Protein AF-A0A7S2EN61-F1 (afdb_monomer)

Sequence (481 aa):
GILQNAAESTIEVTAGGGTKKIKGCAYQPPAISILRDTTLLPWLLKYVSYSNSKVQQKGGSSLKLHASEILASLLQHEEATRLHAKNLSMLPPFSSPFLDDEDDSENEKKKRKKKKKRKTVVDGIEYLLQSIAPYRKKDPETEEECETLENIFDALAASLFSCSLNVQPFLDAQGIELMLRCLREKVHAGGGALRVLNYVLSGNSSNGVGNAVVIKKEEVEEENADNNDATMVSMRACEQFVDAGGLKVLFPLFMGRGSAVPNPAKCSDGGSALAAKAGERLRKLRENDNTNGDDHDDDNEKKKNKKGLSKRERRALQARKEWLHNVETNSIQIMYALTRHLDDSSAYDAKARLLVKFVESDCEKCDRLIELCLKYSEKMRLKEYRYYRSDEAEEAENAGIDVDLAALHAKLKGGGDVFHRVGAITAFAAVGSRRCHEHIIEQLTVRNSGISVIKESIAEFAGMLEEGNQKSQLEYYLNTI

Mean predicted aligned error: 11.3 Å

Solvent-accessible surface area (backbone atoms only — not comparable to full-atom values): 25929 Å² total; per-residue (Å²): 127,85,82,72,76,65,75,80,62,70,54,76,53,79,65,87,97,50,82,52,82,48,78,61,79,66,91,70,60,66,54,40,56,46,50,66,77,43,38,54,64,51,41,39,38,52,56,58,37,60,85,76,59,90,74,45,83,72,78,32,65,63,56,42,31,53,42,24,49,52,47,19,57,44,30,57,36,49,72,31,24,47,72,51,51,48,50,41,59,65,28,65,65,61,72,55,82,85,72,72,72,68,93,63,53,75,67,51,48,51,51,50,49,57,49,63,70,59,69,63,65,37,40,41,54,59,28,51,50,61,50,50,56,75,32,34,79,36,56,51,80,42,52,64,53,43,51,31,50,50,26,46,34,48,24,51,25,28,42,34,46,45,24,58,68,34,43,59,59,34,57,74,68,44,42,62,60,50,32,54,43,8,35,74,61,30,23,31,47,15,59,46,27,42,50,33,49,25,33,46,32,54,34,78,60,96,65,63,91,84,73,84,73,87,70,82,88,85,74,84,76,66,58,64,61,55,51,54,51,36,51,52,52,17,31,51,45,40,34,51,36,47,71,76,45,40,59,75,59,45,52,43,38,63,70,62,38,74,92,47,50,47,39,56,27,62,52,37,56,35,29,20,72,51,12,52,53,46,49,52,53,52,48,56,51,51,68,66,54,68,82,60,96,68,92,68,91,48,67,68,56,63,50,56,73,48,65,87,51,54,75,66,33,49,50,12,34,47,42,32,52,50,51,54,48,52,52,48,51,33,39,47,50,36,52,29,24,43,65,69,54,44,42,94,83,38,58,91,52,36,37,60,58,54,52,49,58,40,56,45,76,84,26,51,51,49,57,50,40,51,52,48,33,54,58,22,50,52,40,11,51,54,31,26,54,48,37,74,74,32,70,68,36,56,51,30,49,75,69,71,43,63,49,67,62,51,28,48,52,42,13,37,77,40,28,32,59,58,22,28,41,39,21,46,45,47,38,51,45,30,76,74,28,67,71,44,33,54,50,47,51,53,54,31,48,77,68,80,42,58,70,60,63,43,47,50,27,33,52,55,46,37,70,70,39,64,95,47,73,70,30,56,52,41,52,51,40,60,74,72,108

Nearest PDB structures (foldseek):
  4cba-assembly1_A  TM=8.344E-01  e=3.159E-11  Homo sapiens
  2z6h-assembly1_A  TM=2.454E-01  e=2.491E-03  Homo sapiens
  7q2x-assembly1_D  TM=1.194E-01  e=4.003E-01  Saccharomyces cerevisiae S288C
  2x3x-assembly2_B  TM=1.749E-01  e=9.833E+00  Mus musculus

Radius of gyration: 25.89 Å; Cα contacts (8 Å, |Δi|>4): 586; chains: 1; bounding box: 63×57×80 Å

InterPro domains:
  IPR011989 Armadillo-like helical [G3DSA:1.25.10.10] (3-479)
  IPR013180 Beta-catenin-like protein 1, N-terminal [PF08216] (33-212)
  IPR013180 Beta-catenin-like protein 1, N-terminal [PF08216] (323-458)
  IPR016024 Armadillo-type fold [SSF48371] (26-255)
  IPR039678 Beta-catenin-like protein 1 [PTHR14978] (33-473)

Organism: NCBI:txid49249

Secondary structure (DSSP, 8-state):
--SSS-S--EEEEE-SS-EEEEE------HHHHHHHH-SHHHHHHHHHH----TTTTTTHHHHHHHHHHHHHHHHH-HHHHHHH-S-GGGBPPP--GGGS-S---HHHHHHHHHHHTS---B-HHHHHHHHHGGGGSS--SSHHHHHHHHHHHHHHHHHHHH-GGGHHHHHHTTHHHHHHHHHHHT-THHHHHHHHHHHHHH---TT-TT----------SSHHHHHHHHHHHHHHHHHHHHHTTHHHHHHHHHTT-TTTSPPPPTTSTTTSHHHHHHHHHHHHHHHHHTTS------HHHHHHHTTTS-HHHHHHHHHHHHHHHHHHHHHHHHHHHHHHH--TT-GGGHHHHHHHHHHTTTTHHHHHHHHHHHHHHHHHHHHHHHHHTSHHHHHHHHTT--HHHHHHHHHIIIIIHHHHHHHHHHHHHHHH-HHHHHHHHHHHHHTT--THHHHHHHHHHHHHSPSSHHHHHHHHHHHH-

Structure (mmCIF, N/CA/C/O backbone):
data_AF-A0A7S2EN61-F1
#
_entry.id   AF-A0A7S2EN61-F1
#
loop_
_atom_site.group_PDB
_atom_site.id
_atom_site.type_symbol
_atom_site.label_atom_id
_atom_site.label_alt_id
_atom_site.label_comp_id
_atom_site.label_asym_id
_atom_site.label_entity_id
_atom_site.label_seq_id
_atom_site.pdbx_PDB_ins_code
_atom_site.Cartn_x
_atom_site.Cartn_y
_atom_site.Cartn_z
_atom_site.occupancy
_atom_site.B_iso_or_equiv
_atom_site.auth_seq_id
_atom_site.auth_comp_id
_atom_site.auth_asym_id
_atom_site.auth_atom_id
_atom_site.pdbx_PDB_model_num
ATOM 1 N N . GLY A 1 1 ? 21.726 11.518 15.477 1.00 35.16 1 GLY A N 1
ATOM 2 C CA . GLY A 1 1 ? 23.101 11.974 15.751 1.00 35.16 1 GLY A CA 1
ATOM 3 C C . GLY A 1 1 ? 23.511 11.749 17.197 1.00 35.16 1 GLY A C 1
ATOM 4 O O . GLY A 1 1 ? 24.220 10.797 17.462 1.00 35.16 1 GLY A O 1
ATOM 5 N N . ILE A 1 2 ? 23.063 12.584 18.144 1.00 28.81 2 ILE A N 1
ATOM 6 C CA . ILE A 1 2 ? 23.642 12.623 19.509 1.00 28.81 2 ILE A CA 1
ATOM 7 C C . ILE A 1 2 ? 22.928 11.714 20.540 1.00 28.81 2 ILE A C 1
ATOM 9 O O . ILE A 1 2 ? 23.486 11.431 21.592 1.00 28.81 2 ILE A O 1
ATOM 13 N N . LEU A 1 3 ? 21.744 11.165 20.242 1.00 29.55 3 LEU A N 1
ATOM 14 C CA . LEU A 1 3 ? 21.006 10.305 21.190 1.00 29.55 3 LEU A CA 1
ATOM 15 C C . LEU A 1 3 ? 21.276 8.794 21.053 1.00 29.55 3 LEU A C 1
ATOM 17 O O . LEU A 1 3 ? 20.773 8.020 21.858 1.00 29.55 3 LEU A O 1
ATOM 21 N N . GLN A 1 4 ? 22.078 8.366 20.072 1.00 35.12 4 GLN A N 1
ATOM 22 C CA . GLN A 1 4 ? 22.281 6.940 19.767 1.00 35.12 4 GLN A CA 1
ATOM 23 C C . GLN A 1 4 ? 23.613 6.376 20.299 1.00 35.12 4 GLN A C 1
ATOM 25 O O . GLN A 1 4 ? 23.786 5.166 20.355 1.00 35.12 4 GLN A O 1
ATOM 30 N N . ASN A 1 5 ? 24.513 7.238 20.789 1.00 30.98 5 ASN A N 1
ATOM 31 C CA . ASN A 1 5 ? 25.807 6.842 21.366 1.00 30.98 5 ASN A CA 1
ATOM 32 C C . ASN A 1 5 ? 25.769 6.619 22.892 1.00 30.98 5 ASN A C 1
ATOM 34 O O . ASN A 1 5 ? 26.812 6.564 23.533 1.00 30.98 5 ASN A O 1
ATOM 38 N N . ALA A 1 6 ? 24.581 6.497 23.492 1.00 33.84 6 ALA A N 1
ATOM 39 C CA . ALA A 1 6 ? 24.425 6.193 24.919 1.00 33.84 6 ALA A CA 1
ATOM 40 C C . ALA A 1 6 ? 24.250 4.687 25.204 1.00 33.84 6 ALA A C 1
ATOM 42 O O . ALA A 1 6 ? 23.818 4.308 26.293 1.00 33.84 6 ALA A O 1
ATOM 43 N N . ALA A 1 7 ? 24.566 3.824 24.236 1.00 38.28 7 ALA A N 1
ATOM 44 C CA . ALA A 1 7 ? 24.687 2.395 24.471 1.00 38.28 7 ALA A CA 1
ATOM 45 C C . ALA A 1 7 ? 26.061 2.1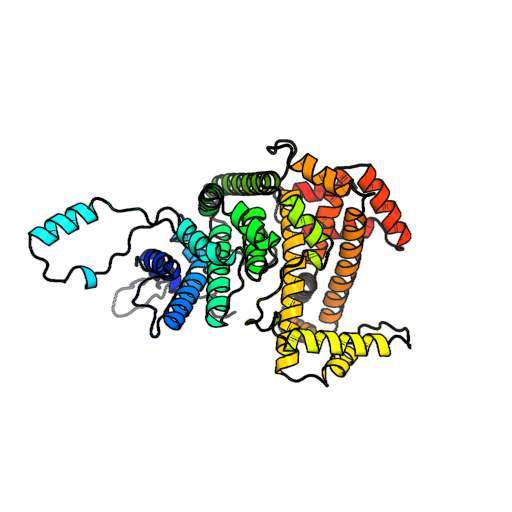19 25.110 1.00 38.28 7 ALA A C 1
ATOM 47 O O . ALA A 1 7 ? 27.094 2.271 24.469 1.00 38.28 7 ALA A O 1
ATOM 48 N N . GLU A 1 8 ? 26.031 1.751 26.394 1.00 43.66 8 GLU A N 1
ATOM 49 C CA . GLU A 1 8 ? 27.149 1.221 27.194 1.00 43.66 8 GLU A CA 1
ATOM 50 C C . GLU A 1 8 ? 28.205 2.208 27.728 1.00 43.66 8 GLU A C 1
ATOM 52 O O . GLU A 1 8 ? 29.405 1.943 27.698 1.00 43.66 8 GLU A O 1
ATOM 57 N N . SER A 1 9 ? 27.793 3.307 28.368 1.00 37.53 9 SER A N 1
ATOM 58 C CA . SER A 1 9 ? 28.690 3.979 29.323 1.00 37.53 9 SER A CA 1
ATOM 59 C C . SER A 1 9 ? 28.622 3.288 30.694 1.00 37.53 9 SER A C 1
ATOM 61 O O . SER A 1 9 ? 27.704 3.480 31.492 1.00 37.53 9 SER A O 1
ATOM 63 N N . THR A 1 10 ? 29.616 2.448 30.993 1.00 40.81 10 THR A N 1
ATOM 64 C CA . THR A 1 10 ? 29.858 2.006 32.374 1.00 40.81 10 THR A CA 1
ATOM 65 C C . THR A 1 10 ? 30.492 3.179 33.118 1.00 40.81 10 THR A C 1
ATOM 67 O O . THR A 1 10 ? 31.662 3.483 32.906 1.00 40.81 10 THR A O 1
ATOM 70 N N . ILE A 1 11 ? 29.725 3.877 33.955 1.00 43.97 11 ILE A N 1
ATOM 71 C CA . ILE A 1 11 ? 30.263 4.964 34.780 1.00 43.97 11 ILE A CA 1
ATOM 72 C C . ILE A 1 11 ? 30.916 4.330 36.013 1.00 43.97 11 ILE A C 1
ATOM 74 O O . ILE A 1 11 ? 30.233 3.804 36.895 1.00 43.97 11 ILE A O 1
ATOM 78 N N . GLU A 1 12 ? 32.247 4.357 36.073 1.00 41.31 12 GLU A N 1
ATOM 79 C CA . GLU A 1 12 ? 32.992 4.022 37.287 1.00 41.31 12 GLU A CA 1
ATOM 80 C C . GLU A 1 12 ? 33.018 5.244 38.210 1.00 41.31 12 GLU A C 1
ATOM 82 O O . GLU A 1 12 ? 33.672 6.244 37.924 1.00 41.31 12 GLU A O 1
ATOM 87 N N . VAL A 1 13 ? 32.287 5.178 39.325 1.00 45.28 13 VAL A N 1
ATOM 88 C CA . VAL A 1 13 ? 32.336 6.209 40.368 1.00 45.28 13 VAL A CA 1
ATOM 89 C C . VAL A 1 13 ? 33.225 5.705 41.499 1.00 45.28 13 VAL A C 1
ATOM 91 O O . VAL A 1 13 ? 32.886 4.745 42.193 1.00 45.28 13 VAL A O 1
ATOM 94 N N . THR A 1 14 ? 34.371 6.353 41.690 1.00 41.56 14 THR A N 1
ATOM 95 C CA . THR A 1 14 ? 35.256 6.141 42.838 1.00 41.56 14 THR A CA 1
ATOM 96 C C . THR A 1 14 ? 34.954 7.176 43.915 1.00 41.56 14 THR A C 1
ATOM 98 O O . THR A 1 14 ? 35.295 8.349 43.800 1.00 41.56 14 THR A O 1
ATOM 101 N N . ALA A 1 15 ? 34.329 6.735 45.004 1.00 41.16 15 ALA A N 1
ATOM 102 C CA . ALA A 1 15 ? 34.225 7.516 46.230 1.00 41.16 15 ALA A CA 1
ATOM 103 C C . ALA A 1 15 ? 34.584 6.615 47.416 1.00 41.16 15 ALA A C 1
ATOM 105 O O . ALA A 1 15 ? 33.893 5.637 47.680 1.00 41.16 15 ALA A O 1
ATOM 106 N N . GLY A 1 16 ? 35.687 6.938 48.100 1.00 47.94 16 GLY A N 1
ATOM 107 C CA . GLY A 1 16 ? 36.078 6.328 49.375 1.00 47.94 16 GLY A CA 1
ATOM 108 C C . GLY A 1 16 ? 36.290 4.810 49.339 1.00 47.94 16 GLY A C 1
ATOM 109 O O . GLY A 1 16 ? 35.468 4.057 49.843 1.00 47.94 16 GLY A O 1
ATOM 110 N N . GLY A 1 17 ? 37.423 4.357 48.793 1.00 44.56 17 GLY A N 1
ATOM 111 C CA . GLY A 1 17 ? 37.961 3.016 49.076 1.00 44.56 17 GLY A CA 1
ATOM 112 C C . GLY A 1 17 ? 37.251 1.812 48.439 1.00 44.56 17 GLY A C 1
ATOM 113 O O . GLY A 1 17 ? 37.584 0.684 48.789 1.00 44.56 17 GLY A O 1
ATOM 114 N N . GLY A 1 18 ? 36.325 2.009 47.495 1.00 39.47 18 GLY A N 1
ATOM 115 C CA . GLY A 1 18 ? 35.738 0.916 46.714 1.00 39.47 18 GLY A CA 1
ATOM 116 C C . GLY A 1 18 ? 35.210 1.376 45.355 1.00 39.47 18 GLY A C 1
ATOM 117 O O . GLY A 1 18 ? 34.487 2.366 45.264 1.00 39.47 18 GLY A O 1
ATOM 118 N N . THR A 1 19 ? 35.562 0.654 44.291 1.00 37.16 19 THR A N 1
ATOM 119 C CA . THR A 1 19 ? 34.989 0.816 42.949 1.00 37.16 19 THR A CA 1
ATOM 120 C C . THR A 1 19 ? 33.658 0.065 42.874 1.00 37.16 19 THR A C 1
ATOM 122 O O . THR A 1 19 ? 33.613 -1.158 43.006 1.00 37.16 19 THR A O 1
ATOM 125 N N . LYS A 1 20 ? 32.544 0.774 42.657 1.00 45.97 20 LYS A N 1
ATOM 126 C CA . LYS A 1 20 ? 31.261 0.151 42.288 1.00 45.97 20 LYS A CA 1
ATOM 127 C C . LYS A 1 20 ? 30.974 0.435 40.818 1.00 45.97 20 LYS A C 1
ATOM 129 O O . LYS A 1 20 ? 30.775 1.583 40.437 1.00 45.97 20 LYS A O 1
ATOM 134 N N . LYS A 1 21 ? 30.919 -0.624 40.003 1.00 40.25 21 LYS A N 1
ATOM 135 C CA . LYS A 1 21 ? 30.408 -0.559 38.628 1.00 40.25 21 LYS A CA 1
ATOM 136 C C . LYS A 1 21 ? 28.886 -0.468 38.680 1.00 40.25 21 LYS A C 1
ATOM 138 O O . LYS A 1 21 ? 28.223 -1.446 39.020 1.00 40.25 21 LYS A O 1
ATOM 143 N N . ILE A 1 22 ? 28.332 0.698 38.367 1.00 45.62 22 ILE A N 1
ATOM 144 C CA . ILE A 1 22 ? 26.892 0.857 38.163 1.00 45.62 22 ILE A CA 1
ATOM 145 C C . ILE A 1 22 ? 26.655 0.659 36.666 1.00 45.62 22 ILE A C 1
ATOM 147 O O . ILE A 1 22 ? 27.095 1.475 35.858 1.00 45.62 22 ILE A O 1
ATOM 151 N N . LYS A 1 23 ? 25.993 -0.442 36.280 1.00 41.50 23 LYS A N 1
ATOM 152 C CA . LYS A 1 23 ? 25.465 -0.579 34.916 1.00 41.50 23 LYS A CA 1
ATOM 153 C C . LYS A 1 23 ? 24.440 0.539 34.728 1.00 41.50 23 LYS A C 1
ATOM 155 O O . LYS A 1 23 ? 23.423 0.545 35.421 1.00 41.50 23 LYS A O 1
ATOM 160 N N . GLY A 1 24 ? 24.723 1.497 33.847 1.00 43.28 24 GLY A N 1
ATOM 161 C CA . GLY A 1 24 ? 23.734 2.490 33.445 1.00 43.28 24 GLY A CA 1
ATOM 162 C C . GLY A 1 24 ? 22.499 1.763 32.918 1.00 43.28 24 GLY A C 1
ATOM 163 O O . GLY A 1 24 ? 22.620 0.874 32.077 1.00 43.28 24 GLY A O 1
ATOM 164 N N . CYS A 1 25 ? 21.320 2.079 33.455 1.00 47.34 25 CYS A N 1
ATOM 165 C CA . CYS A 1 25 ? 20.073 1.585 32.889 1.00 47.34 25 CYS A CA 1
ATOM 166 C C . CYS A 1 25 ? 19.955 2.217 31.499 1.00 47.34 25 CYS A C 1
ATOM 168 O O . CYS A 1 25 ? 19.791 3.435 31.400 1.00 47.34 25 CYS A O 1
ATOM 170 N N . ALA A 1 26 ? 20.136 1.422 30.442 1.00 59.12 26 ALA A N 1
ATOM 171 C CA . ALA A 1 26 ? 19.921 1.882 29.078 1.00 59.12 26 ALA A CA 1
ATOM 172 C C . ALA A 1 26 ? 18.528 2.521 29.005 1.00 59.12 26 ALA A C 1
ATOM 174 O O . ALA A 1 26 ? 17.569 1.968 29.547 1.00 59.12 26 ALA A O 1
ATOM 175 N N . TYR A 1 27 ? 18.420 3.702 28.395 1.00 60.78 27 TYR A N 1
ATOM 176 C CA . TYR A 1 27 ? 17.134 4.368 28.213 1.00 60.78 27 TYR A CA 1
ATOM 177 C C . TYR A 1 27 ? 16.174 3.405 27.502 1.00 60.78 27 TYR A C 1
ATOM 179 O O . TYR A 1 27 ? 16.376 3.073 26.337 1.00 60.78 27 TYR A O 1
ATOM 187 N N . GLN A 1 28 ? 15.153 2.929 28.218 1.00 65.44 28 GLN A N 1
ATOM 188 C CA . GLN A 1 28 ? 14.092 2.115 27.637 1.00 65.44 28 GLN A CA 1
ATOM 189 C C . GLN A 1 28 ? 12.942 3.043 27.238 1.00 65.44 28 GLN A C 1
ATOM 191 O O . GLN A 1 28 ? 12.440 3.780 28.094 1.00 65.44 28 GLN A O 1
ATOM 196 N N . PRO A 1 29 ? 12.508 3.027 25.965 1.00 76.44 29 PRO A N 1
ATOM 197 C CA . PRO A 1 29 ? 11.331 3.761 25.535 1.00 76.44 29 PRO A CA 1
ATOM 198 C C . PRO A 1 29 ? 10.121 3.448 26.428 1.00 76.44 29 PRO A C 1
ATOM 200 O O . PRO A 1 29 ? 9.891 2.277 26.748 1.00 76.44 29 PRO A O 1
ATOM 203 N N . PRO A 1 30 ? 9.300 4.450 26.799 1.00 77.44 30 PRO A N 1
ATOM 204 C CA . PRO A 1 30 ? 8.139 4.242 27.667 1.00 77.44 30 PRO A CA 1
ATOM 205 C C . PRO A 1 30 ? 7.179 3.152 27.173 1.00 77.44 30 PRO A C 1
ATOM 207 O O . PRO A 1 30 ? 6.584 2.451 27.986 1.00 77.44 30 PRO A O 1
ATOM 210 N N . ALA A 1 31 ? 7.065 2.971 25.851 1.00 78.31 31 ALA A N 1
ATOM 211 C CA . ALA A 1 31 ? 6.240 1.933 25.236 1.00 78.31 31 ALA A CA 1
ATOM 212 C C . ALA A 1 31 ? 6.620 0.515 25.700 1.00 78.31 31 ALA A C 1
ATOM 214 O O . ALA A 1 31 ? 5.732 -0.289 25.979 1.00 78.31 31 ALA A O 1
ATOM 215 N N . ILE A 1 32 ? 7.918 0.228 25.856 1.00 78.69 32 ILE A N 1
ATOM 216 C CA . ILE A 1 32 ? 8.416 -1.077 26.317 1.00 78.69 32 ILE A CA 1
ATOM 217 C C . ILE A 1 32 ? 7.937 -1.340 27.746 1.00 78.69 32 ILE A C 1
ATOM 219 O O . ILE A 1 32 ? 7.327 -2.373 28.013 1.00 78.69 32 ILE A O 1
ATOM 223 N N . SER A 1 33 ? 8.147 -0.381 28.651 1.00 79.06 33 SER A N 1
ATOM 224 C CA . SER A 1 33 ? 7.719 -0.497 30.050 1.00 79.06 33 SER A CA 1
ATOM 225 C C . SER A 1 33 ? 6.199 -0.619 30.171 1.00 79.06 33 SER A C 1
ATOM 227 O O . SER A 1 33 ? 5.704 -1.431 30.945 1.00 79.06 33 SER A O 1
ATOM 229 N N . ILE A 1 34 ? 5.438 0.139 29.375 1.00 81.38 34 ILE A N 1
ATOM 230 C CA . ILE A 1 34 ? 3.971 0.082 29.388 1.00 81.38 34 ILE A CA 1
ATOM 231 C C . ILE A 1 34 ? 3.473 -1.295 28.939 1.00 81.38 34 ILE A C 1
ATOM 233 O O . ILE A 1 34 ? 2.631 -1.879 29.621 1.00 81.38 34 ILE A O 1
ATOM 237 N N . LEU A 1 35 ? 3.976 -1.828 27.823 1.00 79.75 35 LEU A N 1
ATOM 238 C CA . LEU A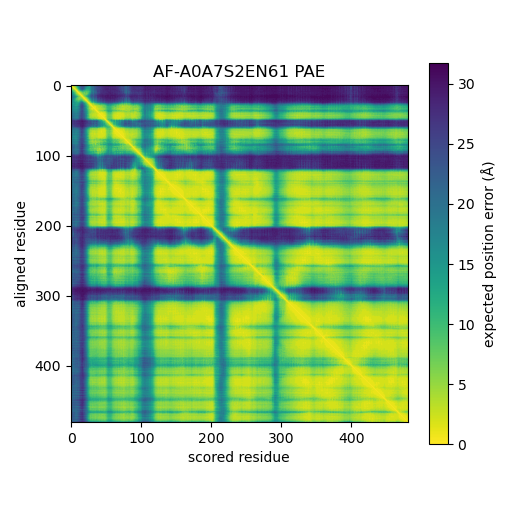 1 35 ? 3.531 -3.126 27.305 1.00 79.75 35 LEU A CA 1
ATOM 239 C C . LEU A 1 35 ? 3.980 -4.299 28.185 1.00 79.75 35 LEU A C 1
ATOM 241 O O . LEU A 1 35 ? 3.243 -5.275 28.308 1.00 79.75 35 LEU A O 1
ATOM 245 N N . ARG A 1 36 ? 5.156 -4.201 28.815 1.00 77.62 36 ARG A N 1
ATOM 246 C CA . ARG A 1 36 ? 5.683 -5.240 29.709 1.00 77.62 36 ARG A CA 1
ATOM 247 C C . ARG A 1 36 ? 4.985 -5.256 31.066 1.00 77.62 36 ARG A C 1
ATOM 249 O O . ARG A 1 36 ? 4.604 -6.319 31.550 1.00 77.62 36 ARG A O 1
ATOM 256 N N . ASP A 1 37 ? 4.839 -4.086 31.683 1.00 77.56 37 ASP A N 1
ATOM 257 C CA . ASP A 1 37 ? 4.509 -3.978 33.107 1.00 77.56 37 ASP A CA 1
ATOM 258 C C . ASP A 1 37 ? 3.014 -3.711 33.349 1.00 77.56 37 ASP A C 1
ATOM 260 O O . ASP A 1 37 ? 2.544 -3.771 34.488 1.00 77.56 37 ASP A O 1
ATOM 264 N N . THR A 1 38 ? 2.234 -3.431 32.297 1.00 81.06 38 THR A N 1
ATOM 265 C CA . THR A 1 38 ? 0.811 -3.093 32.424 1.00 81.06 38 THR A CA 1
ATOM 266 C C . THR A 1 38 ? -0.085 -3.943 31.529 1.00 81.06 38 THR A C 1
ATOM 268 O O . THR A 1 38 ? 0.312 -4.453 30.489 1.00 81.06 38 THR A O 1
ATOM 271 N N . THR A 1 39 ? -1.361 -4.041 31.904 1.00 82.12 39 THR A N 1
ATOM 272 C CA . THR A 1 39 ? -2.409 -4.636 31.056 1.00 82.12 39 THR A CA 1
ATOM 273 C C . THR A 1 39 ? -3.177 -3.573 30.260 1.00 82.12 39 THR A C 1
ATOM 275 O O . THR A 1 39 ? -4.314 -3.796 29.839 1.00 82.12 39 THR A O 1
ATOM 278 N N . LEU A 1 40 ? -2.567 -2.398 30.052 1.00 84.88 40 LEU A N 1
ATOM 279 C CA . LEU A 1 40 ? -3.197 -1.261 29.383 1.00 84.88 40 LEU A CA 1
ATOM 280 C C . LEU A 1 40 ? -3.578 -1.583 27.933 1.00 84.88 40 LEU A C 1
ATOM 282 O O . LEU A 1 40 ? -4.661 -1.206 27.501 1.00 84.88 40 LEU A O 1
ATOM 286 N N . LEU A 1 41 ? -2.745 -2.330 27.204 1.00 85.56 41 LEU A N 1
ATOM 287 C CA . LEU A 1 41 ? -3.011 -2.715 25.813 1.00 85.56 41 LEU A CA 1
ATOM 288 C C . LEU A 1 41 ? -4.358 -3.459 25.640 1.00 85.56 41 LEU A C 1
ATOM 290 O O . LEU A 1 41 ? -5.206 -2.975 24.887 1.00 85.56 41 LEU A O 1
ATOM 294 N N . PRO A 1 42 ? -4.630 -4.575 26.352 1.00 84.50 42 PRO A N 1
ATOM 295 C CA . PRO A 1 42 ? -5.930 -5.242 26.268 1.00 84.50 42 PRO A CA 1
ATOM 296 C C . PRO A 1 42 ? -7.105 -4.371 26.739 1.00 84.50 42 PRO A C 1
ATOM 298 O O . PRO A 1 42 ? -8.231 -4.566 26.276 1.00 84.50 42 PRO A O 1
ATOM 301 N N . TRP A 1 43 ? -6.876 -3.395 27.626 1.00 86.06 43 TRP A N 1
ATOM 302 C CA . TRP A 1 43 ? -7.901 -2.408 27.977 1.00 86.06 43 TRP A CA 1
ATOM 303 C C . TRP A 1 43 ? -8.186 -1.436 26.830 1.00 86.06 43 TRP A C 1
ATOM 305 O O . TRP A 1 43 ? -9.355 -1.229 26.509 1.00 86.06 43 TRP A O 1
ATOM 315 N N . LEU A 1 44 ? -7.149 -0.895 26.184 1.00 88.12 44 LEU A N 1
ATOM 316 C CA . LEU A 1 44 ? -7.270 0.023 25.047 1.00 88.12 44 LEU A CA 1
ATOM 317 C C . LEU A 1 44 ? -7.993 -0.640 23.871 1.00 88.12 44 LEU A C 1
ATOM 319 O O . LEU A 1 44 ? -8.969 -0.086 23.373 1.00 88.12 44 LEU A O 1
ATOM 323 N N . LEU A 1 45 ? -7.587 -1.856 23.491 1.00 87.31 45 LEU A N 1
ATOM 324 C CA . LEU A 1 45 ? -8.223 -2.636 22.418 1.00 87.31 45 LEU A CA 1
ATOM 325 C C . LEU A 1 45 ? -9.721 -2.828 22.670 1.00 87.31 45 LEU A C 1
ATOM 327 O O . LEU A 1 45 ? -10.565 -2.588 21.806 1.00 87.31 45 LEU A O 1
ATOM 331 N N . LYS A 1 46 ? -10.057 -3.197 23.906 1.00 85.50 46 LYS A N 1
ATOM 332 C CA . LYS A 1 46 ? -11.438 -3.380 24.334 1.00 85.50 46 LYS A CA 1
ATOM 333 C C . LYS A 1 46 ? -12.212 -2.056 24.353 1.00 85.50 46 LYS A C 1
ATOM 335 O O . LYS A 1 46 ? -13.364 -2.018 23.927 1.00 85.50 46 LYS A O 1
ATOM 340 N N . TYR A 1 47 ? -11.605 -0.976 24.842 1.00 85.88 47 TYR A N 1
ATOM 341 C CA . TYR A 1 47 ? -12.234 0.342 24.941 1.00 85.88 47 TYR A CA 1
ATOM 342 C C . TYR A 1 47 ? -12.548 0.935 23.563 1.00 85.88 47 TYR A C 1
ATOM 344 O O . TYR A 1 47 ? -13.658 1.420 23.346 1.00 85.88 47 TYR A O 1
ATOM 352 N N . VAL A 1 48 ? -11.603 0.837 22.625 1.00 86.00 48 VAL A N 1
ATOM 353 C CA . VAL A 1 48 ? -11.757 1.332 21.250 1.00 86.00 48 VAL A CA 1
ATOM 354 C C . VAL A 1 48 ? -12.826 0.539 20.486 1.00 86.00 48 VAL A C 1
ATOM 356 O O . VAL A 1 48 ? -13.604 1.128 19.732 1.00 86.00 48 VAL A O 1
ATOM 359 N N . SER A 1 49 ? -12.947 -0.767 20.738 1.00 82.94 49 SER A N 1
ATOM 360 C CA . SER A 1 49 ? -13.952 -1.608 20.078 1.00 82.94 49 SER A CA 1
ATOM 361 C C . SER A 1 49 ? -15.392 -1.336 20.522 1.00 82.94 49 SER A C 1
ATOM 363 O O . SER A 1 49 ? -16.321 -1.332 19.703 1.00 82.94 49 SER A O 1
ATOM 365 N N . TYR A 1 50 ? -15.623 -1.027 21.801 1.00 71.88 50 TYR A N 1
ATOM 366 C CA . TYR A 1 50 ? -16.978 -0.740 22.267 1.00 71.88 50 TYR A CA 1
ATOM 367 C C . TYR A 1 50 ? -17.495 0.606 21.757 1.00 71.88 50 TYR A C 1
ATOM 369 O O . TYR A 1 50 ? -17.104 1.676 22.219 1.00 71.88 50 TYR A O 1
ATOM 377 N N . SER A 1 51 ? -18.481 0.530 20.864 1.00 58.03 51 SER A N 1
ATOM 378 C CA . SER A 1 51 ? -19.171 1.698 20.299 1.00 58.03 51 SER A CA 1
ATOM 379 C C . SER A 1 51 ? -20.554 1.970 20.920 1.00 58.03 51 SER A C 1
ATOM 381 O O . SER A 1 51 ? -21.285 2.805 20.411 1.00 58.03 51 SER A O 1
ATOM 383 N N . ASN A 1 52 ? -20.958 1.257 21.987 1.00 48.44 52 ASN A N 1
ATOM 384 C CA . ASN A 1 52 ? -22.368 1.230 22.429 1.00 48.44 52 ASN A CA 1
ATOM 385 C C . ASN A 1 52 ? -22.619 1.176 23.950 1.00 48.44 52 ASN A C 1
ATOM 387 O O . ASN A 1 52 ? -23.685 0.738 24.390 1.00 48.44 52 ASN A O 1
ATOM 391 N N . SER A 1 53 ? -21.691 1.629 24.796 1.00 48.12 53 SER A N 1
ATOM 392 C CA . SER A 1 53 ? -22.055 1.820 26.207 1.00 48.12 53 SER A CA 1
ATOM 393 C C . SER A 1 53 ? -22.789 3.157 26.360 1.00 48.12 53 SER A C 1
ATOM 395 O O . SER A 1 53 ? -22.319 4.187 25.881 1.00 48.12 53 SER A O 1
ATOM 397 N N . LYS A 1 54 ? -23.935 3.166 27.057 1.00 43.50 54 LYS A N 1
ATOM 398 C CA . LYS A 1 54 ? -24.728 4.374 27.391 1.00 43.50 54 LYS A CA 1
ATOM 399 C C . LYS A 1 54 ? -23.906 5.510 28.046 1.00 43.50 54 LYS A C 1
ATOM 401 O O . LYS A 1 54 ? -24.403 6.620 28.183 1.00 43.50 54 LYS A O 1
ATOM 406 N N . VAL A 1 55 ? -22.659 5.232 28.429 1.00 47.50 55 VAL A N 1
ATOM 407 C CA . VAL A 1 55 ? -21.677 6.139 29.033 1.00 47.50 55 VAL A CA 1
ATOM 408 C C . VAL A 1 55 ? -21.002 7.064 28.002 1.00 47.50 55 VAL A C 1
ATOM 410 O O . VAL A 1 55 ? -20.599 8.163 28.361 1.00 47.50 55 VAL A O 1
ATOM 413 N N . GLN A 1 56 ? -20.924 6.698 26.715 1.00 49.09 56 GLN A N 1
ATOM 414 C CA . GLN A 1 56 ? -20.244 7.521 25.692 1.00 49.09 56 GLN A CA 1
ATOM 415 C C . GLN A 1 56 ? -21.075 8.712 25.166 1.00 49.09 56 GLN A C 1
ATOM 417 O O . GLN A 1 56 ? -20.519 9.589 24.508 1.00 49.09 56 GLN A O 1
ATOM 422 N N . GLN A 1 57 ? -22.377 8.803 25.475 1.00 49.75 57 GLN A N 1
ATOM 423 C CA . GLN A 1 57 ? -23.280 9.810 24.884 1.00 49.75 57 GLN A CA 1
ATOM 424 C C . GLN A 1 57 ? -23.073 11.262 25.364 1.00 49.75 57 GLN A C 1
ATOM 426 O O . GLN A 1 57 ? -23.687 12.171 24.808 1.00 49.75 57 GLN A O 1
ATOM 431 N N . LYS A 1 58 ? -22.198 11.526 26.344 1.00 40.12 58 LYS A N 1
ATOM 432 C CA . LYS A 1 58 ? -21.770 12.892 26.700 1.00 40.12 58 LYS A CA 1
ATOM 433 C C . LYS A 1 58 ? -20.261 12.925 26.964 1.00 40.12 58 LYS A C 1
ATOM 435 O O . LYS A 1 58 ? -19.823 12.561 28.046 1.00 40.12 58 LYS A O 1
ATOM 440 N N . GLY A 1 59 ? -19.480 13.350 25.965 1.00 54.16 59 GLY A N 1
ATOM 441 C CA . GLY A 1 59 ? -18.027 13.572 26.077 1.00 54.16 59 GLY A CA 1
ATOM 442 C C . GLY A 1 59 ? -17.123 12.366 25.778 1.00 54.16 59 GLY A C 1
ATOM 443 O O . GLY A 1 59 ? -15.914 12.462 25.960 1.00 54.16 59 GLY A O 1
ATOM 444 N N . GLY A 1 60 ? -17.675 11.234 25.319 1.00 61.19 60 GLY A N 1
ATOM 445 C CA . GLY A 1 60 ? -16.911 9.999 25.097 1.00 61.19 60 GLY A CA 1
ATOM 446 C C . GLY A 1 60 ? -16.167 9.885 23.758 1.00 61.19 60 GLY A C 1
ATOM 447 O O . GLY A 1 60 ? -15.282 9.040 23.654 1.00 61.19 60 GLY A O 1
ATOM 448 N N . SER A 1 61 ? -16.494 10.700 22.745 1.00 69.94 61 SER A N 1
ATOM 449 C CA . SER A 1 61 ? -15.848 10.627 21.420 1.00 69.94 61 SER A CA 1
ATOM 450 C C . SER A 1 61 ? -14.374 11.022 21.490 1.00 69.94 61 SER A C 1
ATOM 452 O O . SER A 1 61 ? -13.512 10.272 21.042 1.00 69.94 61 SER A O 1
ATOM 454 N N . SER A 1 62 ? -14.078 12.125 22.180 1.00 80.62 62 SER A N 1
ATOM 455 C CA . SER A 1 62 ? -12.712 12.599 22.391 1.00 80.62 62 SER A CA 1
ATOM 456 C C . SER A 1 62 ? -11.863 11.578 23.157 1.00 80.62 62 SER A C 1
ATOM 458 O O . SER A 1 62 ? -10.748 11.281 22.749 1.00 80.62 62 SER A O 1
ATOM 460 N N . LEU A 1 63 ? -12.382 10.953 24.221 1.00 85.38 63 LEU A N 1
ATOM 461 C CA . LEU A 1 63 ? -11.641 9.910 24.951 1.00 85.38 63 LEU A CA 1
ATOM 462 C C . LEU A 1 63 ? -11.338 8.684 24.081 1.00 85.38 63 LEU A C 1
ATOM 464 O O . LEU A 1 63 ? -10.268 8.091 24.208 1.00 85.38 63 LEU A O 1
ATOM 468 N N . LYS A 1 64 ? -12.265 8.305 23.193 1.00 86.62 64 LYS A N 1
ATOM 469 C CA . LYS A 1 64 ? -12.058 7.211 22.238 1.00 86.62 64 LYS A CA 1
ATOM 470 C C . LYS A 1 64 ? -10.964 7.547 21.225 1.00 86.62 64 LYS A C 1
ATOM 472 O O . LYS A 1 64 ? -10.124 6.688 20.967 1.00 86.62 64 LYS A O 1
ATOM 477 N N . LEU A 1 65 ? -10.942 8.783 20.725 1.00 90.06 65 LEU A N 1
ATOM 478 C CA . LEU A 1 65 ? -9.887 9.278 19.845 1.00 90.06 65 LEU A CA 1
ATOM 479 C C . LEU A 1 65 ? -8.514 9.182 20.528 1.00 90.06 65 LEU A C 1
ATOM 481 O O . LEU A 1 65 ? -7.655 8.449 20.045 1.00 90.06 65 LEU A O 1
ATOM 485 N N . HIS A 1 66 ? -8.348 9.770 21.715 1.00 90.44 66 HIS A N 1
ATOM 486 C CA . HIS A 1 66 ? -7.083 9.698 22.462 1.00 90.44 66 HIS A CA 1
ATOM 487 C C . HIS A 1 66 ? -6.665 8.251 22.776 1.00 90.44 66 HIS A C 1
ATOM 489 O O . HIS A 1 66 ? -5.494 7.894 22.675 1.00 90.44 66 HIS A O 1
ATOM 495 N N . ALA A 1 67 ? -7.615 7.380 23.139 1.00 90.94 67 ALA A N 1
ATOM 496 C CA . ALA A 1 67 ? -7.323 5.965 23.362 1.00 90.94 67 ALA A CA 1
ATOM 497 C C . ALA A 1 67 ? -6.821 5.272 22.083 1.00 90.94 67 ALA A C 1
ATOM 499 O O . ALA A 1 67 ? -5.915 4.441 22.160 1.00 90.94 67 ALA A O 1
ATOM 500 N N . SER A 1 68 ? -7.380 5.619 20.919 1.00 92.75 68 SER A N 1
ATOM 501 C CA . SER A 1 68 ? -6.932 5.095 19.625 1.00 92.75 68 SER A CA 1
ATOM 502 C C . SER A 1 68 ? -5.542 5.604 19.230 1.00 92.75 68 SER A C 1
ATOM 504 O O . SER A 1 68 ? -4.737 4.814 18.747 1.00 92.75 68 SER A O 1
ATOM 506 N N . GLU A 1 69 ? -5.216 6.868 19.514 1.00 93.06 69 GLU A N 1
ATOM 507 C CA . GLU A 1 69 ? -3.886 7.446 19.271 1.00 93.06 69 GLU A CA 1
ATOM 508 C C . GLU A 1 69 ? -2.811 6.772 20.126 1.00 93.06 69 GLU A C 1
ATOM 510 O O . GLU A 1 69 ? -1.747 6.402 19.626 1.00 93.06 69 GLU A O 1
ATOM 515 N N . ILE A 1 70 ? -3.095 6.564 21.418 1.00 92.00 70 ILE A N 1
ATOM 516 C CA . ILE A 1 70 ? -2.185 5.859 22.329 1.00 92.00 70 ILE A CA 1
ATOM 517 C C . ILE A 1 70 ? -1.993 4.416 21.856 1.00 92.00 70 ILE A C 1
ATOM 519 O O . ILE A 1 70 ? -0.865 3.928 21.823 1.00 92.00 70 ILE A O 1
ATOM 523 N N . LEU A 1 71 ? -3.074 3.733 21.465 1.00 91.06 71 LEU A N 1
ATOM 524 C CA . LEU A 1 71 ? -3.010 2.367 20.947 1.00 91.06 71 LEU A CA 1
ATOM 525 C C . LEU A 1 71 ? -2.134 2.275 19.690 1.00 91.06 71 LEU A C 1
ATOM 527 O O . LEU A 1 71 ? -1.250 1.420 19.631 1.00 91.06 71 LEU A O 1
ATOM 531 N N . ALA A 1 72 ? -2.356 3.159 18.715 1.00 90.50 72 ALA A N 1
ATOM 532 C CA . ALA A 1 72 ? -1.568 3.211 17.488 1.00 90.50 72 ALA A CA 1
ATOM 533 C C . ALA A 1 72 ? -0.093 3.503 17.792 1.00 90.50 72 ALA A C 1
ATOM 535 O O . ALA A 1 72 ? 0.781 2.774 17.331 1.00 90.50 72 ALA A O 1
ATOM 536 N N . SER A 1 73 ? 0.183 4.488 18.649 1.00 89.38 73 SER A N 1
ATOM 537 C CA . SER A 1 73 ? 1.548 4.870 19.033 1.00 89.38 73 SER A CA 1
ATOM 538 C C . SER A 1 73 ? 2.304 3.739 19.737 1.00 89.38 73 SER A C 1
ATOM 540 O O . SER A 1 73 ? 3.495 3.548 19.499 1.00 89.38 73 SER A O 1
ATOM 542 N N . LEU A 1 74 ? 1.628 2.971 20.602 1.00 88.19 74 LEU A N 1
ATOM 543 C CA . LEU A 1 74 ? 2.231 1.820 21.280 1.00 88.19 74 LEU A CA 1
ATOM 544 C C . LEU A 1 74 ? 2.584 0.704 20.294 1.00 88.19 74 LEU A C 1
ATOM 546 O O . LEU A 1 74 ? 3.664 0.129 20.404 1.00 88.19 74 LEU A O 1
ATOM 550 N N . LEU A 1 75 ? 1.692 0.405 19.343 1.00 86.44 75 LEU A N 1
ATOM 551 C CA . LEU A 1 75 ? 1.882 -0.691 18.389 1.00 86.44 75 LEU A CA 1
ATOM 552 C C . LEU A 1 75 ? 2.837 -0.344 17.239 1.00 86.44 75 LEU A C 1
ATOM 554 O O . LEU A 1 75 ? 3.496 -1.241 16.717 1.00 86.44 75 LEU A O 1
ATOM 558 N N . GLN A 1 76 ? 2.960 0.934 16.875 1.00 86.19 76 GLN A N 1
ATOM 559 C CA . GLN A 1 76 ? 3.950 1.418 15.902 1.00 86.19 76 GLN A CA 1
ATOM 560 C C . GLN A 1 76 ? 5.394 1.310 16.410 1.00 86.19 76 GLN A C 1
ATOM 562 O O . GLN A 1 76 ? 6.329 1.339 15.612 1.00 86.19 76 GLN A O 1
ATOM 567 N N . HIS A 1 77 ? 5.603 1.184 17.723 1.00 82.25 77 HIS A N 1
ATOM 568 C CA . HIS A 1 77 ? 6.937 1.013 18.280 1.00 82.25 77 HIS A CA 1
ATOM 569 C C . HIS A 1 77 ? 7.427 -0.429 18.067 1.00 82.25 77 HIS A C 1
ATOM 571 O O . HIS A 1 77 ? 7.236 -1.289 18.927 1.00 82.25 77 HIS A O 1
ATOM 577 N N . GLU A 1 78 ? 8.104 -0.666 16.942 1.00 70.50 78 GLU A N 1
ATOM 578 C CA . GLU A 1 78 ? 8.537 -1.986 16.450 1.00 70.50 78 GLU A CA 1
ATOM 579 C C . GLU A 1 78 ? 9.153 -2.875 17.542 1.00 70.50 78 GLU A C 1
ATOM 581 O O . GLU A 1 78 ? 8.646 -3.960 17.812 1.00 70.50 78 GLU A O 1
ATOM 586 N N . GLU A 1 79 ? 10.163 -2.378 18.264 1.00 70.50 79 GLU A N 1
ATOM 587 C CA . GLU A 1 79 ? 10.817 -3.119 19.356 1.00 70.50 79 GLU A CA 1
ATOM 588 C C . GLU A 1 79 ? 9.852 -3.525 20.481 1.00 70.50 79 GLU A C 1
ATOM 590 O O . GLU A 1 79 ? 9.922 -4.630 21.017 1.00 70.50 79 GLU A O 1
ATOM 595 N N . ALA A 1 80 ? 8.920 -2.643 20.847 1.00 70.19 80 ALA A N 1
ATOM 596 C CA . ALA A 1 80 ? 8.011 -2.877 21.963 1.00 70.19 80 ALA A CA 1
ATOM 597 C C . ALA A 1 80 ? 6.940 -3.902 21.568 1.00 70.19 80 ALA A C 1
ATOM 599 O O . ALA A 1 80 ? 6.634 -4.815 22.340 1.00 70.19 80 ALA A O 1
ATOM 600 N N . THR A 1 81 ? 6.427 -3.795 20.342 1.00 72.75 81 THR A N 1
ATOM 601 C CA . THR A 1 81 ? 5.470 -4.744 19.772 1.00 72.75 81 THR A CA 1
ATOM 602 C C . THR A 1 81 ? 6.108 -6.114 19.580 1.00 72.75 81 THR A C 1
ATOM 604 O O . THR A 1 81 ? 5.550 -7.118 20.028 1.00 72.75 81 THR A O 1
ATOM 607 N N . ARG A 1 82 ? 7.316 -6.156 19.007 1.00 71.69 82 ARG A N 1
ATOM 608 C CA . ARG A 1 82 ? 8.074 -7.389 18.771 1.00 71.69 82 ARG A CA 1
ATOM 609 C C . ARG A 1 82 ? 8.438 -8.105 20.067 1.00 71.69 82 ARG A C 1
ATOM 611 O O . ARG A 1 82 ? 8.439 -9.327 20.083 1.00 71.69 82 ARG A O 1
ATOM 618 N N . LEU A 1 83 ? 8.733 -7.398 21.158 1.00 68.81 83 LEU A N 1
ATOM 619 C CA . LEU A 1 83 ? 9.136 -8.032 22.421 1.00 68.81 83 LEU A CA 1
ATOM 620 C C . LEU A 1 83 ? 7.958 -8.371 23.341 1.00 68.81 83 LEU A C 1
ATOM 622 O O . LEU A 1 83 ? 7.953 -9.438 23.958 1.00 68.81 83 LEU A O 1
ATOM 626 N N . HIS A 1 84 ? 6.963 -7.488 23.442 1.00 66.81 84 HIS A N 1
ATOM 627 C CA . HIS A 1 84 ? 5.946 -7.550 24.500 1.00 66.81 84 HIS A CA 1
ATOM 628 C C . HIS A 1 84 ? 4.500 -7.648 23.995 1.00 66.81 84 HIS A C 1
ATOM 630 O O . HIS A 1 84 ? 3.611 -7.950 24.790 1.00 66.81 84 HIS A O 1
ATOM 636 N N . ALA A 1 85 ? 4.251 -7.489 22.690 1.00 65.62 85 ALA A N 1
ATOM 637 C CA . ALA A 1 85 ? 2.941 -7.706 22.064 1.00 65.62 85 ALA A CA 1
ATOM 638 C C . ALA A 1 85 ? 2.994 -8.758 20.936 1.00 65.62 85 ALA A C 1
ATOM 640 O O . ALA A 1 85 ? 2.286 -8.649 19.935 1.00 65.62 85 ALA A O 1
ATOM 641 N N . LYS A 1 86 ? 3.811 -9.808 21.125 1.00 67.75 86 LYS A N 1
ATOM 642 C CA . LYS A 1 86 ? 4.012 -10.906 20.158 1.00 67.75 86 LYS A CA 1
ATOM 643 C C . LYS A 1 86 ? 2.724 -11.629 19.751 1.00 67.75 86 LYS A C 1
ATOM 645 O O . LYS A 1 86 ? 2.638 -12.134 18.644 1.00 67.75 86 LYS A O 1
ATOM 650 N N . ASN A 1 87 ? 1.734 -11.718 20.640 1.00 73.81 87 ASN A N 1
ATOM 651 C CA . ASN A 1 87 ? 0.480 -12.406 20.346 1.00 73.81 87 ASN A CA 1
ATOM 652 C C . ASN A 1 87 ? -0.719 -11.578 20.819 1.00 73.81 87 ASN A C 1
ATOM 654 O O . ASN A 1 87 ? -1.155 -11.676 21.969 1.00 73.81 87 ASN A O 1
ATOM 658 N N . LEU A 1 88 ? -1.259 -10.767 19.909 1.00 78.56 88 LEU A N 1
ATOM 659 C CA . LEU A 1 88 ? -2.449 -9.954 20.164 1.00 78.56 88 LEU A CA 1
ATOM 660 C C . LEU A 1 88 ? -3.719 -10.795 20.303 1.00 78.56 88 LEU A C 1
ATOM 662 O O . LEU A 1 88 ? -4.654 -10.345 20.958 1.00 78.56 88 LEU A O 1
ATOM 666 N N . SER A 1 89 ? -3.759 -12.007 19.746 1.00 72.81 89 SER A N 1
ATOM 667 C CA . SER A 1 89 ? -4.918 -12.902 19.879 1.00 72.81 89 SER A CA 1
ATOM 668 C C . SER A 1 89 ? -5.040 -13.514 21.281 1.00 72.81 89 SER A C 1
ATOM 670 O O . SER A 1 89 ? -6.125 -13.922 21.696 1.00 72.81 89 SER A O 1
ATOM 672 N N . MET A 1 90 ? -3.937 -13.543 22.043 1.00 76.69 90 MET A N 1
ATOM 673 C CA . MET A 1 90 ? -3.869 -14.168 23.363 1.00 76.69 90 MET A CA 1
ATOM 674 C C . MET A 1 90 ? -3.458 -13.214 24.488 1.00 76.69 90 MET A C 1
ATOM 676 O O . MET A 1 90 ? -2.539 -13.501 25.258 1.00 76.69 90 MET A O 1
ATOM 680 N N . LEU A 1 91 ? -4.161 -12.088 24.639 1.00 77.81 91 LEU A N 1
ATOM 681 C CA . LEU A 1 91 ? -3.823 -11.118 25.681 1.00 77.81 91 LEU A CA 1
ATOM 682 C C . LEU A 1 91 ? -4.436 -11.447 27.055 1.00 77.81 91 LEU A C 1
ATOM 684 O O . LEU A 1 91 ? -5.587 -11.907 27.148 1.00 77.81 91 LEU A O 1
ATOM 688 N N . PRO A 1 92 ? -3.707 -11.157 28.155 1.00 72.19 92 PRO A N 1
ATOM 689 C CA . PRO A 1 92 ? -4.260 -11.247 29.497 1.00 72.19 92 PRO A CA 1
ATOM 690 C C . PRO A 1 92 ? -5.370 -10.200 29.687 1.00 72.19 92 PRO A C 1
ATOM 692 O O . PRO A 1 92 ? -5.283 -9.089 29.164 1.00 72.19 92 PRO A O 1
ATOM 695 N N . PRO A 1 93 ? -6.428 -10.505 30.456 1.00 72.88 93 PRO A N 1
ATOM 696 C CA . PRO A 1 93 ? -7.462 -9.520 30.739 1.00 72.88 93 PRO A CA 1
ATOM 697 C C . PRO A 1 93 ? -6.900 -8.369 31.578 1.00 72.88 93 PRO A C 1
ATOM 699 O O . PRO A 1 93 ? -6.046 -8.582 32.440 1.00 72.88 93 PRO A O 1
ATOM 702 N N . PHE A 1 94 ? -7.442 -7.168 31.363 1.00 76.19 94 PHE A N 1
ATOM 703 C CA . PHE A 1 94 ? -7.087 -5.987 32.146 1.00 76.19 94 PHE A CA 1
ATOM 704 C C . PHE A 1 94 ? -7.222 -6.233 33.654 1.00 76.19 94 PHE A C 1
ATOM 706 O O . PHE A 1 94 ? -8.250 -6.730 34.127 1.00 76.19 94 PHE A O 1
ATOM 713 N N . SER A 1 95 ? -6.186 -5.849 34.393 1.00 70.56 95 SER A N 1
ATOM 714 C CA . SER A 1 95 ? -6.092 -5.916 35.846 1.00 70.56 95 SER A CA 1
ATOM 715 C C . SER A 1 95 ? -5.529 -4.596 36.361 1.00 70.56 95 SER A C 1
ATOM 717 O O . SER A 1 95 ? -4.443 -4.188 35.952 1.00 70.56 95 SER A O 1
ATOM 719 N N . SER A 1 96 ? -6.258 -3.947 37.268 1.00 69.88 96 SER A N 1
ATOM 720 C CA . SER A 1 96 ? -5.831 -2.719 37.939 1.00 69.88 96 SER A CA 1
ATOM 721 C C . SER A 1 96 ? -5.886 -2.932 39.451 1.00 69.88 96 SER A C 1
ATOM 723 O O . SER A 1 96 ? -6.927 -3.390 39.928 1.00 69.88 96 SER A O 1
ATOM 725 N N . PRO A 1 97 ? -4.828 -2.571 40.204 1.00 64.19 97 PRO A N 1
ATOM 726 C CA . PRO A 1 97 ? -4.840 -2.614 41.666 1.00 64.19 97 PRO A CA 1
ATOM 727 C C . PRO A 1 97 ? -6.020 -1.840 42.266 1.00 64.19 97 PRO A C 1
ATOM 729 O O . PRO A 1 97 ? -6.621 -2.282 43.231 1.00 64.19 97 PRO A O 1
ATOM 732 N N . PHE A 1 98 ? -6.425 -0.744 41.620 1.00 63.56 98 PHE A N 1
ATOM 733 C CA . PHE A 1 98 ? -7.510 0.130 42.071 1.00 63.56 98 PHE A CA 1
ATOM 734 C C . PHE A 1 98 ? -8.922 -0.440 41.842 1.00 63.56 98 PHE A C 1
ATOM 736 O O . PHE A 1 98 ? -9.896 0.148 42.298 1.00 63.56 98 PHE A O 1
ATOM 743 N N . LEU A 1 99 ? -9.062 -1.548 41.101 1.00 58.84 99 LEU A N 1
ATOM 744 C CA . LEU A 1 99 ? -10.355 -2.213 40.861 1.00 58.84 99 LEU A CA 1
ATOM 745 C C . LEU A 1 99 ? -10.613 -3.396 41.808 1.00 58.84 99 LEU A C 1
ATOM 747 O O . LEU A 1 99 ? -11.700 -3.984 41.768 1.00 58.84 99 LEU A O 1
ATOM 751 N N . ASP A 1 100 ? -9.618 -3.783 42.609 1.00 51.47 100 ASP A N 1
ATOM 752 C CA . ASP A 1 100 ? -9.720 -4.893 43.561 1.00 51.47 100 ASP A CA 1
ATOM 753 C C . ASP A 1 100 ? -10.115 -4.424 44.988 1.00 51.47 100 ASP A C 1
ATOM 755 O O . ASP A 1 100 ? -10.384 -5.281 45.830 1.00 51.47 100 ASP A O 1
ATOM 759 N N . ASP A 1 101 ? -10.250 -3.108 45.225 1.00 46.34 101 ASP A N 1
ATOM 760 C CA . ASP A 1 101 ? -10.511 -2.492 46.544 1.00 46.34 101 ASP A CA 1
ATOM 761 C C . ASP A 1 101 ? -11.981 -2.088 46.810 1.00 46.34 101 ASP A C 1
ATOM 763 O O . ASP A 1 101 ? -12.272 -1.434 47.810 1.00 46.34 101 ASP A O 1
ATOM 767 N N . GLU A 1 102 ? -12.944 -2.469 45.961 1.00 47.31 102 GLU A N 1
ATOM 768 C CA . GLU A 1 102 ? -14.362 -2.296 46.319 1.00 47.31 102 GLU A CA 1
ATOM 769 C C . GLU A 1 102 ? -14.787 -3.372 47.337 1.00 47.31 102 GLU A C 1
ATOM 771 O O . GLU A 1 102 ? -14.593 -4.572 47.102 1.00 47.31 102 GLU A O 1
ATOM 776 N N . ASP A 1 103 ? -15.354 -2.931 48.469 1.00 45.75 103 ASP A N 1
ATOM 777 C CA . ASP A 1 103 ? -15.880 -3.731 49.587 1.00 45.75 103 ASP A CA 1
ATOM 778 C C . ASP A 1 103 ? -17.059 -4.632 49.163 1.00 45.75 103 ASP A C 1
ATOM 780 O O . ASP A 1 103 ? -18.210 -4.464 49.562 1.00 45.75 103 ASP A O 1
ATOM 784 N N . ASP A 1 104 ? -16.770 -5.634 48.341 1.00 50.25 104 ASP A N 1
ATOM 785 C CA . ASP A 1 104 ? -17.750 -6.612 47.896 1.00 50.25 104 ASP A CA 1
ATOM 786 C C . ASP A 1 104 ? -18.032 -7.642 48.992 1.00 50.25 104 ASP A C 1
ATOM 788 O O . ASP A 1 104 ? -17.124 -8.240 49.598 1.00 50.25 104 ASP A O 1
ATOM 792 N N . SER A 1 105 ? -19.318 -7.940 49.166 1.00 58.00 105 SER A N 1
ATOM 793 C CA . SER A 1 105 ? -19.807 -8.999 50.047 1.00 58.00 105 SER A CA 1
ATOM 794 C C . SER A 1 105 ? -19.183 -10.367 49.705 1.00 58.00 105 SER A C 1
ATOM 796 O O . SER A 1 105 ? -18.822 -10.662 48.563 1.00 58.00 105 SER A O 1
ATOM 798 N N . GLU A 1 106 ? -19.076 -11.280 50.678 1.00 55.59 106 GLU A N 1
ATOM 799 C CA . GLU A 1 106 ? -18.472 -12.616 50.486 1.00 55.59 106 GLU A CA 1
ATOM 800 C C . GLU A 1 106 ? -19.106 -13.429 49.331 1.00 55.59 106 GLU A C 1
ATOM 802 O O . GLU A 1 106 ? -18.458 -14.269 48.692 1.00 55.59 106 GLU A O 1
ATOM 807 N N . ASN A 1 107 ? -20.376 -13.153 49.030 1.00 50.03 107 ASN A N 1
ATOM 808 C CA . ASN A 1 107 ? -21.138 -13.795 47.964 1.00 50.03 107 ASN A CA 1
ATOM 809 C C . ASN A 1 107 ? -20.813 -13.199 46.577 1.00 50.03 107 ASN A C 1
ATOM 811 O O . ASN A 1 107 ? -20.718 -13.932 45.584 1.00 50.03 107 ASN A O 1
ATOM 815 N N . GLU A 1 108 ? -20.538 -11.895 46.507 1.00 53.09 108 GLU A N 1
ATOM 816 C CA . GLU A 1 108 ? -19.982 -11.227 45.324 1.00 53.09 108 GLU A CA 1
ATOM 817 C C . GLU A 1 108 ? -18.533 -11.627 45.086 1.00 53.09 108 GLU A C 1
ATOM 819 O O . GLU A 1 108 ? -18.187 -11.927 43.947 1.00 53.09 108 GLU A O 1
ATOM 824 N N . LYS A 1 109 ? -17.725 -11.818 46.136 1.00 52.56 109 LYS A N 1
ATOM 825 C CA . LYS A 1 109 ? -16.379 -12.406 46.022 1.00 52.56 109 LYS A CA 1
ATOM 826 C C . LYS A 1 109 ? -16.423 -13.826 45.456 1.00 52.56 109 LYS A C 1
ATOM 828 O O . LYS A 1 109 ? -15.594 -14.163 44.612 1.00 52.56 109 LYS A O 1
ATOM 833 N N . LYS A 1 110 ? -17.397 -14.668 45.828 1.00 50.28 110 LYS A N 1
ATOM 834 C CA . LYS A 1 110 ? -17.583 -16.010 45.229 1.00 50.28 110 LYS A CA 1
ATOM 835 C C . LYS A 1 110 ? -18.060 -15.943 43.773 1.00 50.28 110 LYS A C 1
ATOM 837 O O . LYS A 1 110 ? -17.532 -16.690 42.945 1.00 50.28 110 LYS A O 1
ATOM 842 N N . LYS A 1 111 ? -18.974 -15.030 43.415 1.00 49.75 111 LYS A N 1
ATOM 843 C CA . LYS A 1 111 ? -19.387 -14.788 42.014 1.00 49.75 111 LYS A CA 1
ATOM 844 C C . LYS A 1 111 ? -18.259 -14.187 41.163 1.00 49.75 111 LYS A C 1
ATOM 846 O O . LYS A 1 111 ? -18.035 -14.689 40.063 1.00 49.75 111 LYS A O 1
ATOM 851 N N . ARG A 1 112 ? -17.495 -13.208 41.668 1.00 50.41 112 ARG A N 1
ATOM 852 C CA . ARG A 1 112 ? -16.282 -12.631 41.050 1.00 50.41 112 ARG A CA 1
ATOM 853 C C . ARG A 1 112 ? -15.172 -13.665 40.944 1.00 50.41 112 ARG A C 1
ATOM 855 O O . ARG A 1 112 ? -14.549 -13.705 39.899 1.00 50.41 112 ARG A O 1
ATOM 862 N N . LYS A 1 113 ? -14.975 -14.571 41.910 1.00 46.69 113 LYS A N 1
ATOM 863 C CA . LYS A 1 113 ? -14.042 -15.716 41.795 1.00 46.69 113 LYS A CA 1
ATOM 864 C C . LYS A 1 113 ? -14.500 -16.746 40.750 1.00 46.69 113 LYS A C 1
ATOM 866 O O . LYS A 1 113 ? -13.669 -17.255 40.002 1.00 46.69 113 LYS A O 1
ATOM 871 N N . LYS A 1 114 ? -15.810 -17.007 40.618 1.00 43.25 114 LYS A N 1
ATOM 872 C CA . LYS A 1 114 ? -16.379 -17.841 39.534 1.00 43.25 114 LYS A CA 1
ATOM 873 C C . LYS A 1 114 ? -16.276 -17.160 38.153 1.00 43.25 114 LYS A C 1
ATOM 875 O O . LYS A 1 114 ? -16.021 -17.848 37.171 1.00 43.25 114 LYS A O 1
ATOM 880 N N . LYS A 1 115 ? -16.393 -15.824 38.079 1.00 45.91 115 LYS A N 1
ATOM 881 C CA . LYS A 1 115 ? -16.142 -14.993 36.878 1.00 45.91 115 LYS A CA 1
ATOM 882 C C . LYS A 1 115 ? -14.642 -14.883 36.540 1.00 45.91 115 LYS A C 1
ATOM 884 O O . LYS A 1 115 ? -14.292 -15.062 35.385 1.00 45.91 115 LYS A O 1
ATOM 889 N N . LYS A 1 116 ? -13.755 -14.710 37.534 1.00 45.06 116 LYS A N 1
ATOM 890 C CA . LYS A 1 116 ? -12.276 -14.754 37.427 1.00 45.06 116 LYS A C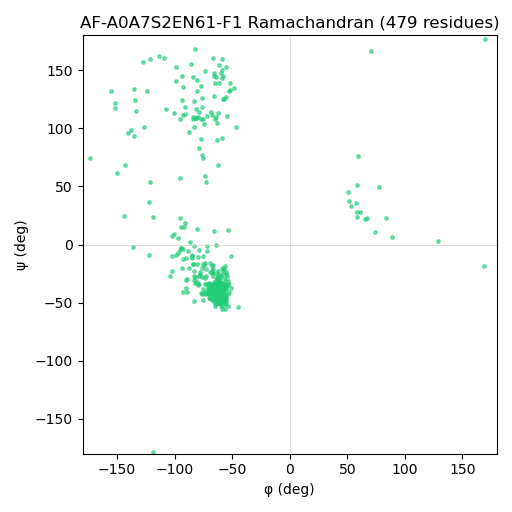A 1
ATOM 891 C C . LYS A 1 116 ? -11.782 -16.141 36.983 1.00 45.06 116 LYS A C 1
ATOM 893 O O . LYS A 1 116 ? -10.716 -16.222 36.395 1.00 45.06 116 LYS A O 1
ATOM 898 N N . LYS A 1 117 ? -12.539 -17.228 37.206 1.00 41.62 117 LYS A N 1
ATOM 899 C CA . LYS A 1 117 ? -12.260 -18.557 36.617 1.00 41.62 117 LYS A CA 1
ATOM 900 C C . LYS A 1 117 ? -12.638 -18.672 35.132 1.00 41.62 117 LYS A C 1
ATOM 902 O O . LYS A 1 117 ? -12.092 -19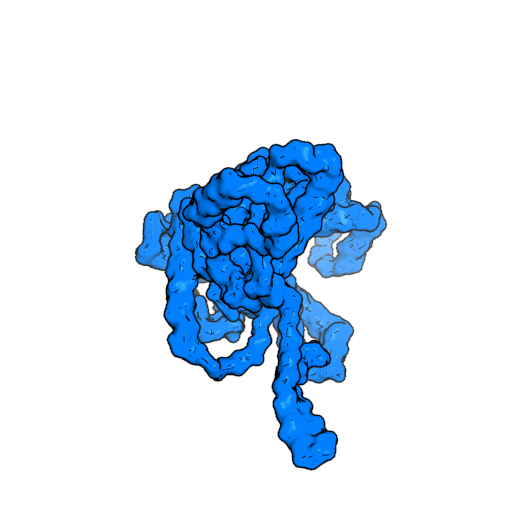.527 34.451 1.00 41.62 117 LYS A O 1
ATOM 907 N N . ARG A 1 118 ? -13.511 -17.802 34.610 1.00 42.06 118 ARG A N 1
ATOM 908 C CA . ARG A 1 118 ? -13.760 -17.626 33.167 1.00 42.06 118 ARG A CA 1
ATOM 909 C C . ARG A 1 118 ? -12.895 -16.473 32.645 1.00 42.06 118 ARG A C 1
ATOM 911 O O . ARG A 1 118 ? -13.434 -15.490 32.145 1.00 42.06 118 ARG A O 1
ATOM 918 N N . LYS A 1 119 ? -11.567 -16.551 32.815 1.00 49.75 119 LYS A N 1
ATOM 919 C CA . LYS A 1 119 ? -10.628 -15.631 32.149 1.00 49.75 119 LYS A CA 1
ATOM 920 C C . LYS A 1 119 ? -10.758 -15.857 30.642 1.00 49.75 119 LYS A C 1
ATOM 922 O O . LYS A 1 119 ? -10.126 -16.746 30.090 1.00 49.75 119 LYS A O 1
ATOM 927 N N . THR A 1 120 ? -11.651 -15.114 30.001 1.00 62.03 120 THR A N 1
ATOM 928 C CA . THR A 1 120 ? -11.735 -15.054 28.546 1.00 62.03 120 THR A CA 1
ATOM 929 C C . THR A 1 120 ? -10.481 -14.342 28.072 1.00 62.03 120 THR A C 1
ATOM 931 O O . THR A 1 120 ? -10.274 -13.177 28.417 1.00 62.03 120 THR A O 1
ATOM 934 N N . VAL A 1 121 ? -9.635 -15.073 27.358 1.00 76.62 121 VAL A N 1
ATOM 935 C CA . VAL A 1 121 ? -8.527 -14.521 26.582 1.00 76.62 121 VAL A CA 1
ATOM 936 C C . VAL A 1 121 ? -9.057 -13.354 25.738 1.00 76.62 121 VAL A C 1
ATOM 938 O O . VAL A 1 121 ? -10.170 -13.431 25.211 1.00 76.62 121 VAL A O 1
ATOM 941 N N . VAL A 1 122 ? -8.329 -12.238 25.714 1.00 77.38 122 VAL A N 1
ATOM 942 C CA . VAL A 1 122 ? -8.706 -11.042 24.950 1.00 77.38 122 VAL A CA 1
ATOM 943 C C . VAL A 1 122 ? -8.063 -11.165 23.574 1.00 77.38 122 VAL A C 1
ATOM 945 O O . VAL A 1 122 ? -6.843 -11.095 23.474 1.00 77.38 122 VAL A O 1
ATOM 948 N N . ASP A 1 123 ? -8.887 -11.337 22.541 1.00 84.12 123 ASP A N 1
ATOM 949 C CA . ASP A 1 123 ? -8.426 -11.357 21.153 1.00 84.12 123 ASP A CA 1
ATOM 950 C C . ASP A 1 123 ? -8.388 -9.933 20.586 1.00 84.12 123 ASP A C 1
ATOM 952 O O . ASP A 1 123 ? -9.403 -9.361 20.186 1.00 84.12 123 ASP A O 1
ATOM 956 N N . GLY A 1 124 ? -7.201 -9.334 20.620 1.00 85.56 124 GLY A N 1
ATOM 957 C CA . GLY A 1 124 ? -6.937 -7.986 20.135 1.00 85.56 124 GLY A CA 1
ATOM 958 C C . GLY A 1 124 ? -7.159 -7.811 18.637 1.00 85.56 124 GLY A C 1
ATOM 959 O O . GLY A 1 124 ? -7.636 -6.751 18.232 1.00 85.56 124 GLY A O 1
ATOM 960 N N . ILE A 1 125 ? -6.867 -8.834 17.830 1.00 89.94 125 ILE A N 1
ATOM 961 C CA . ILE A 1 125 ? -7.062 -8.776 16.376 1.00 89.94 125 ILE A CA 1
ATOM 962 C C . ILE A 1 125 ? -8.557 -8.718 16.069 1.00 89.94 125 ILE A C 1
ATOM 964 O O . ILE A 1 125 ? -8.998 -7.835 15.331 1.00 89.94 125 ILE A O 1
ATOM 968 N N . GLU A 1 126 ? -9.352 -9.560 16.727 1.00 89.44 126 GLU A N 1
ATOM 969 C CA . GLU A 1 126 ? -10.810 -9.529 16.607 1.00 89.44 126 GLU A CA 1
ATOM 970 C C . GLU A 1 126 ? -11.386 -8.168 17.041 1.00 89.44 126 GLU A C 1
ATOM 972 O O . GLU A 1 126 ? -12.228 -7.605 16.342 1.00 89.44 126 GLU A O 1
ATOM 977 N N . TYR A 1 127 ? -10.906 -7.571 18.141 1.00 90.56 127 TYR A N 1
ATOM 978 C CA . TYR A 1 127 ? -11.365 -6.236 18.559 1.00 90.56 127 TYR A CA 1
ATOM 979 C C . TYR A 1 127 ? -11.064 -5.147 17.518 1.00 90.56 127 TYR A C 1
ATOM 981 O O . TYR A 1 127 ? -11.922 -4.287 17.275 1.00 90.56 127 TYR A O 1
ATOM 989 N N . LEU A 1 128 ? -9.884 -5.171 16.888 1.00 92.81 128 LEU A N 1
ATOM 990 C CA . LEU A 1 128 ? -9.525 -4.233 15.817 1.00 92.81 128 LEU A CA 1
ATOM 991 C C . LEU A 1 128 ? -10.429 -4.430 14.590 1.00 92.81 128 LEU A C 1
ATOM 993 O O . LEU A 1 128 ? -11.019 -3.465 14.096 1.00 92.81 128 LEU A O 1
ATOM 997 N N . LEU A 1 129 ? -10.627 -5.676 14.149 1.00 93.88 129 LEU A N 1
ATOM 998 C CA . LEU A 1 129 ? -11.496 -6.005 13.013 1.00 93.88 129 LEU A CA 1
ATOM 999 C C . LEU A 1 129 ? -12.959 -5.625 13.273 1.00 93.88 129 LEU A C 1
ATOM 1001 O O . LEU A 1 129 ? -13.600 -5.011 12.415 1.00 93.88 129 LEU A O 1
ATOM 1005 N N . GLN A 1 130 ? -13.480 -5.899 14.470 1.00 91.94 130 GLN A N 1
ATOM 1006 C CA . GLN A 1 130 ? -14.826 -5.492 14.885 1.00 91.94 130 GLN A CA 1
ATOM 1007 C C . GLN A 1 130 ? -14.999 -3.971 14.913 1.00 91.94 130 GLN A C 1
ATOM 1009 O O . GLN A 1 130 ? -16.098 -3.483 14.652 1.00 91.94 130 GLN A O 1
ATOM 1014 N N . SER A 1 131 ? -13.931 -3.218 15.192 1.00 91.62 131 SER A N 1
ATOM 1015 C CA . SER A 1 131 ? -13.960 -1.750 15.169 1.00 91.62 131 SER A CA 1
ATOM 1016 C C . SER A 1 131 ? -14.016 -1.193 13.744 1.00 91.62 131 SER A C 1
ATOM 1018 O O . SER A 1 131 ? -14.676 -0.183 13.507 1.00 91.62 131 SER A O 1
ATOM 1020 N N . ILE A 1 132 ? -13.373 -1.868 12.785 1.00 94.19 132 ILE A N 1
ATOM 1021 C CA . ILE A 1 132 ? -13.375 -1.499 11.358 1.00 94.19 132 ILE A CA 1
ATOM 1022 C C . ILE A 1 132 ? -14.677 -1.937 10.672 1.00 94.19 132 ILE A C 1
ATOM 1024 O O . ILE A 1 132 ? -15.188 -1.251 9.783 1.00 94.19 132 ILE A O 1
ATOM 1028 N N . ALA A 1 133 ? -15.252 -3.070 11.084 1.00 93.75 133 ALA A N 1
ATOM 1029 C CA . ALA A 1 133 ? -16.393 -3.700 10.425 1.00 93.75 133 ALA A CA 1
ATOM 1030 C C . ALA A 1 133 ? -17.606 -2.782 10.146 1.00 93.75 133 ALA A C 1
ATOM 1032 O O . ALA A 1 133 ? -18.214 -2.954 9.082 1.00 93.75 133 ALA A O 1
ATOM 1033 N N . PRO A 1 134 ? -18.001 -1.824 11.011 1.00 92.69 134 PRO A N 1
ATOM 1034 C CA . PRO A 1 134 ? -19.080 -0.873 10.726 1.00 92.69 134 PRO A CA 1
ATOM 1035 C C . PRO A 1 134 ? -18.823 0.003 9.492 1.00 92.69 134 PRO A C 1
ATOM 1037 O O . PRO A 1 134 ? -19.762 0.302 8.752 1.00 92.69 134 PRO A O 1
ATOM 1040 N N . TYR A 1 135 ? -17.562 0.341 9.219 1.00 93.81 135 TYR A N 1
ATOM 1041 C CA . TYR A 1 135 ? -17.154 1.228 8.124 1.00 93.81 135 TYR A CA 1
ATOM 1042 C C . TYR A 1 135 ? -16.955 0.506 6.792 1.00 93.81 135 TYR A C 1
ATOM 1044 O O . TYR A 1 135 ? -16.653 1.135 5.785 1.00 93.81 135 TYR A O 1
ATOM 1052 N N . ARG A 1 136 ? -17.200 -0.811 6.728 1.00 93.88 136 ARG A N 1
ATOM 1053 C CA . ARG A 1 136 ? -17.055 -1.598 5.488 1.00 93.88 136 ARG A CA 1
ATOM 1054 C C . ARG A 1 136 ? -17.914 -1.111 4.317 1.00 93.88 136 ARG A C 1
ATOM 1056 O O . ARG A 1 136 ? -17.633 -1.461 3.181 1.00 93.88 136 ARG A O 1
ATOM 1063 N N . LYS A 1 137 ? -18.996 -0.381 4.615 1.00 93.00 137 LYS A N 1
ATOM 1064 C CA . LYS A 1 137 ? -20.003 0.134 3.666 1.00 93.00 137 LYS A CA 1
ATOM 1065 C C . LYS A 1 137 ? -20.400 1.589 3.924 1.00 93.00 137 LYS A C 1
ATOM 1067 O O . LYS A 1 137 ? -21.249 2.118 3.213 1.00 93.00 137 LYS A O 1
ATOM 1072 N N . LYS A 1 138 ? -19.858 2.214 4.968 1.00 91.81 138 LYS A N 1
ATOM 1073 C CA . LYS A 1 138 ? -20.273 3.537 5.436 1.00 91.81 138 LYS A CA 1
ATOM 1074 C C . LYS A 1 138 ? -19.033 4.373 5.721 1.00 91.81 138 LYS A C 1
ATOM 1076 O O . LYS A 1 138 ? -18.115 3.887 6.373 1.00 91.81 138 LYS A O 1
ATOM 1081 N N . ASP A 1 139 ? -19.035 5.616 5.255 1.00 93.00 139 ASP A N 1
ATOM 1082 C CA . ASP A 1 139 ? -17.998 6.581 5.610 1.00 93.00 139 ASP A CA 1
ATOM 1083 C C . ASP A 1 139 ? -18.169 7.076 7.057 1.00 93.00 139 ASP A C 1
ATOM 1085 O O . ASP A 1 139 ? -19.308 7.173 7.533 1.00 93.00 139 ASP A O 1
ATOM 1089 N N . PRO A 1 140 ? -17.067 7.421 7.748 1.00 93.00 140 PRO A N 1
ATOM 1090 C CA . PRO A 1 140 ? -17.143 8.162 9.002 1.00 93.00 140 PRO A CA 1
ATOM 1091 C C . PRO A 1 140 ? -17.850 9.510 8.789 1.00 93.00 140 PRO A C 1
ATOM 1093 O O . PRO A 1 140 ? -17.709 10.150 7.741 1.00 93.00 140 PRO A O 1
ATOM 1096 N N . GLU A 1 141 ? -18.635 9.934 9.776 1.00 89.88 141 GLU A N 1
ATOM 1097 C CA . GLU A 1 141 ? -19.440 11.159 9.711 1.00 89.88 141 GLU A CA 1
ATOM 1098 C C . GLU A 1 141 ? -18.671 12.376 10.228 1.00 89.88 141 GLU A C 1
ATOM 1100 O O . GLU A 1 141 ? -18.797 13.472 9.674 1.00 89.88 141 GLU A O 1
ATOM 1105 N N . THR A 1 142 ? -17.865 12.188 11.275 1.00 90.81 142 THR A N 1
ATOM 1106 C CA . THR A 1 142 ? -17.093 13.257 11.920 1.00 90.81 142 THR A CA 1
ATOM 1107 C C . THR A 1 142 ? -15.597 13.117 11.651 1.00 90.81 142 THR A C 1
ATOM 1109 O O . THR A 1 142 ? -15.113 12.052 11.271 1.00 90.81 142 THR A O 1
ATOM 1112 N N . GLU A 1 143 ? -14.856 14.212 11.831 1.00 90.00 143 GLU A N 1
ATOM 1113 C CA . GLU A 1 143 ? -13.389 14.215 11.735 1.00 90.00 143 GLU A CA 1
ATOM 1114 C C . GLU A 1 143 ? -12.765 13.332 12.829 1.00 90.00 143 GLU A C 1
ATOM 1116 O O . GLU A 1 143 ? -11.918 12.503 12.521 1.00 90.00 143 GLU A O 1
ATOM 1121 N N . GLU A 1 144 ? -13.282 13.396 14.064 1.00 90.06 144 GLU A N 1
ATOM 1122 C CA . GLU A 1 144 ? -12.841 12.543 15.184 1.00 90.06 144 GLU A CA 1
ATOM 1123 C C . GLU A 1 144 ? -13.026 11.044 14.891 1.00 90.06 144 GLU A C 1
ATOM 1125 O O . GLU A 1 144 ? -12.173 10.220 15.220 1.00 90.06 144 GLU A O 1
ATOM 1130 N N . GLU A 1 145 ? -14.151 10.669 14.273 1.00 91.12 145 GLU A N 1
ATOM 1131 C CA . GLU A 1 145 ? -14.436 9.283 13.892 1.00 91.12 145 GLU A CA 1
ATOM 1132 C C . GLU A 1 145 ? -13.523 8.819 12.751 1.00 91.12 145 GLU A C 1
ATOM 1134 O O . GLU A 1 145 ? -13.043 7.686 12.762 1.00 91.12 145 GLU A O 1
ATOM 1139 N N . CYS A 1 146 ? -13.257 9.710 11.795 1.00 92.81 146 CYS A N 1
ATOM 1140 C CA . CYS A 1 146 ? -12.329 9.487 10.691 1.00 92.81 146 CYS A CA 1
ATOM 1141 C C . CYS A 1 146 ? -10.907 9.226 11.206 1.00 92.81 146 CYS A C 1
ATOM 1143 O O . CYS A 1 146 ? -10.283 8.244 10.817 1.00 92.81 146 CYS A O 1
ATOM 1145 N N . GLU A 1 147 ? -10.426 10.061 12.124 1.00 93.50 147 GLU A N 1
ATOM 1146 C CA . GLU A 1 147 ? -9.099 9.941 12.729 1.00 93.50 147 GLU A CA 1
ATOM 1147 C C . GLU A 1 147 ? -8.989 8.698 13.620 1.00 93.50 147 GLU A C 1
ATOM 1149 O O . GLU A 1 147 ? -8.029 7.939 13.516 1.00 93.50 147 GLU A O 1
ATOM 1154 N N . THR A 1 148 ? -10.028 8.405 14.411 1.00 92.88 148 THR A N 1
ATOM 1155 C CA . THR A 1 148 ? -10.100 7.160 15.192 1.00 92.88 148 THR A CA 1
ATOM 1156 C C . THR A 1 148 ? -9.991 5.930 14.286 1.00 92.88 148 THR A C 1
ATOM 1158 O O . THR A 1 148 ? -9.298 4.971 14.624 1.00 92.88 148 THR A O 1
ATOM 1161 N N . LEU A 1 149 ? -10.669 5.937 13.133 1.00 94.69 149 LEU A N 1
ATOM 1162 C CA . LEU A 1 149 ? -10.626 4.837 12.173 1.00 94.69 149 LEU A CA 1
ATOM 1163 C C . LEU A 1 149 ? -9.230 4.668 11.557 1.00 94.69 149 LEU A C 1
ATOM 1165 O O . LEU A 1 149 ? -8.746 3.539 11.475 1.00 94.69 149 LEU A O 1
ATOM 1169 N N . GLU A 1 150 ? -8.574 5.761 11.165 1.00 95.00 150 GLU A N 1
ATOM 1170 C CA . GLU A 1 150 ? -7.198 5.731 10.651 1.00 95.00 150 GLU A CA 1
ATOM 1171 C C . GLU A 1 150 ? -6.214 5.198 11.704 1.00 95.00 150 GLU A C 1
ATOM 1173 O O . GLU A 1 150 ? -5.434 4.297 11.399 1.00 95.00 150 GLU A O 1
ATOM 1178 N N . ASN A 1 151 ? -6.333 5.626 12.965 1.00 95.19 151 ASN A N 1
ATOM 1179 C CA . ASN A 1 151 ? -5.521 5.107 14.072 1.00 95.19 151 ASN A CA 1
ATOM 1180 C C . ASN A 1 151 ? -5.708 3.594 14.283 1.00 95.19 151 ASN A C 1
ATOM 1182 O O . ASN A 1 151 ? -4.754 2.876 14.582 1.00 95.19 151 ASN A O 1
ATOM 1186 N N . ILE A 1 152 ? -6.930 3.077 14.112 1.00 94.88 152 ILE A N 1
ATOM 1187 C CA . ILE A 1 152 ? -7.211 1.635 14.208 1.00 94.88 152 ILE A CA 1
ATOM 1188 C C . ILE A 1 152 ? -6.571 0.873 13.041 1.00 94.88 152 ILE A C 1
ATOM 1190 O O . ILE A 1 152 ? -6.005 -0.201 13.255 1.00 94.88 152 ILE A O 1
ATOM 1194 N N . PHE A 1 153 ? -6.634 1.413 11.819 1.00 95.81 153 PHE A N 1
ATOM 1195 C CA . PHE A 1 153 ? -5.933 0.832 10.671 1.00 95.81 153 PHE A CA 1
ATOM 1196 C C . PHE A 1 153 ? -4.415 0.834 10.873 1.00 95.81 153 PHE A C 1
ATOM 1198 O O . PHE A 1 153 ? -3.774 -0.162 10.545 1.00 95.81 153 PHE A O 1
ATOM 1205 N N . ASP A 1 154 ? -3.855 1.897 11.452 1.00 93.62 154 ASP A N 1
ATOM 1206 C CA . ASP A 1 154 ? -2.426 2.015 11.761 1.00 93.62 154 ASP A CA 1
ATOM 1207 C C . ASP A 1 154 ? -1.991 0.994 12.807 1.00 93.62 154 ASP A C 1
ATOM 1209 O O . ASP A 1 154 ? -0.999 0.295 12.612 1.00 93.62 154 ASP A O 1
ATOM 1213 N N . ALA A 1 155 ? -2.762 0.867 13.888 1.00 92.38 155 ALA A N 1
ATOM 1214 C CA . ALA A 1 155 ? -2.554 -0.134 14.926 1.00 92.38 155 ALA A CA 1
ATOM 1215 C C . ALA A 1 155 ? -2.567 -1.558 14.349 1.00 92.38 155 ALA A C 1
ATOM 1217 O O . ALA A 1 155 ? -1.674 -2.358 14.638 1.00 92.38 155 ALA A O 1
ATOM 1218 N N . LEU A 1 156 ? -3.556 -1.868 13.502 1.00 93.25 156 LEU A N 1
ATOM 1219 C CA . LEU A 1 156 ? -3.676 -3.174 12.858 1.00 93.25 156 LEU A CA 1
ATOM 1220 C C . LEU A 1 156 ? -2.512 -3.433 11.893 1.00 93.25 156 LEU A C 1
ATOM 1222 O O . LEU A 1 156 ? -1.855 -4.465 11.998 1.00 93.25 156 LEU A O 1
ATOM 1226 N N . ALA A 1 157 ? -2.207 -2.487 11.006 1.00 91.62 157 ALA A N 1
ATOM 1227 C CA . ALA A 1 157 ? -1.091 -2.580 10.069 1.00 91.62 157 ALA A CA 1
ATOM 1228 C C . ALA A 1 157 ? 0.252 -2.789 10.787 1.00 91.62 157 ALA A C 1
ATOM 1230 O O . ALA A 1 157 ? 0.979 -3.729 10.466 1.00 91.62 157 ALA A O 1
ATOM 1231 N N . ALA A 1 158 ? 0.546 -1.972 11.803 1.00 88.44 158 ALA A N 1
ATOM 1232 C CA . ALA A 1 158 ? 1.772 -2.078 12.588 1.00 88.44 158 ALA A CA 1
ATOM 1233 C C . ALA A 1 158 ? 1.869 -3.422 13.320 1.00 88.44 158 ALA A C 1
ATOM 1235 O O . ALA A 1 158 ? 2.939 -4.027 13.358 1.00 88.44 158 ALA A O 1
ATOM 1236 N N . SER A 1 159 ? 0.752 -3.932 13.850 1.00 87.12 159 SER A N 1
ATOM 1237 C CA . SER A 1 159 ? 0.735 -5.229 14.532 1.00 87.12 159 SER A CA 1
ATOM 1238 C C . SER A 1 159 ? 1.022 -6.421 13.618 1.00 87.12 159 SER A C 1
ATOM 1240 O O . SER A 1 159 ? 1.646 -7.389 14.058 1.00 87.12 159 SER A O 1
ATOM 1242 N N . LEU A 1 160 ? 0.581 -6.340 12.360 1.00 87.56 160 LEU A N 1
ATOM 1243 C CA . LEU A 1 160 ? 0.750 -7.387 11.353 1.00 87.56 160 LEU A CA 1
ATOM 1244 C C . LEU A 1 160 ? 2.149 -7.336 10.735 1.00 87.56 160 LEU A C 1
ATOM 1246 O O . LEU A 1 160 ? 2.706 -8.380 10.419 1.00 87.56 160 LEU A O 1
ATOM 1250 N N . PHE A 1 161 ? 2.730 -6.138 10.630 1.00 83.88 161 PHE A N 1
ATOM 1251 C CA . PHE A 1 161 ? 4.100 -5.936 10.162 1.00 83.88 161 PHE A CA 1
ATOM 1252 C C . PHE A 1 161 ? 5.166 -6.115 11.247 1.00 83.88 161 PHE A C 1
ATOM 1254 O O . PHE A 1 161 ? 6.321 -6.348 10.942 1.00 83.88 161 PHE A O 1
ATOM 1261 N N . SER A 1 162 ? 4.853 -5.980 12.534 1.00 79.31 162 SER A N 1
ATOM 1262 C CA . SER A 1 162 ? 5.880 -6.154 13.579 1.00 79.31 162 SER A CA 1
ATOM 1263 C C . SER A 1 162 ? 6.016 -7.610 14.024 1.00 79.31 162 SER A C 1
ATOM 1265 O O . SER A 1 162 ? 7.028 -7.982 14.615 1.00 79.31 162 SER A O 1
ATOM 1267 N N . CYS A 1 163 ? 4.996 -8.442 13.787 1.00 76.38 163 CYS A N 1
ATOM 1268 C CA . CYS A 1 163 ? 4.991 -9.827 14.242 1.00 76.38 163 CYS A CA 1
ATOM 1269 C C . CYS A 1 163 ? 4.154 -10.733 13.330 1.00 76.38 163 CYS A C 1
ATOM 1271 O O . CYS A 1 163 ? 2.928 -10.607 13.258 1.00 76.38 163 CYS A O 1
ATOM 1273 N N . SER A 1 164 ? 4.816 -11.709 12.704 1.00 79.00 164 SER A N 1
ATOM 1274 C CA . SER A 1 164 ? 4.198 -12.721 11.836 1.00 79.00 164 SER A CA 1
ATOM 1275 C C . SER A 1 164 ? 3.137 -13.568 12.551 1.00 79.00 164 SER A C 1
ATOM 1277 O O . SER A 1 164 ? 2.166 -13.988 11.924 1.00 79.00 164 SER A O 1
ATOM 1279 N N . LEU A 1 165 ? 3.248 -13.748 13.875 1.00 81.38 165 LEU A N 1
ATOM 1280 C CA . LEU A 1 165 ? 2.282 -14.504 14.685 1.00 81.38 165 LEU A CA 1
ATOM 1281 C C . LEU A 1 165 ? 0.874 -13.896 14.684 1.00 81.38 165 LEU A C 1
ATOM 1283 O O . LEU A 1 165 ? -0.091 -14.608 14.945 1.00 81.38 165 LEU A O 1
ATOM 1287 N N . ASN A 1 166 ? 0.737 -12.598 14.398 1.00 85.31 166 ASN A N 1
ATOM 1288 C CA . ASN A 1 166 ? -0.563 -11.927 14.335 1.00 85.31 166 ASN A CA 1
ATOM 1289 C C . ASN A 1 166 ? -1.250 -12.095 12.973 1.00 85.31 166 ASN A C 1
ATOM 1291 O O . ASN A 1 166 ? -2.461 -11.887 12.871 1.00 85.31 166 ASN A O 1
ATOM 1295 N N . VAL A 1 167 ? -0.504 -12.492 11.936 1.00 88.19 167 VAL A N 1
ATOM 1296 C CA . VAL A 1 167 ? -1.052 -12.670 10.589 1.00 88.19 167 VAL A CA 1
ATOM 1297 C C . VAL A 1 167 ? -1.995 -13.868 10.554 1.00 88.19 167 VAL A C 1
ATOM 1299 O O . VAL A 1 167 ? -3.108 -13.722 10.064 1.00 88.19 167 VAL A O 1
ATOM 1302 N N . GLN A 1 168 ? -1.629 -15.015 11.136 1.00 88.19 168 GLN A N 1
ATOM 1303 C CA . GLN A 1 168 ? -2.507 -16.193 11.128 1.00 88.19 168 GLN A CA 1
ATOM 1304 C C . GLN A 1 168 ? -3.863 -15.939 11.831 1.00 88.19 168 GLN A C 1
ATOM 1306 O O . GLN A 1 168 ? -4.888 -16.182 11.197 1.00 88.19 168 GLN A O 1
ATOM 1311 N N . PRO A 1 169 ? -3.932 -15.354 13.047 1.00 89.75 169 PRO A N 1
ATOM 1312 C CA . PRO A 1 169 ? -5.201 -14.935 13.646 1.00 89.75 169 PRO A CA 1
ATOM 1313 C C . PRO A 1 169 ? -6.005 -13.955 12.782 1.00 89.75 169 PRO A C 1
ATOM 1315 O O . PRO A 1 169 ? -7.230 -14.032 12.738 1.00 89.75 169 PRO A O 1
ATOM 1318 N N . PHE A 1 170 ? -5.340 -13.042 12.068 1.00 93.56 170 PHE A N 1
ATOM 1319 C CA . PHE A 1 170 ? -6.009 -12.131 11.136 1.00 93.56 170 PHE A CA 1
ATOM 1320 C C . PHE A 1 170 ? -6.622 -12.867 9.936 1.00 93.56 170 PHE A C 1
ATOM 1322 O O . PHE A 1 170 ? -7.733 -12.531 9.518 1.00 93.56 170 PHE A O 1
ATOM 1329 N N . LEU A 1 171 ? -5.927 -13.872 9.397 1.00 92.88 171 LEU A N 1
ATOM 1330 C CA . LEU A 1 171 ? -6.439 -14.739 8.333 1.00 92.88 171 LEU A CA 1
ATOM 1331 C C . LEU A 1 171 ? -7.647 -15.556 8.815 1.00 92.88 171 LEU A C 1
ATOM 1333 O O . LEU A 1 171 ? -8.685 -15.570 8.147 1.00 92.88 171 LEU A O 1
ATOM 1337 N N . ASP A 1 172 ? -7.540 -16.160 10.001 1.00 91.38 172 ASP A N 1
ATOM 1338 C CA . ASP A 1 172 ? -8.593 -16.979 10.614 1.00 91.38 172 ASP A CA 1
ATOM 1339 C C . ASP A 1 172 ? -9.853 -16.151 10.929 1.00 91.38 172 ASP A C 1
ATOM 1341 O O . ASP A 1 172 ? -10.981 -16.625 10.765 1.00 91.38 172 ASP A O 1
ATOM 1345 N N . ALA A 1 173 ? -9.677 -14.883 11.315 1.00 91.94 173 ALA A N 1
ATOM 1346 C CA . ALA A 1 173 ? -10.753 -13.929 11.586 1.00 91.94 173 ALA A CA 1
ATOM 1347 C C . ALA A 1 173 ? -11.360 -13.281 10.320 1.00 91.94 173 ALA A C 1
ATOM 1349 O O . ALA A 1 173 ? -12.107 -12.304 10.413 1.00 91.94 173 ALA A O 1
ATOM 1350 N N . GLN A 1 174 ? -11.070 -13.806 9.123 1.00 94.69 174 GLN A N 1
ATOM 1351 C CA . GLN A 1 174 ? -11.545 -13.276 7.834 1.00 94.69 174 GLN A CA 1
ATOM 1352 C C . GLN A 1 174 ? -11.153 -11.805 7.586 1.00 94.69 174 GLN A C 1
ATOM 1354 O O . GLN A 1 174 ? -11.918 -10.998 7.031 1.00 94.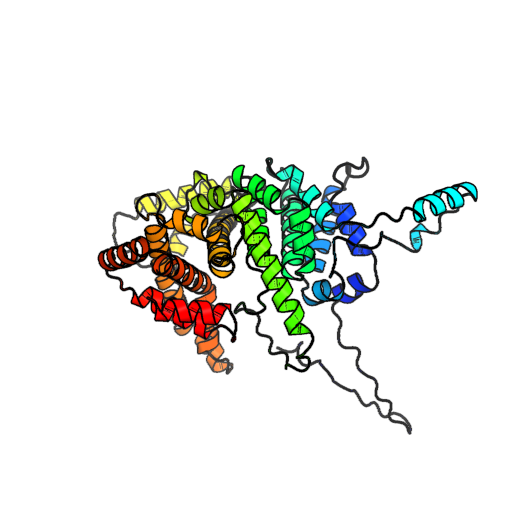69 174 GLN A O 1
ATOM 1359 N N . GLY A 1 175 ? -9.956 -11.424 8.038 1.00 95.88 175 GLY A N 1
ATOM 1360 C CA . GLY A 1 175 ? -9.447 -10.064 7.922 1.00 95.88 175 GLY A CA 1
ATOM 1361 C C . GLY A 1 175 ? -9.297 -9.614 6.468 1.00 95.88 175 GLY A C 1
ATOM 1362 O O . GLY A 1 175 ? -9.713 -8.504 6.120 1.00 95.88 175 GLY A O 1
ATOM 1363 N N . ILE A 1 176 ? -8.785 -10.486 5.591 1.00 96.06 176 ILE A N 1
ATOM 1364 C CA . ILE A 1 176 ? -8.630 -10.210 4.152 1.00 96.06 176 ILE A CA 1
ATOM 1365 C C . ILE A 1 176 ? -9.988 -9.904 3.512 1.00 96.06 176 ILE A C 1
ATOM 1367 O O . ILE A 1 176 ? -10.138 -8.927 2.775 1.00 96.06 176 ILE A O 1
ATOM 1371 N N . GLU A 1 177 ? -11.004 -10.704 3.814 1.00 96.62 177 GLU A N 1
ATOM 1372 C CA . GLU A 1 177 ? -12.353 -10.583 3.278 1.00 96.62 177 GLU A CA 1
ATOM 1373 C C . GLU A 1 177 ? -13.004 -9.276 3.731 1.00 96.62 177 GLU A C 1
ATOM 1375 O O . GLU A 1 177 ? -13.699 -8.628 2.939 1.00 96.62 177 GLU A O 1
ATOM 1380 N N . LEU A 1 178 ? -12.768 -8.852 4.977 1.00 96.69 178 LEU A N 1
ATOM 1381 C CA . LEU A 1 178 ? -13.211 -7.547 5.458 1.00 96.69 178 LEU A CA 1
ATOM 1382 C C . LEU A 1 178 ? -12.527 -6.406 4.692 1.00 96.69 178 LEU A C 1
ATOM 1384 O O . LEU A 1 178 ? -13.228 -5.517 4.200 1.00 96.69 178 LEU A O 1
ATOM 1388 N N . MET A 1 179 ? -11.202 -6.453 4.521 1.00 97.06 179 MET A N 1
ATOM 1389 C CA . MET A 1 179 ? -10.463 -5.430 3.767 1.00 97.06 179 MET A CA 1
ATOM 1390 C C . MET A 1 179 ? -10.949 -5.341 2.314 1.00 97.06 179 MET A C 1
ATOM 1392 O O . MET A 1 179 ? -11.240 -4.254 1.811 1.00 97.06 179 MET A O 1
ATOM 1396 N N . LEU A 1 180 ? -11.146 -6.483 1.651 1.00 96.50 180 LEU A N 1
ATOM 1397 C CA . LEU A 1 180 ? -11.677 -6.547 0.288 1.00 96.50 180 LEU A CA 1
ATOM 1398 C C . LEU A 1 180 ? -13.108 -5.998 0.176 1.00 96.50 180 LEU A C 1
ATOM 1400 O O . LEU A 1 180 ? -13.463 -5.424 -0.860 1.00 96.50 180 LEU A O 1
ATOM 1404 N N . ARG A 1 181 ? -13.942 -6.145 1.215 1.00 95.56 181 ARG A N 1
ATOM 1405 C CA . ARG A 1 181 ? -15.278 -5.522 1.265 1.00 95.56 181 ARG A CA 1
ATOM 1406 C C . ARG A 1 181 ? -15.172 -3.998 1.334 1.00 95.56 181 ARG A C 1
ATOM 1408 O O . ARG A 1 181 ? -15.837 -3.342 0.537 1.00 95.56 181 ARG A O 1
ATOM 1415 N N . CYS A 1 182 ? -14.305 -3.451 2.192 1.00 95.00 182 CYS A N 1
ATOM 1416 C CA . CYS A 1 182 ? -14.064 -2.003 2.280 1.00 95.00 182 CYS A CA 1
ATOM 1417 C C . CYS A 1 182 ? -13.638 -1.411 0.925 1.00 95.00 182 CYS A C 1
ATOM 1419 O O . CYS A 1 182 ? -14.140 -0.367 0.509 1.00 95.00 182 CYS A O 1
ATOM 1421 N N . LEU A 1 183 ? -12.760 -2.108 0.195 1.00 94.88 183 LEU A N 1
ATOM 1422 C CA . LEU A 1 183 ? -12.298 -1.670 -1.127 1.00 94.88 183 LEU A CA 1
ATOM 1423 C C . LEU A 1 183 ? -13.396 -1.675 -2.185 1.00 94.88 183 LEU A C 1
ATOM 1425 O O . LEU A 1 183 ? -13.481 -0.757 -3.000 1.00 94.88 183 LEU A O 1
ATOM 1429 N N . ARG A 1 184 ? -14.255 -2.696 -2.176 1.00 93.44 184 ARG A N 1
ATOM 1430 C CA . ARG A 1 184 ? -15.317 -2.847 -3.178 1.00 93.44 184 ARG A CA 1
ATOM 1431 C C . ARG A 1 184 ? -16.370 -1.742 -3.087 1.00 93.44 184 ARG A C 1
ATOM 1433 O O . ARG A 1 184 ? -16.918 -1.340 -4.112 1.00 93.44 184 ARG A O 1
ATOM 1440 N N . GLU A 1 185 ? -16.630 -1.264 -1.875 1.00 92.19 185 GLU A N 1
ATOM 1441 C CA . GLU A 1 185 ? -17.641 -0.244 -1.575 1.00 92.19 185 GLU A CA 1
ATOM 1442 C C . GLU A 1 185 ? -17.110 1.190 -1.767 1.00 92.19 185 GLU A C 1
ATOM 1444 O O . GLU A 1 185 ? -17.895 2.135 -1.798 1.00 92.19 185 GLU A O 1
ATOM 1449 N N . LYS A 1 186 ? -15.794 1.360 -1.986 1.00 90.56 186 LYS A N 1
ATOM 1450 C CA . LYS A 1 186 ? -15.133 2.638 -2.341 1.00 90.56 186 LYS A CA 1
ATOM 1451 C C . LYS A 1 186 ? -15.290 3.739 -1.287 1.00 90.56 186 LYS A C 1
ATOM 1453 O O . LYS A 1 186 ? -15.268 4.929 -1.612 1.00 90.56 186 LYS A O 1
ATOM 1458 N N . VAL A 1 187 ? -15.433 3.310 -0.043 1.00 92.81 187 VAL A N 1
ATOM 1459 C CA . VAL A 1 187 ? -15.511 4.141 1.158 1.00 92.81 187 VAL A CA 1
ATOM 1460 C C . VAL A 1 187 ? -14.119 4.547 1.633 1.00 92.81 187 VAL A C 1
ATOM 1462 O O . VAL A 1 187 ? -13.114 3.966 1.214 1.00 92.81 187 VAL A O 1
ATOM 1465 N N . HIS A 1 188 ? -14.057 5.490 2.565 1.00 94.50 188 HIS A N 1
ATOM 1466 C CA . HIS A 1 188 ? -12.820 5.938 3.199 1.00 94.50 188 HIS A CA 1
ATOM 1467 C C . HIS A 1 188 ? -12.033 4.785 3.832 1.00 94.50 188 HIS A C 1
ATOM 1469 O O . HIS A 1 188 ? -10.823 4.694 3.653 1.00 94.50 188 HIS A O 1
ATOM 1475 N N . ALA A 1 189 ? -12.720 3.812 4.438 1.00 95.38 189 ALA A N 1
ATOM 1476 C CA . ALA A 1 189 ? -12.084 2.606 4.970 1.00 95.38 189 ALA A CA 1
ATOM 1477 C C . ALA A 1 189 ? -11.269 1.819 3.919 1.00 95.38 189 ALA A C 1
ATOM 1479 O O . ALA A 1 189 ? -10.409 1.021 4.279 1.00 95.38 189 ALA A O 1
ATOM 1480 N N . GLY A 1 190 ? -11.501 2.035 2.619 1.00 94.69 190 GLY A N 1
ATOM 1481 C CA . GLY A 1 190 ? -10.703 1.445 1.548 1.00 94.69 190 GLY A CA 1
ATOM 1482 C C . GLY A 1 190 ? -9.243 1.920 1.518 1.00 94.69 190 GLY A C 1
ATOM 1483 O O . GLY A 1 190 ? -8.371 1.138 1.153 1.00 94.69 190 GLY A O 1
ATOM 1484 N N . GLY A 1 191 ? -8.943 3.157 1.931 1.00 93.81 191 GLY A N 1
ATOM 1485 C CA . GLY A 1 191 ? -7.556 3.641 2.017 1.00 93.81 191 GLY A CA 1
ATOM 1486 C C . GLY A 1 191 ? -6.752 2.869 3.065 1.00 93.81 191 GLY A C 1
ATOM 1487 O O . GLY A 1 191 ? -5.728 2.263 2.745 1.00 93.81 191 GLY A O 1
ATOM 1488 N N . GLY A 1 192 ? -7.279 2.803 4.291 1.00 94.31 192 GLY A N 1
ATOM 1489 C CA . GLY A 1 192 ? -6.703 2.005 5.375 1.00 94.31 192 GLY A CA 1
ATOM 1490 C C . GLY A 1 192 ? -6.659 0.504 5.066 1.00 94.31 192 GLY A C 1
ATOM 1491 O O . GLY A 1 192 ? -5.661 -0.155 5.350 1.00 94.31 192 GLY A O 1
ATOM 1492 N N . ALA A 1 193 ? -7.683 -0.033 4.392 1.00 96.81 193 ALA A N 1
ATOM 1493 C CA . ALA A 1 193 ? -7.719 -1.438 3.986 1.00 96.81 193 ALA A CA 1
ATOM 1494 C C . ALA A 1 193 ? -6.603 -1.814 2.998 1.00 96.81 193 ALA A C 1
ATOM 1496 O O . ALA A 1 193 ? -6.009 -2.882 3.140 1.00 96.81 193 ALA A O 1
ATOM 1497 N N . LEU A 1 194 ? -6.282 -0.950 2.022 1.00 95.62 194 LEU A N 1
ATOM 1498 C CA . LEU A 1 194 ? -5.140 -1.176 1.122 1.00 95.62 194 LEU A CA 1
ATOM 1499 C C . LEU A 1 194 ? -3.826 -1.232 1.886 1.00 95.62 194 LEU A C 1
ATOM 1501 O O . LEU A 1 194 ? -2.995 -2.087 1.606 1.00 95.62 194 LEU A O 1
ATOM 1505 N N . ARG A 1 195 ? -3.647 -0.330 2.847 1.00 94.38 195 ARG A N 1
ATOM 1506 C CA . ARG A 1 195 ? -2.443 -0.283 3.667 1.00 94.38 195 ARG A CA 1
ATOM 1507 C C . ARG A 1 195 ? -2.300 -1.548 4.515 1.00 94.38 195 ARG A C 1
ATOM 1509 O O . ARG A 1 195 ? -1.247 -2.168 4.476 1.00 94.38 195 ARG A O 1
ATOM 1516 N N . VAL A 1 196 ? -3.359 -1.994 5.195 1.00 95.44 196 VAL A N 1
ATOM 1517 C CA . VAL A 1 196 ? -3.344 -3.266 5.945 1.00 95.44 196 VAL A CA 1
ATOM 1518 C C . VAL A 1 196 ? -3.006 -4.447 5.034 1.00 95.44 196 VAL A C 1
ATOM 1520 O O . VAL A 1 196 ? -2.131 -5.239 5.369 1.00 95.44 196 VAL A O 1
ATOM 1523 N N . LEU A 1 197 ? -3.644 -4.546 3.862 1.00 96.06 197 LEU A N 1
ATOM 1524 C CA . LEU A 1 197 ? -3.345 -5.603 2.891 1.00 96.06 197 LEU A CA 1
ATOM 1525 C C . LEU A 1 197 ? -1.893 -5.548 2.410 1.00 96.06 197 LEU A C 1
ATOM 1527 O O . LEU A 1 197 ? -1.256 -6.586 2.293 1.00 96.06 197 LEU A O 1
ATOM 1531 N N . ASN A 1 198 ? -1.354 -4.358 2.161 1.00 94.06 198 ASN A N 1
ATOM 1532 C CA . ASN A 1 198 ? 0.039 -4.192 1.770 1.00 94.06 198 ASN A CA 1
ATOM 1533 C C . ASN A 1 198 ? 1.003 -4.759 2.823 1.00 94.06 198 ASN A C 1
ATOM 1535 O O . ASN A 1 198 ? 1.882 -5.544 2.475 1.00 94.06 198 ASN A O 1
ATOM 1539 N N . TYR A 1 199 ? 0.803 -4.430 4.100 1.00 90.94 199 TYR A N 1
ATOM 1540 C CA . TYR A 1 199 ? 1.648 -4.941 5.181 1.00 90.94 199 TYR A CA 1
ATOM 1541 C C . TYR A 1 199 ? 1.531 -6.460 5.355 1.00 90.94 199 TYR A C 1
ATOM 1543 O O . TYR A 1 199 ? 2.548 -7.144 5.430 1.00 90.94 199 TYR A O 1
ATOM 1551 N N . VAL A 1 200 ? 0.305 -6.992 5.347 1.00 91.94 200 VAL A N 1
ATOM 1552 C CA . VAL A 1 200 ? 0.047 -8.436 5.495 1.00 91.94 200 VAL A CA 1
ATOM 1553 C C . VAL A 1 200 ? 0.660 -9.248 4.359 1.00 91.94 200 VAL A C 1
ATOM 1555 O O . VAL A 1 200 ? 1.228 -10.309 4.598 1.00 91.94 200 VAL A O 1
ATOM 1558 N N . LEU A 1 201 ? 0.530 -8.768 3.122 1.00 92.12 201 LEU A N 1
ATOM 1559 C CA . LEU A 1 201 ? 0.968 -9.507 1.940 1.00 92.12 201 LEU A CA 1
ATOM 1560 C C . LEU A 1 201 ? 2.464 -9.337 1.677 1.00 92.12 201 LEU A C 1
ATOM 1562 O O . LEU A 1 201 ? 3.102 -10.267 1.200 1.00 92.12 201 LEU A O 1
ATOM 1566 N N . SER A 1 202 ? 3.041 -8.173 1.986 1.00 86.81 202 SER A N 1
ATOM 1567 C CA . SER A 1 202 ? 4.481 -7.947 1.811 1.00 86.81 202 SER A CA 1
ATOM 1568 C C . SER A 1 202 ? 5.314 -8.801 2.767 1.00 86.81 202 SER A C 1
ATOM 1570 O O . SER A 1 202 ? 6.386 -9.268 2.372 1.00 86.81 202 SER A O 1
ATOM 1572 N N . GLY A 1 203 ? 4.800 -9.043 3.978 1.00 74.62 203 GLY A N 1
ATOM 1573 C CA . GLY A 1 203 ? 5.484 -9.786 5.030 1.00 74.62 203 GLY A CA 1
ATOM 1574 C C . GLY A 1 203 ? 6.666 -9.027 5.635 1.00 74.62 203 GLY A C 1
ATOM 1575 O O . GLY A 1 203 ? 7.165 -8.045 5.076 1.00 74.62 203 GLY A O 1
ATOM 1576 N N . ASN A 1 204 ? 7.154 -9.518 6.774 1.00 62.59 204 ASN A N 1
ATOM 1577 C CA . ASN A 1 204 ? 8.356 -9.013 7.436 1.00 62.59 204 ASN A CA 1
ATOM 1578 C C . ASN A 1 204 ? 9.585 -9.487 6.675 1.00 62.59 204 ASN A C 1
ATOM 1580 O O . ASN A 1 204 ? 10.291 -10.401 7.080 1.00 62.59 204 ASN A O 1
ATOM 1584 N N . SER A 1 205 ? 9.840 -8.878 5.529 1.00 50.34 205 SER A N 1
ATOM 1585 C CA . SER A 1 205 ? 11.204 -8.848 5.035 1.00 50.34 205 SER A CA 1
ATOM 1586 C C . SER A 1 205 ? 11.854 -7.678 5.735 1.00 50.34 205 SER A C 1
ATOM 1588 O O . SER A 1 205 ? 11.569 -6.536 5.384 1.00 50.34 205 SER A O 1
ATOM 1590 N N . SER A 1 206 ? 12.742 -7.941 6.680 1.00 41.12 206 SER A N 1
ATOM 1591 C CA . SER A 1 206 ? 13.685 -6.974 7.262 1.00 41.12 206 SER A CA 1
ATOM 1592 C C . SER A 1 206 ? 14.558 -6.234 6.224 1.00 41.12 206 SER A C 1
ATOM 1594 O O . SER A 1 206 ? 15.518 -5.567 6.579 1.00 41.12 206 SER A O 1
ATOM 1596 N N . ASN A 1 207 ? 14.241 -6.326 4.929 1.00 40.56 207 ASN A N 1
ATOM 1597 C CA . ASN A 1 207 ? 15.113 -6.011 3.804 1.00 40.56 207 ASN A CA 1
ATOM 1598 C C . ASN A 1 207 ? 14.535 -4.873 2.937 1.00 40.56 207 ASN A C 1
ATOM 1600 O O . ASN A 1 207 ? 14.840 -4.755 1.753 1.00 40.56 207 ASN A O 1
ATOM 1604 N N . GLY A 1 208 ? 13.668 -4.033 3.510 1.00 31.27 208 GLY A N 1
ATOM 1605 C CA . GLY A 1 208 ? 13.208 -2.794 2.886 1.00 31.27 208 GLY A CA 1
ATOM 1606 C C . GLY A 1 208 ? 14.190 -1.652 3.141 1.00 31.27 208 GLY A C 1
ATOM 1607 O O . GLY A 1 208 ? 14.287 -1.155 4.260 1.00 31.27 208 GLY A O 1
ATOM 1608 N N . VAL A 1 209 ? 14.887 -1.229 2.086 1.00 36.50 209 VAL A N 1
ATOM 1609 C CA . VAL A 1 209 ? 15.772 -0.056 2.010 1.00 36.50 209 VAL A CA 1
ATOM 1610 C C . VAL A 1 209 ? 15.081 1.172 2.625 1.00 36.50 209 VAL A C 1
ATOM 1612 O O . VAL A 1 209 ? 14.196 1.769 2.016 1.00 36.50 209 VAL A O 1
ATOM 1615 N N . GLY A 1 210 ? 15.439 1.527 3.862 1.00 30.00 210 GLY A N 1
ATOM 1616 C CA . GLY A 1 210 ? 14.818 2.657 4.564 1.00 30.00 210 GLY A CA 1
ATOM 1617 C C . GLY A 1 210 ? 15.124 2.795 6.056 1.00 30.00 210 GLY A C 1
ATOM 1618 O O . GLY A 1 210 ? 14.976 3.890 6.581 1.00 30.00 210 GLY A O 1
ATOM 1619 N N . ASN A 1 211 ? 15.596 1.746 6.734 1.00 28.41 211 ASN A N 1
ATOM 1620 C CA . ASN A 1 211 ? 16.105 1.838 8.109 1.00 28.41 211 ASN A CA 1
ATOM 1621 C C . ASN A 1 211 ? 17.192 0.778 8.352 1.00 28.41 211 ASN A C 1
ATOM 1623 O O . ASN A 1 211 ? 17.063 -0.103 9.195 1.00 28.41 211 ASN A O 1
ATOM 1627 N N . ALA A 1 212 ? 18.293 0.862 7.603 1.00 29.73 212 ALA A N 1
ATOM 1628 C CA . ALA A 1 212 ? 19.507 0.122 7.931 1.00 29.73 212 ALA A CA 1
ATOM 1629 C C . ALA A 1 212 ? 20.214 0.813 9.110 1.00 29.73 212 ALA A C 1
ATOM 1631 O O . ALA A 1 212 ? 21.196 1.536 8.939 1.00 29.73 212 ALA A O 1
ATOM 16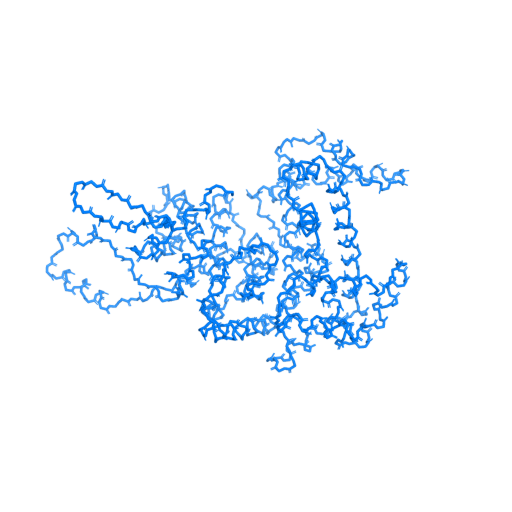32 N N . VAL A 1 213 ? 19.703 0.623 10.327 1.00 28.34 213 VAL A N 1
ATOM 1633 C CA . VAL A 1 213 ? 20.566 0.729 11.505 1.00 28.34 213 VAL A CA 1
ATOM 1634 C C . VAL A 1 213 ? 21.359 -0.567 11.542 1.00 28.34 213 VAL A C 1
ATOM 1636 O O . VAL A 1 213 ? 20.818 -1.631 11.818 1.00 28.34 213 VAL A O 1
ATOM 1639 N N . VAL A 1 214 ? 22.645 -0.459 11.217 1.00 29.30 214 VAL A N 1
ATOM 1640 C CA . VAL A 1 214 ? 23.643 -1.519 11.370 1.00 29.30 214 VAL A CA 1
ATOM 1641 C C . VAL A 1 214 ? 23.696 -1.913 12.848 1.00 29.30 214 VAL A C 1
ATOM 1643 O O . VAL A 1 214 ? 24.424 -1.309 13.636 1.00 29.30 214 VAL A O 1
ATOM 1646 N N . ILE A 1 215 ? 22.907 -2.909 13.243 1.00 28.20 215 ILE A N 1
ATOM 1647 C CA . ILE A 1 215 ? 23.102 -3.628 14.499 1.00 28.20 215 ILE A CA 1
ATOM 1648 C C . ILE A 1 215 ? 24.011 -4.807 14.164 1.00 28.20 215 ILE A C 1
ATOM 1650 O O . ILE A 1 215 ? 23.706 -5.635 13.307 1.00 28.20 215 ILE A O 1
ATOM 1654 N N . LYS A 1 216 ? 25.192 -4.821 14.785 1.00 29.11 216 LYS A N 1
ATOM 1655 C CA . LYS A 1 216 ? 26.176 -5.892 14.627 1.00 29.11 216 LYS A CA 1
ATOM 1656 C C . LYS A 1 216 ? 25.537 -7.228 15.015 1.00 29.11 216 LYS A C 1
ATOM 1658 O O . LYS A 1 216 ? 25.017 -7.366 16.116 1.00 29.11 216 LYS A O 1
ATOM 1663 N N . LYS A 1 217 ? 25.611 -8.180 14.083 1.00 34.38 217 LYS A N 1
ATOM 1664 C CA . LYS A 1 217 ? 25.190 -9.577 14.209 1.00 34.38 217 LYS A CA 1
ATOM 1665 C C . LYS A 1 217 ? 26.027 -10.299 15.269 1.00 34.38 217 LYS A C 1
ATOM 1667 O O . LYS A 1 217 ? 27.187 -10.600 15.006 1.00 34.38 217 LYS A O 1
ATOM 1672 N N . GLU A 1 218 ? 25.420 -10.630 16.402 1.00 32.25 218 GLU A N 1
ATOM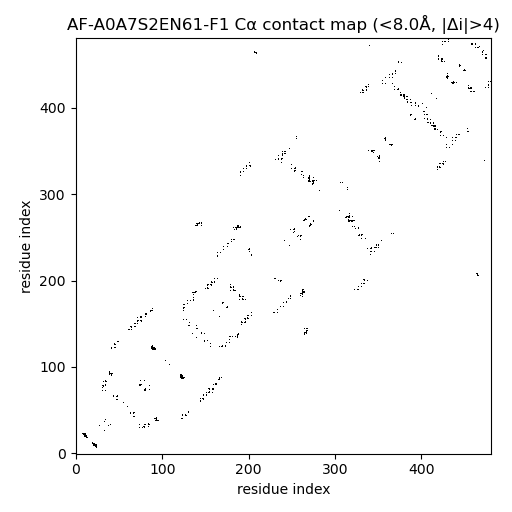 1673 C CA . GLU A 1 218 ? 25.860 -11.702 17.305 1.00 32.25 218 GLU A CA 1
ATOM 1674 C C . GLU A 1 218 ? 24.619 -12.402 17.887 1.00 32.25 218 GLU A C 1
ATOM 1676 O O . GLU A 1 218 ? 24.334 -12.234 19.057 1.00 32.25 218 GLU A O 1
ATOM 1681 N N . GLU A 1 219 ? 23.845 -13.128 17.063 1.00 34.72 219 GLU A N 1
ATOM 1682 C CA . GLU A 1 219 ? 22.812 -14.109 17.484 1.00 34.72 219 GLU A CA 1
ATOM 1683 C C . GLU A 1 219 ? 22.271 -14.843 16.225 1.00 34.72 219 GLU A C 1
ATOM 1685 O O . GLU A 1 219 ? 21.217 -14.528 15.691 1.00 34.72 219 GLU A O 1
ATOM 1690 N N . VAL A 1 220 ? 23.047 -15.773 15.646 1.00 38.03 220 VAL A N 1
ATOM 1691 C CA . VAL A 1 220 ? 22.825 -16.290 14.266 1.00 38.03 220 VAL A CA 1
ATOM 1692 C C . VAL A 1 220 ? 21.991 -17.588 14.188 1.00 38.03 220 VAL A C 1
ATOM 1694 O O . VAL A 1 220 ? 21.663 -18.047 13.095 1.00 38.03 220 VAL A O 1
ATOM 1697 N N . GLU A 1 221 ? 21.588 -18.195 15.307 1.00 34.69 221 GLU A N 1
ATOM 1698 C CA . GLU A 1 221 ? 20.976 -19.539 15.265 1.00 34.69 221 GLU A CA 1
ATOM 1699 C C . GLU A 1 221 ? 19.444 -19.576 15.447 1.00 34.69 221 GLU A C 1
ATOM 1701 O O . GLU A 1 221 ? 18.812 -20.454 14.861 1.00 34.69 221 GLU A O 1
ATOM 1706 N N . GLU A 1 222 ? 18.813 -18.618 16.142 1.00 39.47 222 GLU A N 1
ATOM 1707 C CA . GLU A 1 222 ? 17.340 -18.597 16.316 1.00 39.47 222 GLU A CA 1
ATOM 1708 C C . GLU A 1 222 ? 16.587 -17.840 15.198 1.00 39.47 222 GLU A C 1
ATOM 1710 O O . GLU A 1 222 ? 15.480 -18.236 14.833 1.00 39.47 222 GLU A O 1
ATOM 1715 N N . GLU A 1 223 ? 17.187 -16.822 14.565 1.00 44.62 223 GLU A N 1
ATOM 1716 C CA . GLU A 1 223 ? 16.506 -15.985 13.553 1.00 44.62 223 GLU A CA 1
ATOM 1717 C C . GLU A 1 223 ? 16.142 -16.735 12.253 1.00 44.62 223 GLU A C 1
ATOM 1719 O O . GLU A 1 223 ? 15.175 -16.395 11.568 1.00 44.62 223 GLU A O 1
ATOM 1724 N N . ASN A 1 224 ? 16.882 -17.788 11.892 1.00 43.84 224 ASN A N 1
ATOM 1725 C CA . ASN A 1 224 ? 16.673 -18.500 10.624 1.00 43.84 224 ASN A CA 1
ATOM 1726 C C . ASN A 1 224 ? 15.394 -19.361 10.601 1.00 43.84 224 ASN A C 1
ATOM 1728 O O . ASN A 1 224 ? 14.823 -19.581 9.530 1.00 43.84 224 ASN A O 1
ATOM 1732 N N . ALA A 1 225 ? 14.927 -19.843 11.758 1.00 43.50 225 ALA A N 1
ATOM 1733 C CA . ALA A 1 225 ? 13.686 -20.614 11.853 1.00 43.50 225 ALA A CA 1
ATOM 1734 C C . ALA A 1 225 ? 12.448 -19.704 11.760 1.00 43.50 225 ALA A C 1
ATOM 1736 O O . ALA A 1 225 ? 11.519 -20.006 11.006 1.00 43.50 225 ALA A O 1
ATOM 1737 N N . ASP A 1 226 ? 12.483 -18.559 12.445 1.00 50.88 226 ASP A N 1
ATOM 1738 C CA . ASP A 1 226 ? 11.405 -17.563 12.442 1.00 50.88 226 ASP A CA 1
ATOM 1739 C C . ASP A 1 226 ? 11.216 -16.918 11.054 1.00 50.88 226 ASP A C 1
ATOM 1741 O O . ASP A 1 226 ? 10.085 -16.658 10.630 1.00 50.88 226 ASP A O 1
ATOM 1745 N N . ASN A 1 227 ? 12.300 -16.732 10.290 1.00 56.09 227 ASN A N 1
ATOM 1746 C CA . ASN A 1 227 ? 12.251 -16.164 8.936 1.00 56.09 227 ASN A CA 1
ATOM 1747 C C . ASN A 1 227 ? 11.548 -17.074 7.911 1.00 56.09 227 ASN A C 1
ATOM 1749 O O . ASN A 1 227 ? 10.819 -16.590 7.034 1.00 56.09 227 ASN A O 1
ATOM 1753 N N . ASN A 1 228 ? 11.724 -18.394 8.022 1.00 61.62 228 ASN A N 1
ATOM 1754 C CA . ASN A 1 228 ? 11.032 -19.351 7.155 1.00 61.62 228 ASN A CA 1
ATOM 1755 C C . ASN A 1 228 ? 9.533 -19.422 7.478 1.00 61.62 228 ASN A C 1
ATOM 1757 O O . ASN A 1 228 ? 8.714 -19.447 6.557 1.00 61.62 228 ASN A O 1
ATOM 1761 N N . ASP A 1 229 ? 9.164 -19.388 8.761 1.00 64.81 229 ASP A N 1
ATOM 1762 C CA . ASP A 1 229 ? 7.757 -19.374 9.179 1.00 64.81 229 ASP A CA 1
ATOM 1763 C C . ASP A 1 229 ? 7.051 -18.081 8.735 1.00 64.81 229 ASP A C 1
ATOM 1765 O O . ASP A 1 229 ? 5.981 -18.125 8.126 1.00 64.81 229 ASP A O 1
ATOM 1769 N N . ALA A 1 230 ? 7.694 -16.919 8.899 1.00 68.81 230 ALA A N 1
ATOM 1770 C CA . ALA A 1 230 ? 7.157 -15.636 8.440 1.00 68.81 230 ALA A CA 1
ATOM 1771 C C . ALA A 1 230 ? 6.941 -15.578 6.914 1.00 68.81 230 ALA A C 1
ATOM 1773 O O . ALA A 1 230 ? 5.935 -15.031 6.441 1.00 68.81 230 ALA A O 1
ATOM 1774 N N . THR A 1 231 ? 7.856 -16.167 6.137 1.00 72.00 231 THR A N 1
ATOM 1775 C CA . THR A 1 231 ? 7.729 -16.257 4.673 1.00 72.00 231 THR A CA 1
ATOM 1776 C C . THR A 1 231 ? 6.548 -17.150 4.281 1.00 72.00 231 THR A C 1
ATOM 1778 O O . THR A 1 231 ? 5.720 -16.750 3.461 1.00 72.00 231 THR A O 1
ATOM 1781 N N . MET A 1 232 ? 6.398 -18.309 4.930 1.00 79.81 232 MET A N 1
ATOM 1782 C CA . MET A 1 232 ? 5.275 -19.227 4.698 1.00 79.81 232 MET A CA 1
ATOM 1783 C C . MET A 1 232 ? 3.923 -18.605 5.067 1.00 79.81 232 MET A C 1
ATOM 1785 O O . MET A 1 232 ? 2.937 -18.782 4.352 1.00 79.81 232 MET A O 1
ATOM 1789 N N . VAL A 1 233 ? 3.857 -17.843 6.158 1.00 85.06 233 VAL A N 1
ATOM 1790 C CA . VAL A 1 233 ? 2.633 -17.144 6.576 1.00 85.06 233 VAL A CA 1
ATOM 1791 C C . VAL A 1 233 ? 2.243 -16.049 5.573 1.00 85.06 233 VAL A C 1
ATOM 1793 O O . VAL A 1 233 ? 1.067 -15.921 5.226 1.00 85.06 233 VAL A O 1
ATOM 1796 N N . SER A 1 234 ? 3.219 -15.306 5.043 1.00 85.56 234 SER A N 1
ATOM 1797 C CA . SER A 1 234 ? 2.982 -14.275 4.016 1.00 85.56 234 SER A CA 1
ATOM 1798 C C . SER A 1 234 ? 2.517 -14.887 2.688 1.00 85.56 234 SER A C 1
ATOM 1800 O O . SER A 1 234 ? 1.607 -14.363 2.040 1.00 85.56 234 SER A O 1
ATOM 1802 N N . MET A 1 235 ? 3.082 -16.039 2.312 1.00 89.69 235 MET A N 1
ATOM 1803 C CA . MET A 1 235 ? 2.635 -16.831 1.164 1.00 89.69 235 MET A CA 1
ATOM 1804 C C . MET A 1 235 ? 1.176 -17.283 1.331 1.00 89.69 235 MET A C 1
ATOM 1806 O O . MET A 1 235 ? 0.360 -17.018 0.448 1.00 89.69 235 MET A O 1
ATOM 1810 N N . ARG A 1 236 ? 0.798 -17.846 2.489 1.00 91.31 236 ARG A N 1
ATOM 1811 C CA . ARG A 1 236 ? -0.603 -18.214 2.791 1.00 91.31 236 ARG A CA 1
ATOM 1812 C C . ARG A 1 236 ? -1.556 -17.022 2.709 1.00 91.31 236 ARG A C 1
ATOM 1814 O O . ARG A 1 236 ? -2.665 -17.147 2.190 1.00 91.31 236 ARG A O 1
ATOM 1821 N N . ALA A 1 237 ? -1.129 -15.852 3.183 1.00 93.31 237 ALA A N 1
ATOM 1822 C CA . ALA A 1 237 ? -1.921 -14.632 3.066 1.00 93.31 237 ALA A CA 1
ATOM 1823 C C . ALA A 1 237 ? -2.139 -14.228 1.594 1.00 93.31 237 ALA A C 1
ATOM 1825 O O . ALA A 1 237 ? -3.247 -13.835 1.217 1.00 93.31 237 ALA A O 1
ATOM 1826 N N . CYS A 1 238 ? -1.116 -14.371 0.742 1.00 95.19 238 CYS A N 1
ATOM 1827 C CA . CYS A 1 238 ? -1.222 -14.145 -0.702 1.00 95.19 238 CYS A CA 1
ATOM 1828 C C . CYS A 1 238 ? -2.177 -15.139 -1.378 1.00 95.19 238 CYS A C 1
ATOM 1830 O O . CYS A 1 238 ? -3.011 -14.730 -2.190 1.00 95.19 238 CYS A O 1
ATOM 1832 N N . GLU A 1 239 ? -2.110 -16.419 -1.018 1.00 94.75 239 GLU A N 1
ATOM 1833 C CA . GLU A 1 239 ? -3.023 -17.454 -1.517 1.00 94.75 239 GLU A CA 1
ATOM 1834 C C . GLU A 1 239 ? -4.478 -17.146 -1.147 1.00 94.75 239 GLU A C 1
ATOM 1836 O O . GLU A 1 239 ? -5.343 -17.096 -2.027 1.00 94.75 239 GLU A O 1
ATOM 1841 N N . GLN A 1 240 ? -4.749 -16.854 0.130 1.00 95.75 240 GLN A N 1
ATOM 1842 C CA . GLN A 1 240 ? -6.094 -16.507 0.598 1.00 95.75 240 GLN A CA 1
ATOM 1843 C C . GLN A 1 240 ? -6.599 -15.206 -0.038 1.00 95.75 240 GLN A C 1
ATOM 1845 O O . GLN A 1 240 ? -7.776 -15.102 -0.382 1.00 95.75 240 GLN A O 1
ATOM 1850 N N . PHE A 1 241 ? -5.726 -14.223 -0.276 1.00 97.00 241 PHE A N 1
ATOM 1851 C CA . PHE A 1 241 ? -6.087 -13.014 -1.018 1.00 97.00 241 PHE A CA 1
ATOM 1852 C C . PHE A 1 241 ? -6.566 -13.328 -2.440 1.00 97.00 241 PHE A C 1
ATOM 1854 O O . PHE A 1 241 ? -7.564 -12.760 -2.903 1.00 97.00 241 PHE A O 1
ATOM 1861 N N . VAL A 1 242 ? -5.882 -14.232 -3.147 1.00 96.62 242 VAL A N 1
ATOM 1862 C CA . VAL A 1 242 ? -6.284 -14.654 -4.496 1.00 96.62 242 VAL A CA 1
ATOM 1863 C C . VAL A 1 242 ? -7.586 -15.458 -4.458 1.00 96.62 242 VAL A C 1
ATOM 1865 O O . VAL A 1 242 ? -8.473 -15.214 -5.292 1.00 96.62 242 VAL A O 1
ATOM 1868 N N . ASP A 1 243 ? -7.741 -16.357 -3.487 1.00 95.88 243 ASP A N 1
ATOM 1869 C CA . ASP A 1 243 ? -8.943 -17.178 -3.317 1.00 95.88 243 ASP A CA 1
ATOM 1870 C C . ASP A 1 243 ? -10.187 -16.336 -2.992 1.00 95.88 243 ASP A C 1
ATOM 1872 O O . ASP A 1 243 ? -11.198 -16.414 -3.697 1.00 95.88 243 ASP A O 1
ATOM 1876 N N . ALA A 1 244 ? -10.063 -15.376 -2.068 1.00 95.88 244 ALA A N 1
ATOM 1877 C CA . ALA A 1 244 ? -11.107 -14.407 -1.714 1.00 95.88 244 ALA A CA 1
ATOM 1878 C C . ALA A 1 244 ? -11.494 -13.448 -2.868 1.00 95.88 244 ALA A C 1
ATOM 1880 O O . ALA A 1 244 ? -12.373 -12.585 -2.731 1.00 95.88 244 ALA A O 1
ATOM 1881 N N . GLY A 1 245 ? -10.857 -13.581 -4.036 1.00 95.38 245 GLY A N 1
ATOM 1882 C CA . GLY A 1 245 ? -11.147 -12.807 -5.237 1.00 95.38 245 GLY A CA 1
ATOM 1883 C C . GLY A 1 245 ? -10.457 -11.446 -5.264 1.00 95.38 245 GLY A C 1
ATOM 1884 O O . GLY A 1 245 ? -10.909 -10.556 -5.993 1.00 95.38 245 GLY A O 1
ATOM 1885 N N . GLY A 1 246 ? -9.366 -11.278 -4.515 1.00 96.50 246 GLY A N 1
ATOM 1886 C CA . GLY A 1 246 ? -8.614 -10.031 -4.403 1.00 96.50 246 GLY A CA 1
ATOM 1887 C C . GLY A 1 246 ? -8.107 -9.499 -5.742 1.00 96.50 246 GLY A C 1
ATOM 1888 O O . GLY A 1 246 ? -8.181 -8.296 -5.982 1.00 96.50 246 GLY A O 1
ATOM 1889 N N . LEU A 1 247 ? -7.744 -10.374 -6.690 1.00 96.31 247 LEU A N 1
ATOM 1890 C CA . LEU A 1 247 ? -7.337 -9.966 -8.045 1.00 96.31 247 LEU A CA 1
ATOM 1891 C C . LEU A 1 247 ? -8.422 -9.146 -8.769 1.00 96.31 247 LEU A C 1
ATOM 1893 O O . LEU A 1 247 ? -8.113 -8.201 -9.494 1.00 96.31 247 LEU A O 1
ATOM 1897 N N . LYS A 1 248 ? -9.712 -9.446 -8.550 1.00 94.81 248 LYS A N 1
ATOM 1898 C CA . LYS A 1 248 ? -10.819 -8.689 -9.168 1.00 94.81 248 LYS A CA 1
ATOM 1899 C C . LYS A 1 248 ? -10.914 -7.255 -8.639 1.00 94.81 248 LYS A C 1
ATOM 1901 O O . LYS A 1 248 ? -11.449 -6.398 -9.336 1.00 94.81 248 LYS A O 1
ATOM 1906 N N . VAL A 1 249 ? -10.415 -7.007 -7.429 1.00 95.44 249 VAL A N 1
ATOM 1907 C CA . VAL A 1 249 ? -10.394 -5.689 -6.781 1.00 95.44 249 VAL A CA 1
ATOM 1908 C C . VAL A 1 249 ? -9.077 -4.962 -7.071 1.00 95.44 249 VAL A C 1
ATOM 1910 O O . VAL A 1 249 ? -9.094 -3.774 -7.383 1.00 95.44 249 VAL A O 1
ATOM 1913 N N . LEU A 1 250 ? -7.950 -5.679 -7.042 1.00 96.56 250 LEU A N 1
ATOM 1914 C CA . LEU A 1 250 ? -6.606 -5.131 -7.215 1.00 96.56 250 LEU A CA 1
ATOM 1915 C C . LEU A 1 250 ? -6.349 -4.604 -8.631 1.00 96.56 250 LEU A C 1
ATOM 1917 O O . LEU A 1 250 ? -5.876 -3.483 -8.784 1.00 96.56 250 LEU A O 1
ATOM 1921 N N . PHE A 1 251 ? -6.676 -5.372 -9.677 1.00 95.81 251 PHE A N 1
ATOM 1922 C CA . PHE A 1 251 ? -6.358 -4.968 -11.054 1.00 95.81 251 PHE A CA 1
ATOM 1923 C C . PHE A 1 251 ? -7.041 -3.657 -11.481 1.00 95.81 251 PHE A C 1
ATOM 1925 O O . PHE A 1 251 ? -6.367 -2.812 -12.063 1.00 95.81 251 PHE A O 1
ATOM 1932 N N . PRO A 1 252 ? -8.330 -3.401 -11.182 1.00 95.38 252 PRO A N 1
ATOM 1933 C CA . PRO A 1 252 ? -8.931 -2.093 -11.449 1.00 95.38 252 PRO A CA 1
ATOM 1934 C C . PRO A 1 252 ? -8.221 -0.916 -10.760 1.00 95.38 252 PRO A C 1
ATOM 1936 O O . PRO A 1 252 ? -8.133 0.156 -11.360 1.00 95.38 252 PRO A O 1
ATOM 1939 N N . LEU A 1 253 ? -7.705 -1.115 -9.539 1.00 94.69 253 LEU A N 1
ATOM 1940 C CA . LEU A 1 253 ? -6.912 -0.114 -8.814 1.00 94.69 253 LEU A CA 1
ATOM 1941 C C . LEU A 1 253 ? -5.550 0.102 -9.480 1.00 94.69 253 LEU A C 1
ATOM 1943 O O . LEU A 1 253 ? -5.175 1.240 -9.744 1.00 94.69 253 LEU A O 1
ATOM 1947 N N . PHE A 1 254 ? -4.865 -0.988 -9.830 1.00 94.88 254 PHE A N 1
ATOM 1948 C CA . PHE A 1 254 ? -3.577 -0.970 -10.526 1.00 94.88 254 PHE A CA 1
ATOM 1949 C C . PHE A 1 254 ? -3.656 -0.273 -11.901 1.00 94.88 254 PHE A C 1
ATOM 1951 O O . PHE A 1 254 ? -2.791 0.523 -12.272 1.00 94.88 254 PHE A O 1
ATOM 1958 N N . MET A 1 255 ? -4.755 -0.494 -12.631 1.00 93.94 255 MET A N 1
ATOM 1959 C CA . MET A 1 255 ? -5.061 0.187 -13.896 1.00 93.94 255 MET A CA 1
ATOM 1960 C C . MET A 1 255 ? -5.448 1.666 -13.715 1.00 93.94 255 MET A C 1
ATOM 1962 O O . MET A 1 255 ? -5.757 2.335 -14.697 1.00 93.94 255 MET A O 1
ATOM 1966 N N . GLY A 1 256 ? -5.495 2.187 -12.483 1.00 88.62 256 GLY A N 1
ATOM 1967 C CA . GLY A 1 256 ? -5.842 3.581 -12.204 1.00 88.62 256 GLY A CA 1
ATOM 1968 C C . GLY A 1 256 ? -7.284 3.945 -12.570 1.00 88.62 256 GLY A C 1
ATOM 1969 O O . GLY A 1 256 ? -7.591 5.120 -12.785 1.00 88.62 256 GLY A O 1
ATOM 1970 N N . ARG A 1 257 ? -8.195 2.963 -12.666 1.00 87.94 257 ARG A N 1
ATOM 1971 C CA . ARG A 1 257 ? -9.590 3.224 -13.046 1.00 87.94 257 ARG A CA 1
ATOM 1972 C C . ARG A 1 257 ? -10.254 4.025 -11.932 1.00 87.94 257 ARG A C 1
ATOM 1974 O O . ARG A 1 257 ? -10.525 3.489 -10.862 1.00 87.94 257 ARG A O 1
ATOM 1981 N N . GLY A 1 258 ? -10.577 5.294 -12.193 1.00 81.25 258 GLY A N 1
ATOM 1982 C CA . GLY A 1 258 ? -11.171 6.191 -11.191 1.00 81.25 258 GLY A CA 1
ATOM 1983 C C . GLY A 1 258 ? -12.462 5.654 -10.560 1.00 81.25 258 GLY A C 1
ATOM 1984 O O . GLY A 1 258 ? -12.763 5.960 -9.414 1.00 81.25 258 GLY A O 1
ATOM 1985 N N . SER A 1 259 ? -13.190 4.781 -11.264 1.00 82.50 259 SER A N 1
ATOM 1986 C CA . SER A 1 259 ? -14.366 4.088 -10.736 1.00 82.50 259 SER A CA 1
ATOM 1987 C C . SER A 1 259 ? -14.055 3.041 -9.664 1.00 82.50 259 SER A C 1
ATOM 1989 O O . SER A 1 259 ? -14.993 2.581 -9.024 1.00 82.50 259 SER A O 1
ATOM 1991 N N . ALA A 1 260 ? -12.808 2.600 -9.510 1.00 86.31 260 ALA A N 1
ATOM 1992 C CA . ALA A 1 260 ? -12.383 1.600 -8.530 1.00 86.31 260 ALA A CA 1
ATOM 1993 C C . ALA A 1 260 ? -11.693 2.219 -7.305 1.00 86.31 260 ALA A C 1
ATOM 1995 O O . ALA A 1 260 ? -11.679 1.597 -6.250 1.00 86.31 260 ALA A O 1
ATOM 1996 N N . VAL A 1 261 ? -11.146 3.429 -7.440 1.00 90.12 261 VAL A N 1
ATOM 1997 C CA . VAL A 1 261 ? -10.381 4.109 -6.388 1.00 90.12 261 VAL A CA 1
ATOM 1998 C C . VAL A 1 261 ? -11.286 4.446 -5.189 1.00 90.12 261 VAL A C 1
ATOM 2000 O O . VAL A 1 261 ? -12.331 5.074 -5.387 1.00 90.12 261 VAL A O 1
ATOM 2003 N N . PRO A 1 262 ? -10.907 4.067 -3.951 1.00 91.50 262 PRO A N 1
ATOM 2004 C CA . PRO A 1 262 ? -11.631 4.464 -2.749 1.00 91.50 262 PRO A CA 1
ATOM 2005 C C . PRO A 1 262 ? -11.639 5.981 -2.583 1.00 91.50 262 PRO A C 1
ATOM 2007 O O . PRO A 1 262 ? -10.620 6.640 -2.813 1.00 91.50 262 PRO A O 1
ATOM 2010 N N . ASN A 1 263 ? -12.773 6.542 -2.168 1.00 90.06 263 ASN A N 1
ATOM 2011 C CA . ASN A 1 263 ? -12.887 7.978 -1.959 1.00 90.06 263 ASN A CA 1
ATOM 2012 C C . ASN A 1 263 ? -12.572 8.336 -0.502 1.00 90.06 263 ASN A C 1
ATOM 2014 O O . ASN A 1 263 ? -13.078 7.677 0.405 1.00 90.06 263 ASN A O 1
ATOM 2018 N N . PRO A 1 264 ? -11.782 9.392 -0.253 1.00 93.00 264 PRO A N 1
ATOM 2019 C CA . PRO A 1 264 ? -11.608 9.901 1.099 1.00 93.00 264 PRO A CA 1
ATOM 2020 C C . PRO A 1 264 ? -12.942 10.445 1.638 1.00 93.00 264 PRO A C 1
ATOM 2022 O O . PRO A 1 264 ? -13.725 11.032 0.883 1.00 93.00 264 PRO A O 1
ATOM 2025 N N . ALA A 1 265 ? -13.199 10.272 2.939 1.00 93.06 265 ALA A N 1
ATOM 2026 C CA . ALA A 1 265 ? -14.444 10.706 3.573 1.00 93.06 265 ALA A CA 1
ATOM 2027 C C . ALA A 1 265 ? -14.647 12.218 3.431 1.00 93.06 265 ALA A C 1
ATOM 2029 O O . ALA A 1 265 ? -13.690 12.992 3.486 1.00 93.06 265 ALA A O 1
ATOM 2030 N N . LYS A 1 266 ? -15.899 12.671 3.331 1.00 91.88 266 LYS A N 1
ATOM 2031 C CA . LYS A 1 266 ? -16.225 14.107 3.214 1.00 91.88 266 LYS A CA 1
ATOM 2032 C C . LYS A 1 266 ? -15.773 14.939 4.418 1.00 91.88 266 LYS A C 1
ATOM 2034 O O . LYS A 1 266 ? -15.529 16.133 4.254 1.00 91.88 266 LYS A O 1
ATOM 2039 N N . CYS A 1 267 ? -15.695 14.318 5.596 1.00 90.88 267 CYS A N 1
ATOM 2040 C CA . CYS A 1 267 ? -15.182 14.932 6.818 1.00 90.88 267 CYS A CA 1
ATOM 2041 C C . CYS A 1 267 ? -13.650 15.065 6.830 1.00 90.88 267 CYS A C 1
ATOM 2043 O O . CYS A 1 267 ? -13.138 15.869 7.597 1.00 90.88 267 CYS A O 1
ATOM 2045 N N . SER A 1 268 ? -12.927 14.348 5.962 1.00 91.88 268 SER A N 1
ATOM 2046 C CA . SER A 1 268 ? -11.469 14.449 5.849 1.00 91.88 268 SER A CA 1
ATOM 2047 C C . SER A 1 268 ? -11.040 15.588 4.920 1.00 91.88 268 SER A C 1
ATOM 2049 O O . SER A 1 268 ? -11.751 15.956 3.976 1.00 91.88 268 SER A O 1
ATOM 2051 N N . ASP A 1 269 ? -9.823 16.101 5.117 1.00 88.69 269 ASP A N 1
ATOM 2052 C CA . ASP A 1 269 ? -9.241 17.150 4.270 1.00 88.69 269 ASP A CA 1
ATOM 2053 C C . ASP A 1 269 ? -9.256 16.767 2.775 1.00 88.69 269 ASP A C 1
ATOM 2055 O O . ASP A 1 269 ? -9.625 17.586 1.925 1.00 88.69 269 ASP A O 1
ATOM 2059 N N . GLY A 1 270 ? -8.918 15.512 2.453 1.00 85.88 270 GLY A N 1
ATOM 2060 C CA . GLY A 1 270 ? -8.837 15.003 1.079 1.00 85.88 270 GLY A CA 1
ATOM 2061 C C . GLY A 1 270 ? -10.192 14.767 0.401 1.00 85.88 270 GLY A C 1
ATOM 2062 O O . GLY A 1 270 ? -10.292 14.889 -0.825 1.00 85.88 270 GLY A O 1
ATOM 2063 N N . GLY A 1 271 ? -11.238 14.458 1.175 1.00 88.25 271 GLY A N 1
ATOM 2064 C CA . GLY A 1 271 ? -12.607 14.250 0.679 1.00 88.25 271 GLY A CA 1
ATOM 2065 C C . GLY A 1 271 ? -13.504 15.480 0.770 1.00 88.25 271 GLY A C 1
ATOM 2066 O O . GLY A 1 271 ? -14.631 15.471 0.269 1.00 88.25 271 GLY A O 1
ATOM 2067 N N . SER A 1 272 ? -13.000 16.562 1.361 1.00 91.19 272 SER A N 1
ATOM 2068 C CA . SER A 1 272 ? -13.724 17.819 1.486 1.00 91.19 272 SER A CA 1
ATOM 2069 C C . SER A 1 272 ? -14.146 18.401 0.126 1.00 91.19 272 SER A C 1
ATOM 2071 O O . SER A 1 272 ? -13.460 18.288 -0.897 1.00 91.19 272 SER A O 1
ATOM 2073 N N . ALA A 1 273 ? -15.265 19.132 0.114 1.00 89.81 273 ALA A N 1
ATOM 2074 C CA . ALA A 1 273 ? -15.715 19.863 -1.075 1.00 89.81 273 ALA A CA 1
ATOM 2075 C C . ALA A 1 273 ? -14.678 20.899 -1.559 1.00 89.81 273 ALA A C 1
ATOM 2077 O O . ALA A 1 273 ? -14.631 21.225 -2.746 1.00 89.81 273 ALA A O 1
ATOM 2078 N N . LEU A 1 274 ? -13.829 21.395 -0.649 1.00 87.50 274 LEU A N 1
ATOM 2079 C CA . LEU A 1 274 ? -12.718 22.292 -0.968 1.00 87.50 274 LEU A CA 1
ATOM 2080 C C . LEU A 1 274 ? -11.675 21.597 -1.848 1.00 87.50 274 LEU A C 1
ATOM 2082 O O . LEU A 1 274 ? -11.271 22.169 -2.858 1.00 87.50 274 LEU A O 1
ATOM 2086 N N . ALA A 1 275 ? -11.286 20.358 -1.522 1.00 88.00 275 ALA A N 1
ATOM 2087 C CA . ALA A 1 275 ? -10.350 19.583 -2.337 1.00 88.00 275 ALA A CA 1
ATOM 2088 C C . ALA A 1 275 ? -10.887 19.360 -3.760 1.00 88.00 275 ALA A C 1
ATOM 2090 O O . ALA A 1 275 ? -10.149 19.509 -4.736 1.00 88.00 275 ALA A O 1
ATOM 2091 N N . ALA A 1 276 ? -12.181 19.044 -3.885 1.00 87.56 276 ALA A N 1
ATOM 2092 C CA . ALA A 1 276 ? -12.833 18.837 -5.177 1.00 87.56 276 ALA A CA 1
ATOM 2093 C C . ALA A 1 276 ? -12.839 20.115 -6.037 1.00 87.56 276 ALA A C 1
ATOM 2095 O O . ALA A 1 276 ? -12.375 20.088 -7.178 1.00 87.56 276 ALA A O 1
ATOM 2096 N N . LYS A 1 277 ? -13.281 21.250 -5.474 1.00 87.88 277 LYS A N 1
ATOM 2097 C CA . LYS A 1 277 ? -13.314 22.548 -6.175 1.00 87.88 277 LYS A CA 1
ATOM 2098 C C . LYS A 1 277 ? -11.917 23.039 -6.557 1.00 87.88 277 LYS A C 1
ATOM 2100 O O . LYS A 1 277 ? -11.717 23.522 -7.670 1.00 87.88 277 LYS A O 1
ATOM 2105 N N . ALA A 1 278 ? -10.943 22.893 -5.657 1.00 85.31 278 ALA A N 1
ATOM 2106 C CA . ALA A 1 278 ? -9.555 23.267 -5.917 1.00 85.31 278 ALA A CA 1
ATOM 2107 C C . ALA A 1 278 ? -8.949 22.442 -7.065 1.00 85.31 278 ALA A C 1
ATOM 2109 O O . ALA A 1 278 ? -8.252 22.992 -7.920 1.00 85.31 278 ALA A O 1
ATOM 2110 N N . GLY A 1 279 ? -9.245 21.138 -7.107 1.00 84.12 279 GLY A N 1
ATOM 2111 C CA . GLY A 1 279 ? -8.833 20.251 -8.194 1.00 84.12 279 GLY A CA 1
ATOM 2112 C C . GLY A 1 279 ? -9.455 20.638 -9.536 1.00 84.12 279 GLY A C 1
ATOM 2113 O O . GLY A 1 279 ? -8.737 20.760 -10.527 1.00 84.12 279 GLY A O 1
ATOM 2114 N N . GLU A 1 280 ? -10.763 20.902 -9.562 1.00 85.62 280 GLU A N 1
ATOM 2115 C CA . GLU A 1 280 ? -11.471 21.329 -10.776 1.00 85.62 280 GLU A CA 1
ATOM 2116 C C . GLU A 1 280 ? -10.940 22.667 -11.310 1.00 85.62 280 GLU A C 1
ATOM 2118 O O . GLU A 1 280 ? -10.708 22.811 -12.510 1.00 85.62 280 GLU A O 1
ATOM 2123 N N . ARG A 1 281 ? -10.680 23.633 -10.421 1.00 83.69 281 ARG A N 1
ATOM 2124 C CA . ARG A 1 281 ? -10.119 24.937 -10.793 1.00 83.69 281 ARG A CA 1
ATOM 2125 C C . ARG A 1 281 ? -8.742 24.803 -11.439 1.00 83.69 281 ARG A C 1
ATOM 2127 O O . ARG A 1 281 ? -8.488 25.450 -12.448 1.00 83.69 281 ARG A O 1
ATOM 2134 N N . LEU A 1 282 ? -7.870 23.954 -10.892 1.00 79.62 282 LEU A N 1
ATOM 2135 C CA . LEU A 1 282 ? -6.561 23.692 -11.495 1.00 79.62 282 LEU A CA 1
ATOM 2136 C C . LEU A 1 282 ? -6.663 22.953 -12.827 1.00 79.62 282 LEU A C 1
ATOM 2138 O O . LEU A 1 282 ? -5.858 23.223 -13.712 1.00 79.62 282 LEU A O 1
ATOM 2142 N N . ARG A 1 283 ? -7.633 22.044 -12.983 1.00 81.69 283 ARG A N 1
ATOM 2143 C CA . ARG A 1 283 ? -7.854 21.365 -14.264 1.00 81.69 283 ARG A CA 1
ATOM 2144 C C . ARG A 1 283 ? -8.240 22.367 -15.354 1.00 81.69 283 ARG A C 1
ATOM 2146 O O . ARG A 1 283 ? -7.606 22.370 -16.398 1.00 81.69 283 ARG A O 1
ATOM 2153 N N . LYS A 1 284 ? -9.177 23.276 -15.062 1.00 81.94 284 LYS A N 1
ATOM 2154 C CA . LYS A 1 284 ? -9.588 24.350 -15.988 1.00 81.94 284 LYS A CA 1
ATOM 2155 C C . LYS A 1 284 ? -8.446 25.306 -16.340 1.00 81.94 284 LYS A C 1
ATOM 2157 O O . LYS A 1 284 ? -8.366 25.760 -17.470 1.00 81.94 284 LYS A O 1
ATOM 2162 N N . LEU A 1 285 ? -7.562 25.612 -15.385 1.00 73.69 285 LEU A N 1
ATOM 2163 C CA . LEU A 1 285 ? -6.376 26.434 -15.657 1.00 73.69 285 LEU A CA 1
ATOM 2164 C C . LEU A 1 285 ? -5.414 25.725 -16.622 1.00 73.69 285 LEU A C 1
ATOM 2166 O O . LEU A 1 285 ? -5.010 26.325 -17.607 1.00 73.69 285 LEU A O 1
ATOM 2170 N N . ARG A 1 286 ? -5.134 24.432 -16.405 1.00 69.75 286 ARG A N 1
ATOM 2171 C CA . ARG A 1 286 ? -4.273 23.640 -17.305 1.00 69.75 286 ARG A CA 1
ATOM 2172 C C . ARG A 1 286 ? -4.873 23.458 -18.701 1.00 69.75 286 ARG A C 1
ATOM 2174 O O . ARG A 1 286 ? -4.145 23.501 -19.679 1.00 69.75 286 ARG A O 1
ATOM 2181 N N . GLU A 1 287 ? -6.189 23.272 -18.798 1.00 69.75 287 GLU A N 1
ATOM 2182 C CA . GLU A 1 287 ? -6.894 23.182 -20.087 1.00 69.75 287 GLU A CA 1
ATOM 2183 C C . GLU A 1 287 ? -6.788 24.491 -20.895 1.00 69.75 287 GLU A C 1
ATOM 2185 O O . GLU A 1 287 ? -6.747 24.439 -22.120 1.00 69.75 287 GLU A O 1
ATOM 2190 N N . ASN A 1 288 ? -6.680 25.645 -20.225 1.00 61.22 288 ASN A N 1
ATOM 2191 C CA . ASN A 1 288 ? -6.494 26.944 -20.876 1.00 61.22 288 ASN A CA 1
ATOM 2192 C C . ASN A 1 288 ? -5.028 27.248 -21.242 1.00 61.22 288 ASN A C 1
ATOM 2194 O O . ASN A 1 288 ? -4.800 27.985 -22.196 1.00 61.22 288 ASN A O 1
ATOM 2198 N N . ASP A 1 289 ? -4.052 26.690 -20.515 1.00 58.72 289 ASP A N 1
ATOM 2199 C CA . ASP A 1 289 ? -2.613 26.893 -20.769 1.00 58.72 289 ASP A CA 1
ATOM 2200 C C . ASP A 1 289 ? -2.076 26.008 -21.922 1.00 58.72 289 ASP A C 1
ATOM 2202 O O . ASP A 1 289 ? -1.039 26.311 -22.511 1.00 58.72 289 ASP A O 1
ATOM 2206 N N . ASN A 1 290 ? -2.815 24.963 -22.321 1.00 49.50 290 ASN A N 1
ATOM 2207 C CA . ASN A 1 290 ? -2.454 24.003 -23.380 1.00 49.50 290 ASN A CA 1
ATOM 2208 C C . ASN A 1 290 ? -2.382 24.579 -24.818 1.00 49.50 290 ASN A C 1
ATOM 2210 O O . ASN A 1 290 ? -2.297 23.815 -25.780 1.00 49.50 290 ASN A O 1
ATOM 2214 N N . THR A 1 291 ? -2.403 25.904 -25.004 1.00 48.53 291 THR A N 1
ATOM 2215 C CA . THR A 1 291 ? -2.117 26.539 -26.305 1.00 48.53 291 THR A CA 1
ATOM 2216 C C . THR A 1 291 ? -0.626 26.760 -26.572 1.00 48.53 291 THR A C 1
ATOM 2218 O O . THR A 1 291 ? -0.285 27.081 -27.705 1.00 48.53 291 THR A O 1
ATOM 2221 N N . ASN A 1 292 ? 0.263 26.565 -25.591 1.00 41.59 292 ASN A N 1
ATOM 2222 C CA . ASN A 1 292 ? 1.714 26.673 -25.780 1.00 41.59 292 ASN A CA 1
ATOM 2223 C C . ASN A 1 292 ? 2.399 25.391 -25.286 1.00 41.59 292 ASN A C 1
ATOM 2225 O O . ASN A 1 292 ? 2.541 25.171 -24.088 1.00 41.59 292 ASN A O 1
ATOM 2229 N N . GLY A 1 293 ? 2.763 24.520 -26.228 1.00 39.72 293 GLY A N 1
ATOM 2230 C CA . GLY A 1 293 ? 3.343 23.207 -25.961 1.00 39.72 293 GLY A CA 1
ATOM 2231 C C . GLY A 1 293 ? 4.825 23.260 -25.609 1.00 39.72 293 GLY A C 1
ATOM 2232 O O . GLY A 1 293 ? 5.648 22.997 -26.475 1.00 39.72 293 GLY A O 1
ATOM 2233 N N . ASP A 1 294 ? 5.130 23.532 -24.344 1.00 37.97 294 ASP A N 1
ATOM 2234 C CA . ASP A 1 294 ? 6.397 23.154 -23.713 1.00 37.97 294 ASP A CA 1
ATOM 2235 C C . ASP A 1 294 ? 6.107 22.690 -22.276 1.00 37.97 294 ASP A C 1
ATOM 2237 O O . ASP A 1 294 ? 5.988 23.493 -21.353 1.00 37.97 294 ASP A O 1
ATOM 2241 N N . ASP A 1 295 ? 5.981 21.372 -22.081 1.00 41.09 295 ASP A N 1
ATOM 2242 C CA . ASP A 1 295 ? 5.900 20.718 -20.765 1.00 41.09 295 ASP A CA 1
ATOM 2243 C C . ASP A 1 295 ? 7.289 20.723 -20.091 1.00 41.09 295 ASP A C 1
ATOM 2245 O O . ASP A 1 295 ? 7.871 19.685 -19.766 1.00 41.09 295 ASP A O 1
ATOM 2249 N N . HIS A 1 296 ? 7.864 21.907 -19.878 1.00 44.16 296 HIS A N 1
ATOM 2250 C CA . HIS A 1 296 ? 8.977 22.030 -18.951 1.00 44.16 296 HIS A CA 1
ATOM 2251 C C . HIS A 1 296 ? 8.428 21.986 -17.528 1.00 44.16 296 HIS A C 1
ATOM 2253 O O . HIS A 1 296 ? 7.640 22.824 -17.105 1.00 44.16 296 HIS A O 1
ATOM 2259 N N . ASP A 1 297 ? 8.855 20.970 -16.779 1.00 46.06 297 ASP A N 1
ATOM 2260 C CA . ASP A 1 297 ? 8.425 20.666 -15.415 1.00 46.06 297 ASP A CA 1
ATOM 2261 C C . ASP A 1 297 ? 9.010 21.674 -14.392 1.00 46.06 297 ASP A C 1
ATOM 2263 O O . ASP A 1 297 ? 9.677 21.311 -13.414 1.00 46.06 297 ASP A O 1
ATOM 2267 N N . ASP A 1 298 ? 8.800 22.971 -14.639 1.00 49.62 298 ASP A N 1
ATOM 2268 C CA . ASP A 1 298 ? 9.304 24.079 -13.840 1.00 49.62 298 ASP A CA 1
ATOM 2269 C C . ASP A 1 298 ? 8.434 24.245 -12.581 1.00 49.62 298 ASP A C 1
ATOM 2271 O O . ASP A 1 298 ? 7.247 24.595 -12.611 1.00 49.62 298 ASP A O 1
ATOM 2275 N N . ASP A 1 299 ? 9.027 23.992 -11.413 1.00 52.56 299 ASP A N 1
ATOM 2276 C CA . ASP A 1 299 ? 8.358 24.173 -10.122 1.00 52.56 299 ASP A CA 1
ATOM 2277 C C . ASP A 1 299 ? 7.894 25.625 -9.910 1.00 52.56 299 ASP A C 1
ATOM 2279 O O . ASP A 1 299 ? 6.972 25.867 -9.117 1.00 52.56 299 ASP A O 1
ATOM 2283 N N . ASN A 1 300 ? 8.466 26.594 -10.635 1.00 49.50 300 ASN A N 1
ATOM 2284 C CA . ASN A 1 300 ? 7.985 27.974 -10.644 1.00 49.50 300 ASN A CA 1
ATOM 2285 C C . ASN A 1 300 ? 6.583 28.111 -11.251 1.00 49.50 300 ASN A C 1
ATOM 2287 O O . ASN A 1 300 ? 5.776 28.903 -10.753 1.00 49.50 300 ASN A O 1
ATOM 2291 N N . GLU A 1 301 ? 6.243 27.316 -12.260 1.00 51.28 301 GLU A N 1
ATOM 2292 C CA . GLU A 1 301 ? 4.940 27.347 -12.924 1.00 51.28 301 GLU A CA 1
ATOM 2293 C C . GLU A 1 301 ? 3.863 26.646 -12.082 1.00 51.28 301 GLU A C 1
ATOM 2295 O O . GLU A 1 301 ? 2.792 27.206 -11.812 1.00 51.28 301 GLU A O 1
ATOM 2300 N N . LYS A 1 302 ? 4.203 25.499 -11.473 1.00 55.53 302 LYS A N 1
ATOM 2301 C CA . LYS A 1 302 ? 3.356 24.837 -10.458 1.00 55.53 302 LYS A CA 1
ATOM 2302 C C . LYS A 1 302 ? 3.111 25.729 -9.233 1.00 55.53 302 LYS A C 1
ATOM 2304 O O . LYS A 1 302 ? 2.031 25.664 -8.633 1.00 55.53 302 LYS A O 1
ATOM 2309 N N . LYS A 1 303 ? 4.085 26.560 -8.837 1.00 55.69 303 LYS A N 1
ATOM 2310 C CA . LYS A 1 303 ? 3.933 27.561 -7.762 1.00 55.69 303 LYS A CA 1
ATOM 2311 C C . LYS A 1 303 ? 3.049 28.736 -8.195 1.00 55.69 303 LYS A C 1
ATOM 2313 O O . LYS A 1 303 ? 2.209 29.154 -7.394 1.00 55.69 303 LYS A O 1
ATOM 2318 N N . LYS A 1 304 ? 3.173 29.236 -9.432 1.00 56.66 304 LYS A N 1
ATOM 2319 C CA . LYS A 1 304 ? 2.313 30.301 -9.992 1.00 56.66 304 LYS A CA 1
ATOM 2320 C C . LYS A 1 304 ? 0.842 29.875 -10.049 1.00 56.66 304 LYS A C 1
ATOM 2322 O O . LYS A 1 304 ? 0.004 30.583 -9.491 1.00 56.66 304 LYS A O 1
ATOM 2327 N N . ASN A 1 305 ? 0.540 28.679 -10.556 1.00 55.91 305 ASN A N 1
ATOM 2328 C CA . ASN A 1 305 ? -0.840 28.180 -10.680 1.00 55.91 305 ASN A CA 1
ATOM 2329 C C . ASN A 1 305 ? -1.531 27.923 -9.326 1.00 55.91 305 ASN A C 1
ATOM 2331 O O . ASN A 1 305 ? -2.757 27.969 -9.219 1.00 55.91 305 ASN A O 1
ATOM 2335 N N . LYS A 1 306 ? -0.763 27.741 -8.243 1.00 61.66 306 LYS A N 1
ATOM 2336 C CA . LYS A 1 306 ? -1.294 27.626 -6.871 1.00 61.66 306 LYS A CA 1
ATOM 2337 C C . LYS A 1 306 ? -1.535 28.974 -6.177 1.00 61.66 306 LYS A C 1
ATOM 2339 O O . LYS A 1 306 ? -2.190 28.977 -5.128 1.00 61.66 306 LYS A O 1
ATOM 2344 N N . LYS A 1 307 ? -1.054 30.109 -6.713 1.00 62.44 307 LYS A N 1
ATOM 2345 C CA . LYS A 1 307 ? -1.185 31.433 -6.062 1.00 62.44 307 LYS A CA 1
ATOM 2346 C C . LYS A 1 307 ? -2.644 31.850 -5.842 1.00 62.44 307 LYS A C 1
ATOM 2348 O O . LYS A 1 307 ? -2.923 32.483 -4.832 1.00 62.44 307 LYS A O 1
ATOM 2353 N N . GLY A 1 308 ? -3.570 31.417 -6.702 1.00 71.81 308 GLY A N 1
ATOM 2354 C CA . GLY A 1 308 ? -5.003 31.728 -6.594 1.00 71.81 308 GLY A CA 1
ATOM 2355 C C . GLY A 1 308 ? -5.806 30.908 -5.570 1.00 71.81 308 GLY A C 1
ATOM 2356 O O . GLY A 1 308 ? -6.994 31.181 -5.401 1.00 71.81 308 GLY A O 1
ATOM 2357 N N . LEU A 1 309 ? -5.199 29.908 -4.919 1.00 80.25 309 LEU A N 1
ATOM 2358 C CA . LEU A 1 309 ? -5.846 29.044 -3.919 1.00 80.25 309 LEU A CA 1
ATOM 2359 C C . LEU A 1 309 ? -5.528 29.503 -2.491 1.00 80.25 309 LEU A C 1
ATOM 2361 O O . LEU A 1 309 ? -4.376 29.832 -2.186 1.00 80.25 309 LEU A O 1
ATOM 2365 N N . SER A 1 310 ? -6.522 29.436 -1.605 1.00 87.75 310 SER A N 1
ATOM 2366 C CA . SER A 1 310 ? -6.372 29.626 -0.158 1.00 87.75 310 SER A CA 1
ATOM 2367 C C . SER A 1 310 ? -5.447 28.570 0.464 1.00 87.75 310 SER A C 1
ATOM 2369 O O . SER A 1 310 ? -5.339 27.446 -0.032 1.00 87.75 310 SER A O 1
ATOM 2371 N N . LYS A 1 311 ? -4.810 28.888 1.603 1.00 88.81 311 LYS A N 1
ATOM 2372 C CA . LYS A 1 311 ? -3.976 27.937 2.370 1.00 88.81 311 LYS A CA 1
ATOM 2373 C C . LYS A 1 311 ? -4.737 26.642 2.686 1.00 88.81 311 LYS A C 1
ATOM 2375 O O . LYS A 1 311 ? -4.175 25.558 2.540 1.00 88.81 311 LYS A O 1
ATOM 2380 N N . ARG A 1 312 ? -6.022 26.749 3.049 1.00 87.88 312 ARG A N 1
ATOM 2381 C CA . ARG A 1 312 ? -6.883 25.592 3.351 1.00 87.88 312 ARG A CA 1
ATOM 2382 C C . ARG A 1 312 ? -7.187 24.758 2.105 1.00 87.88 312 ARG A C 1
ATOM 2384 O O . ARG A 1 312 ? -7.109 23.539 2.162 1.00 87.88 312 ARG A O 1
ATOM 2391 N N . GLU A 1 313 ? -7.455 25.401 0.969 1.00 88.38 313 GLU A N 1
ATOM 2392 C CA . GLU A 1 313 ? -7.674 24.707 -0.310 1.00 88.38 313 GLU A CA 1
ATOM 2393 C C . GLU A 1 313 ? -6.415 23.971 -0.777 1.00 88.38 313 GLU A C 1
ATOM 2395 O O . GLU A 1 313 ? -6.502 22.845 -1.262 1.00 88.38 313 GLU A O 1
ATOM 2400 N N . ARG A 1 314 ? -5.233 24.574 -0.594 1.00 88.31 314 ARG A N 1
ATOM 2401 C CA . ARG A 1 314 ? -3.954 23.922 -0.908 1.00 88.31 314 ARG A CA 1
ATOM 2402 C C . ARG A 1 314 ? -3.722 22.688 -0.039 1.00 88.31 314 ARG A C 1
ATOM 2404 O O . ARG A 1 314 ? -3.308 21.669 -0.583 1.00 88.31 314 ARG A O 1
ATOM 2411 N N . ARG A 1 315 ? -4.006 22.768 1.267 1.00 90.12 315 ARG A N 1
ATOM 2412 C CA . ARG A 1 315 ? -3.914 21.628 2.197 1.00 90.12 315 ARG A CA 1
ATOM 2413 C C . ARG A 1 315 ? -4.871 20.504 1.793 1.00 90.12 315 ARG A C 1
ATOM 2415 O O . ARG A 1 315 ? -4.424 19.381 1.599 1.00 90.12 315 ARG A O 1
ATOM 2422 N N . ALA A 1 316 ? -6.141 20.826 1.562 1.00 90.44 316 ALA A N 1
ATOM 2423 C CA . ALA A 1 316 ? -7.162 19.865 1.142 1.00 90.44 316 ALA A CA 1
ATOM 2424 C C . ALA A 1 316 ? -6.809 19.176 -0.193 1.00 90.44 316 ALA A C 1
ATOM 2426 O O . ALA A 1 316 ? -6.894 17.956 -0.334 1.00 90.44 316 ALA A O 1
ATOM 2427 N N . LEU A 1 317 ? -6.341 19.948 -1.178 1.00 90.00 317 LEU A N 1
ATOM 2428 C CA . LEU A 1 317 ? -5.883 19.409 -2.456 1.00 90.00 317 LEU A CA 1
ATOM 2429 C C . LEU A 1 317 ? -4.640 18.522 -2.301 1.00 90.00 317 LEU A C 1
ATOM 2431 O O . LEU A 1 317 ? -4.532 17.507 -2.987 1.00 90.00 317 LEU A O 1
ATOM 2435 N N . GLN A 1 318 ? -3.695 18.914 -1.446 1.00 91.56 318 GLN A N 1
ATOM 2436 C CA . GLN A 1 318 ? -2.500 18.120 -1.176 1.00 91.56 318 GLN A CA 1
ATOM 2437 C C . GLN A 1 318 ? -2.873 16.783 -0.530 1.00 91.56 318 GLN A C 1
ATOM 2439 O O . GLN A 1 318 ? -2.442 15.754 -1.040 1.00 91.56 318 GLN A O 1
ATOM 2444 N N . ALA A 1 319 ? -3.750 16.792 0.477 1.00 92.25 319 ALA A N 1
ATOM 2445 C CA . ALA A 1 319 ? -4.266 15.580 1.114 1.00 92.25 319 ALA A CA 1
ATOM 2446 C C . ALA A 1 319 ? -4.952 14.648 0.101 1.00 92.25 319 ALA A C 1
ATOM 2448 O O . ALA A 1 319 ? -4.732 13.441 0.103 1.00 92.25 319 ALA A O 1
ATOM 2449 N N . ARG A 1 320 ? -5.723 15.198 -0.848 1.00 92.19 320 ARG A N 1
ATOM 2450 C CA . ARG A 1 320 ? -6.324 14.401 -1.930 1.00 92.19 320 ARG A CA 1
ATOM 2451 C C . ARG A 1 320 ? -5.284 13.794 -2.875 1.00 92.19 320 ARG A C 1
ATOM 2453 O O . ARG A 1 320 ? -5.458 12.668 -3.331 1.00 92.19 320 ARG A O 1
ATOM 2460 N N . LYS A 1 321 ? -4.225 14.533 -3.215 1.00 91.19 321 LYS A N 1
ATOM 2461 C CA . LYS A 1 321 ? -3.141 14.018 -4.069 1.00 91.19 321 LYS A CA 1
ATOM 2462 C C . LYS A 1 321 ? -2.364 12.909 -3.377 1.00 91.19 321 LYS A C 1
ATOM 2464 O O . LYS A 1 321 ? -2.057 11.911 -4.015 1.00 91.19 321 LYS A O 1
ATOM 2469 N N . GLU A 1 322 ? -2.077 13.092 -2.097 1.00 91.94 322 GLU A N 1
ATOM 2470 C CA . GLU A 1 322 ? -1.424 12.099 -1.253 1.00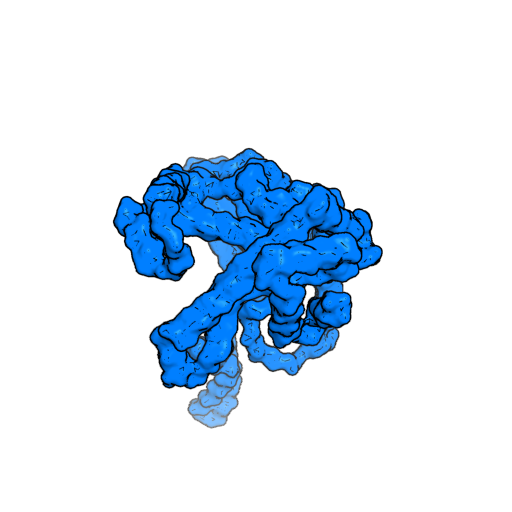 91.94 322 GLU A CA 1
ATOM 2471 C C . GLU A 1 322 ? -2.272 10.835 -1.124 1.00 91.94 322 GLU A C 1
ATOM 2473 O O . GLU A 1 322 ? -1.766 9.750 -1.368 1.00 91.94 322 GLU A O 1
ATOM 2478 N N . TRP A 1 323 ? -3.582 10.970 -0.904 1.00 93.19 323 TRP A N 1
ATOM 2479 C CA . TRP A 1 323 ? -4.516 9.842 -0.924 1.00 93.19 323 TRP A CA 1
ATOM 2480 C C . TRP A 1 323 ? -4.430 9.027 -2.220 1.00 93.19 323 TRP A C 1
ATOM 2482 O O . TRP A 1 323 ? -4.238 7.814 -2.189 1.00 93.19 323 TRP A O 1
ATOM 2492 N N . LEU A 1 324 ? -4.544 9.690 -3.376 1.00 92.31 324 LEU A N 1
ATOM 2493 C CA . LEU A 1 324 ? -4.481 9.019 -4.679 1.00 92.31 324 LEU A CA 1
ATOM 2494 C C . LEU A 1 324 ? -3.114 8.375 -4.927 1.00 92.31 324 LEU A C 1
ATOM 2496 O O . LEU A 1 324 ? -3.047 7.277 -5.476 1.00 92.31 324 LEU A O 1
ATOM 2500 N N . HIS A 1 325 ? -2.039 9.046 -4.512 1.00 91.69 325 HIS A N 1
ATOM 2501 C CA . HIS A 1 325 ? -0.695 8.496 -4.594 1.00 91.69 325 HIS A CA 1
ATOM 2502 C C . HIS A 1 325 ? -0.560 7.241 -3.731 1.00 91.69 325 HIS A C 1
ATOM 2504 O O . HIS A 1 325 ? -0.095 6.230 -4.239 1.00 91.69 325 HIS A O 1
ATOM 2510 N N . ASN A 1 326 ? -1.042 7.276 -2.489 1.00 92.62 326 ASN A N 1
ATOM 2511 C CA . ASN A 1 326 ? -1.008 6.142 -1.571 1.00 92.62 326 ASN A CA 1
ATOM 2512 C C . ASN A 1 326 ? -1.828 4.960 -2.098 1.00 92.62 326 ASN A C 1
ATOM 2514 O O . ASN A 1 326 ? -1.428 3.813 -1.928 1.00 92.62 326 ASN A O 1
ATOM 2518 N N . VAL A 1 327 ? -2.956 5.204 -2.770 1.00 93.50 327 VAL A N 1
ATOM 2519 C CA . VAL A 1 327 ? -3.717 4.133 -3.433 1.00 93.50 327 VAL A CA 1
ATOM 2520 C C . VAL A 1 327 ? -2.900 3.502 -4.569 1.00 93.50 327 VAL A C 1
ATOM 2522 O O . VAL A 1 327 ? -2.819 2.276 -4.643 1.00 93.50 327 VAL A O 1
ATOM 2525 N N . GLU A 1 328 ? -2.272 4.315 -5.428 1.00 92.44 328 GLU A N 1
ATOM 2526 C CA . GLU A 1 328 ? -1.417 3.829 -6.524 1.00 92.44 328 GLU A CA 1
ATOM 2527 C C . GLU A 1 328 ? -0.232 3.019 -5.970 1.00 92.44 328 GLU A C 1
ATOM 2529 O O . GLU A 1 328 ? -0.042 1.869 -6.371 1.00 92.44 328 GLU A O 1
ATOM 2534 N N . THR A 1 329 ? 0.506 3.550 -4.992 1.00 93.06 329 THR A N 1
ATOM 2535 C CA . THR A 1 329 ? 1.689 2.884 -4.423 1.00 93.06 329 THR A CA 1
ATOM 2536 C C . THR A 1 329 ? 1.342 1.593 -3.695 1.00 93.06 329 THR A C 1
ATOM 2538 O O . THR A 1 329 ? 1.958 0.572 -3.987 1.00 93.06 329 THR A O 1
ATOM 2541 N N . ASN A 1 330 ? 0.320 1.585 -2.831 1.00 94.69 330 ASN A N 1
ATOM 2542 C CA . ASN A 1 330 ? -0.104 0.363 -2.141 1.00 94.69 330 ASN A CA 1
ATOM 2543 C C . ASN A 1 330 ? -0.596 -0.700 -3.137 1.00 94.69 330 ASN A C 1
ATOM 2545 O O . ASN A 1 330 ? -0.315 -1.880 -2.954 1.00 94.69 330 ASN A O 1
ATOM 2549 N N . SER A 1 331 ? -1.284 -0.314 -4.222 1.00 95.81 331 SER A N 1
ATOM 2550 C CA . SER A 1 331 ? -1.711 -1.278 -5.249 1.00 95.81 331 SER A CA 1
ATOM 2551 C C . SER A 1 331 ? -0.527 -1.936 -5.970 1.00 95.81 331 SER A C 1
ATOM 2553 O O . SER A 1 331 ? -0.556 -3.138 -6.229 1.00 95.81 331 SER A O 1
ATOM 2555 N N . ILE A 1 332 ? 0.539 -1.174 -6.241 1.00 96.06 332 ILE A N 1
ATOM 2556 C CA . ILE A 1 332 ? 1.781 -1.680 -6.841 1.00 96.06 332 ILE A CA 1
ATOM 2557 C C . ILE A 1 332 ? 2.535 -2.562 -5.844 1.00 96.06 332 ILE A C 1
ATOM 2559 O O . ILE A 1 332 ? 3.022 -3.623 -6.219 1.00 96.06 332 ILE A O 1
ATOM 2563 N N . GLN A 1 333 ? 2.610 -2.160 -4.575 1.00 94.69 333 GLN A N 1
ATOM 2564 C CA . GLN A 1 333 ? 3.294 -2.928 -3.535 1.00 94.69 333 GLN A CA 1
ATOM 2565 C C . GLN A 1 333 ? 2.601 -4.269 -3.270 1.00 94.69 333 GLN A C 1
ATOM 2567 O O . GLN A 1 333 ? 3.279 -5.292 -3.238 1.00 94.69 333 GLN A O 1
ATOM 2572 N N . ILE A 1 334 ? 1.265 -4.294 -3.214 1.00 96.06 334 ILE A N 1
ATOM 2573 C CA . ILE A 1 334 ? 0.491 -5.541 -3.144 1.00 96.06 334 ILE A CA 1
ATOM 2574 C C . ILE A 1 334 ? 0.748 -6.405 -4.383 1.00 96.06 334 ILE A C 1
ATOM 2576 O O . ILE A 1 334 ? 0.994 -7.599 -4.250 1.00 96.06 334 ILE A O 1
ATOM 2580 N N . MET A 1 335 ? 0.719 -5.824 -5.589 1.00 97.00 335 MET A N 1
ATOM 2581 C CA . MET A 1 335 ? 1.004 -6.573 -6.819 1.00 97.00 335 MET A CA 1
ATOM 2582 C C . MET A 1 335 ? 2.401 -7.205 -6.771 1.00 97.00 335 MET A C 1
ATOM 2584 O O . MET A 1 335 ? 2.551 -8.382 -7.082 1.00 97.00 335 MET A O 1
ATOM 2588 N N . TYR A 1 336 ? 3.405 -6.447 -6.327 1.00 96.06 336 TYR A N 1
ATOM 2589 C CA . TYR A 1 336 ? 4.769 -6.936 -6.167 1.00 96.06 336 TYR A CA 1
ATOM 2590 C C . TYR A 1 336 ? 4.858 -8.065 -5.133 1.00 96.06 336 TYR A C 1
ATOM 2592 O O . TYR A 1 336 ? 5.473 -9.094 -5.410 1.00 96.06 336 TYR A O 1
ATOM 2600 N N . ALA A 1 337 ? 4.203 -7.913 -3.980 1.00 94.06 337 ALA A N 1
ATOM 2601 C CA . ALA A 1 337 ? 4.149 -8.944 -2.949 1.00 94.06 337 ALA A CA 1
ATOM 2602 C C . ALA A 1 337 ? 3.590 -10.267 -3.497 1.00 94.06 337 ALA A C 1
ATOM 2604 O O . ALA A 1 337 ? 4.184 -11.321 -3.280 1.00 94.06 337 ALA A O 1
ATOM 2605 N N . LEU A 1 338 ? 2.523 -10.207 -4.303 1.00 95.62 338 LEU A N 1
ATOM 2606 C CA . LEU A 1 338 ? 1.976 -11.388 -4.976 1.00 95.62 338 LEU A CA 1
ATOM 2607 C C . LEU A 1 338 ? 2.983 -12.011 -5.954 1.00 95.62 338 LEU A C 1
ATOM 2609 O O . LEU A 1 338 ? 3.153 -13.223 -5.946 1.00 95.62 338 LEU A O 1
ATOM 2613 N N . THR A 1 339 ? 3.681 -11.216 -6.773 1.00 94.31 339 THR A N 1
ATOM 2614 C CA . THR A 1 339 ? 4.699 -11.752 -7.707 1.00 94.31 339 THR A CA 1
ATOM 2615 C C . THR A 1 339 ? 5.925 -12.335 -7.011 1.00 94.31 339 THR A C 1
ATOM 2617 O O . THR A 1 339 ? 6.641 -13.143 -7.598 1.00 94.31 339 THR A O 1
ATOM 2620 N N . ARG A 1 340 ? 6.179 -11.903 -5.774 1.00 91.56 340 ARG A N 1
ATOM 2621 C CA . ARG A 1 340 ? 7.310 -12.352 -4.973 1.00 91.56 340 ARG A CA 1
ATOM 2622 C C . ARG A 1 340 ? 7.013 -13.671 -4.271 1.00 91.56 340 ARG A C 1
ATOM 2624 O O . ARG A 1 340 ? 7.843 -14.571 -4.331 1.00 91.56 340 ARG A O 1
ATOM 2631 N N . HIS A 1 341 ? 5.861 -13.757 -3.606 1.00 91.06 341 HIS A N 1
ATOM 2632 C CA . HIS A 1 341 ? 5.528 -14.866 -2.707 1.00 91.06 341 HIS A CA 1
ATOM 2633 C C . HIS A 1 341 ? 4.742 -15.995 -3.374 1.00 91.06 341 HIS A C 1
ATOM 2635 O O . HIS A 1 341 ? 4.730 -17.096 -2.840 1.00 91.06 341 HIS A O 1
ATOM 2641 N N . LEU A 1 342 ? 4.080 -15.749 -4.510 1.00 92.75 342 LEU A N 1
ATOM 2642 C CA . LEU A 1 342 ? 3.365 -16.806 -5.226 1.00 92.75 342 LEU A CA 1
ATOM 2643 C C . LEU A 1 342 ? 4.316 -17.602 -6.124 1.00 92.75 342 LEU A C 1
ATOM 2645 O O . LEU A 1 342 ? 4.946 -17.063 -7.038 1.00 92.75 342 LEU A O 1
ATOM 2649 N N . ASP A 1 343 ? 4.339 -18.908 -5.908 1.00 90.50 343 ASP A N 1
ATOM 2650 C CA . ASP A 1 343 ? 5.113 -19.895 -6.652 1.00 90.50 343 ASP A CA 1
ATOM 2651 C C . ASP A 1 343 ? 4.208 -20.936 -7.341 1.00 90.50 343 ASP A C 1
ATOM 2653 O O . ASP A 1 343 ? 2.979 -20.844 -7.317 1.00 90.50 343 ASP A O 1
ATOM 2657 N N . ASP A 1 344 ? 4.812 -21.910 -8.028 1.00 88.38 344 ASP A N 1
ATOM 2658 C CA . ASP A 1 344 ? 4.063 -22.968 -8.726 1.00 88.38 344 ASP A CA 1
ATOM 2659 C C . ASP A 1 344 ? 3.447 -24.003 -7.766 1.00 88.38 344 ASP A C 1
ATOM 2661 O O . ASP A 1 344 ? 2.562 -24.754 -8.171 1.00 88.38 344 ASP A O 1
ATOM 2665 N N . SER A 1 345 ? 3.888 -24.043 -6.504 1.00 88.44 345 SER A N 1
ATOM 2666 C CA . SER A 1 345 ? 3.308 -24.887 -5.449 1.00 88.44 345 SER A CA 1
ATOM 2667 C C . SER A 1 345 ? 2.161 -24.223 -4.690 1.00 88.44 345 SER A C 1
ATOM 2669 O O . SER A 1 345 ? 1.523 -24.875 -3.862 1.00 88.44 345 SER A O 1
ATOM 2671 N N . SER A 1 346 ? 1.892 -22.947 -4.965 1.00 90.12 346 SER A N 1
ATOM 2672 C CA . SER A 1 346 ? 0.899 -22.170 -4.240 1.00 90.12 346 SER A CA 1
ATOM 2673 C C . SER A 1 346 ? -0.511 -22.716 -4.457 1.00 90.12 346 SER A C 1
ATOM 2675 O O . SER A 1 346 ? -0.912 -23.057 -5.575 1.00 90.12 346 SER A O 1
ATOM 2677 N N . ALA A 1 347 ? -1.296 -22.758 -3.385 1.00 89.44 347 ALA A N 1
ATOM 2678 C CA . ALA A 1 347 ? -2.663 -23.254 -3.403 1.00 89.44 347 ALA A CA 1
ATOM 2679 C C . ALA A 1 347 ? -3.564 -22.466 -4.376 1.00 89.44 347 ALA A C 1
ATOM 2681 O O . ALA A 1 347 ? -3.301 -21.317 -4.741 1.00 89.44 347 ALA A O 1
ATOM 2682 N N . TYR A 1 348 ? -4.676 -23.092 -4.778 1.00 89.38 348 TYR A N 1
ATOM 2683 C CA . TYR A 1 348 ? -5.711 -22.489 -5.634 1.00 89.38 348 TYR A CA 1
ATOM 2684 C C . TYR A 1 348 ? -5.211 -21.999 -7.001 1.00 89.38 348 TYR A C 1
ATOM 2686 O O . TYR A 1 348 ? -5.817 -21.090 -7.585 1.00 89.38 348 TYR A O 1
ATOM 2694 N N . ASP A 1 349 ? -4.100 -22.566 -7.483 1.00 92.75 349 ASP A N 1
ATOM 2695 C CA . ASP A 1 349 ? -3.395 -22.149 -8.695 1.00 92.75 349 ASP A CA 1
ATOM 2696 C C . ASP A 1 349 ? -3.106 -20.636 -8.695 1.00 92.75 349 ASP A C 1
ATOM 2698 O O . ASP A 1 349 ? -3.237 -19.952 -9.717 1.00 92.75 349 ASP A O 1
ATOM 2702 N N . ALA A 1 350 ? -2.777 -20.073 -7.525 1.00 94.00 350 ALA A N 1
ATOM 2703 C CA . ALA A 1 350 ? -2.745 -18.628 -7.311 1.00 94.00 350 ALA A CA 1
ATOM 2704 C C . ALA A 1 350 ? -1.791 -17.896 -8.273 1.00 94.00 350 ALA A C 1
ATOM 2706 O O . ALA A 1 350 ? -2.186 -16.890 -8.875 1.00 94.00 350 ALA A O 1
ATOM 2707 N N . LYS A 1 351 ? -0.578 -18.426 -8.489 1.00 95.12 351 LYS A N 1
ATOM 2708 C CA . LYS A 1 351 ? 0.393 -17.882 -9.455 1.00 95.12 351 LYS A CA 1
ATOM 2709 C C . LYS A 1 351 ? -0.136 -17.928 -10.888 1.00 95.12 351 LYS A C 1
ATOM 2711 O O . LYS A 1 351 ? -0.070 -16.925 -11.600 1.00 95.12 351 LYS A O 1
ATOM 2716 N N . ALA A 1 352 ? -0.711 -19.055 -11.307 1.00 94.56 352 ALA A N 1
ATOM 2717 C CA . ALA A 1 352 ? -1.275 -19.199 -12.648 1.00 94.56 352 ALA A CA 1
ATOM 2718 C C . ALA A 1 352 ? -2.439 -18.220 -12.868 1.00 94.56 352 ALA A C 1
ATOM 2720 O O . ALA A 1 352 ? -2.491 -17.528 -13.886 1.00 94.56 352 ALA A O 1
ATOM 2721 N N . ARG A 1 353 ? -3.334 -18.076 -11.882 1.00 95.75 353 ARG A N 1
ATOM 2722 C CA . ARG A 1 353 ? -4.434 -17.099 -11.912 1.00 95.75 353 ARG A CA 1
ATOM 2723 C C . ARG A 1 353 ? -3.923 -15.664 -12.002 1.00 95.75 353 ARG A C 1
ATOM 2725 O O . ARG A 1 353 ? -4.525 -14.874 -12.725 1.00 95.75 353 ARG A O 1
ATOM 2732 N N . LEU A 1 354 ? -2.834 -15.322 -11.310 1.00 96.69 354 LEU A N 1
ATOM 2733 C CA . LEU A 1 354 ? -2.194 -14.009 -11.424 1.00 96.69 354 LEU A CA 1
ATOM 2734 C C . LEU A 1 354 ? -1.628 -13.776 -12.833 1.00 96.69 354 LEU A C 1
ATOM 2736 O O . LEU A 1 354 ? -1.900 -12.732 -13.425 1.00 96.69 354 LEU A O 1
ATOM 2740 N N . LEU A 1 355 ? -0.903 -14.746 -13.398 1.00 95.81 355 LEU A N 1
ATOM 2741 C CA . LEU A 1 355 ? -0.326 -14.647 -14.746 1.00 95.81 355 LEU A CA 1
ATOM 2742 C C . LEU A 1 355 ? -1.394 -14.495 -15.834 1.00 95.81 355 LEU A C 1
ATOM 2744 O O . LEU A 1 355 ? -1.253 -13.654 -16.722 1.00 95.81 355 LEU A O 1
ATOM 2748 N N . VAL A 1 356 ? -2.504 -15.233 -15.737 1.00 96.12 356 VAL A N 1
ATOM 2749 C CA . VAL A 1 356 ? -3.626 -15.114 -16.684 1.00 96.12 356 VAL A CA 1
ATOM 2750 C C . VAL A 1 356 ? -4.145 -13.674 -16.750 1.00 96.12 356 VAL A C 1
ATOM 2752 O O . VAL A 1 356 ? -4.418 -13.175 -17.841 1.00 96.12 356 VAL A O 1
ATOM 2755 N N . LYS A 1 357 ? -4.193 -12.949 -15.625 1.00 96.50 357 LYS A N 1
ATOM 2756 C CA . LYS A 1 357 ? -4.630 -11.542 -15.603 1.00 96.50 357 LYS A CA 1
ATOM 2757 C C . LYS A 1 357 ? -3.729 -10.607 -16.413 1.00 96.50 357 LYS A C 1
ATOM 2759 O O . LYS A 1 357 ? -4.242 -9.605 -16.910 1.00 96.50 357 LYS A O 1
ATOM 2764 N N . PHE A 1 358 ? -2.438 -10.911 -16.550 1.00 96.56 358 PHE A N 1
ATOM 2765 C CA . PHE A 1 358 ? -1.523 -10.139 -17.398 1.00 96.56 358 PHE A CA 1
ATOM 2766 C C . PHE A 1 358 ? -1.707 -10.436 -18.885 1.00 96.56 358 PHE A C 1
ATOM 2768 O O . PHE A 1 358 ? -1.481 -9.548 -19.697 1.00 96.56 358 PHE A O 1
ATOM 2775 N N . VAL A 1 359 ? -2.159 -11.642 -19.237 1.00 96.06 359 VAL A N 1
ATOM 2776 C CA . VAL A 1 359 ? -2.416 -12.054 -20.628 1.00 96.06 359 VAL A CA 1
ATOM 2777 C C . VAL A 1 359 ? -3.794 -11.588 -21.126 1.00 96.06 359 VAL A C 1
ATOM 2779 O O . VAL A 1 359 ? -3.978 -11.323 -22.313 1.00 96.06 359 VAL A O 1
ATOM 2782 N N . GLU A 1 360 ? -4.778 -11.477 -20.230 1.00 94.50 360 GLU A N 1
ATOM 2783 C CA . GLU A 1 360 ? -6.139 -11.029 -20.543 1.00 94.50 360 GLU A CA 1
ATOM 2784 C C . GLU A 1 360 ? -6.203 -9.628 -21.178 1.00 94.50 360 GLU A C 1
ATOM 2786 O O . GLU A 1 360 ? -5.525 -8.694 -20.741 1.00 94.50 360 GLU A O 1
ATOM 2791 N N . SER A 1 361 ? -7.162 -9.444 -22.095 1.00 92.56 361 SER A N 1
ATOM 2792 C CA . SER A 1 361 ? -7.433 -8.162 -22.771 1.00 92.56 361 SER A CA 1
ATOM 2793 C C . SER A 1 361 ? -6.205 -7.636 -23.519 1.00 92.56 361 SER A C 1
ATOM 2795 O O . SER A 1 361 ? -5.780 -6.510 -23.286 1.00 92.56 361 SER A O 1
ATOM 2797 N N . ASP A 1 362 ? -5.614 -8.491 -24.357 1.00 93.19 362 ASP A N 1
ATOM 2798 C CA . ASP A 1 362 ? -4.452 -8.176 -25.198 1.00 93.19 362 ASP A CA 1
ATOM 2799 C C . ASP A 1 362 ? -3.296 -7.531 -24.435 1.00 93.19 362 ASP A C 1
ATOM 2801 O O . ASP A 1 362 ? -2.697 -6.557 -24.874 1.00 93.19 362 ASP A O 1
ATOM 2805 N N . CYS A 1 363 ? -2.988 -8.096 -23.268 1.00 95.12 363 CYS A N 1
ATOM 2806 C CA . CYS A 1 363 ? -1.890 -7.634 -22.432 1.00 95.12 363 CYS A CA 1
ATOM 2807 C C . CYS A 1 363 ? -2.001 -6.157 -21.991 1.00 95.12 363 CYS A C 1
ATOM 2809 O O . CYS A 1 363 ? -0.981 -5.561 -21.649 1.00 95.12 363 CYS A O 1
ATOM 2811 N N . GLU A 1 364 ? -3.210 -5.572 -21.870 1.00 95.69 364 GLU A N 1
ATOM 2812 C CA . GLU A 1 364 ? -3.379 -4.157 -21.444 1.00 95.69 364 GLU A CA 1
ATOM 2813 C C . GLU A 1 364 ? -2.689 -3.849 -20.089 1.00 95.69 364 GLU A C 1
ATOM 2815 O O . GLU A 1 364 ? -2.354 -2.709 -19.767 1.00 95.69 364 GLU A O 1
ATOM 2820 N N . LYS A 1 365 ? -2.470 -4.878 -19.255 1.00 96.12 365 LYS A N 1
ATOM 2821 C CA . LYS A 1 365 ? -1.805 -4.761 -17.945 1.00 96.12 365 LYS A CA 1
ATOM 2822 C C . LYS A 1 365 ? -0.299 -4.556 -18.135 1.00 96.12 365 LYS A C 1
ATOM 2824 O O . LYS A 1 365 ? 0.308 -3.829 -17.354 1.00 96.12 365 LYS A O 1
ATOM 2829 N N . CYS A 1 366 ? 0.287 -5.158 -19.171 1.00 96.56 366 CYS A N 1
ATOM 2830 C CA . CYS A 1 366 ? 1.665 -4.916 -19.594 1.00 96.56 366 CYS A CA 1
ATOM 2831 C C . CYS A 1 366 ? 1.834 -3.488 -20.130 1.00 96.56 366 CYS A C 1
ATOM 2833 O O . CYS A 1 366 ? 2.822 -2.840 -19.793 1.00 96.56 366 CYS A O 1
ATOM 2835 N N . ASP A 1 367 ? 0.848 -2.945 -20.851 1.00 96.06 367 ASP A N 1
ATOM 2836 C CA . ASP A 1 367 ? 0.877 -1.536 -21.281 1.00 96.06 367 ASP A CA 1
ATOM 2837 C C . ASP A 1 367 ? 0.916 -0.588 -20.082 1.00 96.06 367 ASP A C 1
ATOM 2839 O O . ASP A 1 367 ? 1.691 0.374 -20.052 1.00 96.06 367 ASP A O 1
ATOM 2843 N N . ARG A 1 368 ? 0.102 -0.888 -19.060 1.00 95.75 368 ARG A N 1
ATOM 2844 C CA . ARG A 1 368 ? 0.089 -0.136 -17.803 1.00 95.75 368 ARG A CA 1
ATOM 2845 C C . ARG A 1 368 ? 1.412 -0.256 -17.046 1.00 95.75 368 ARG A C 1
ATOM 2847 O O . ARG A 1 368 ? 1.885 0.743 -16.510 1.00 95.75 368 ARG A O 1
ATOM 2854 N N . LEU A 1 369 ? 2.012 -1.446 -17.000 1.00 96.75 369 LEU A N 1
ATOM 2855 C CA . LEU A 1 369 ? 3.334 -1.654 -16.404 1.00 96.75 369 LEU A CA 1
ATOM 2856 C C . LEU A 1 369 ? 4.397 -0.793 -17.091 1.00 9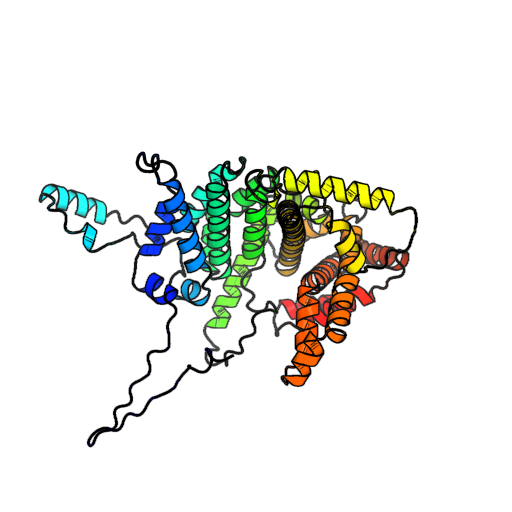6.75 369 LEU A C 1
ATOM 2858 O O . LEU A 1 369 ? 5.134 -0.092 -16.408 1.00 96.75 369 LEU A O 1
ATOM 2862 N N . ILE A 1 370 ? 4.423 -0.774 -18.425 1.00 95.69 370 ILE A N 1
ATOM 2863 C CA . ILE A 1 370 ? 5.368 0.044 -19.197 1.00 95.69 370 ILE A CA 1
ATOM 2864 C C . ILE A 1 370 ? 5.138 1.534 -18.945 1.00 95.69 370 ILE A C 1
ATOM 2866 O O . ILE A 1 370 ? 6.093 2.276 -18.723 1.00 95.69 370 ILE A O 1
ATOM 2870 N N . GLU A 1 371 ? 3.881 1.984 -18.935 1.00 95.12 371 GLU A N 1
ATOM 2871 C CA . GLU A 1 371 ? 3.543 3.371 -18.602 1.00 95.12 371 GLU A CA 1
ATOM 2872 C C . GLU A 1 371 ? 4.076 3.766 -17.220 1.00 95.12 371 GLU A C 1
ATOM 2874 O O . GLU A 1 371 ? 4.711 4.812 -17.079 1.00 95.12 371 GLU A O 1
ATOM 2879 N N . LEU A 1 372 ? 3.865 2.915 -16.214 1.00 94.94 372 LEU A N 1
ATOM 2880 C CA . LEU A 1 372 ? 4.366 3.135 -14.861 1.00 94.94 372 LEU A CA 1
ATOM 2881 C C . LEU A 1 372 ? 5.899 3.096 -14.807 1.00 94.94 372 LEU A C 1
ATOM 2883 O O . LEU A 1 372 ? 6.490 3.984 -14.195 1.00 94.94 372 LEU A O 1
ATOM 2887 N N . CYS A 1 373 ? 6.546 2.133 -15.467 1.00 95.19 373 CYS A N 1
ATOM 2888 C CA . CYS A 1 373 ? 8.004 2.035 -15.543 1.00 95.19 373 CYS A CA 1
ATOM 2889 C C . CYS A 1 373 ? 8.616 3.325 -16.088 1.00 95.19 373 CYS A C 1
ATOM 2891 O O . CYS A 1 373 ? 9.497 3.892 -15.449 1.00 95.19 373 CYS A O 1
ATOM 2893 N N . LEU A 1 374 ? 8.131 3.820 -17.228 1.00 94.50 374 LEU A N 1
ATOM 2894 C CA . LEU A 1 374 ? 8.673 5.027 -17.856 1.00 94.50 374 LEU A CA 1
ATOM 2895 C C . LEU A 1 374 ? 8.397 6.276 -17.008 1.00 94.50 374 LEU A C 1
ATOM 2897 O O . LEU A 1 374 ? 9.318 7.043 -16.726 1.00 94.50 374 LEU A O 1
ATOM 2901 N N . LYS A 1 375 ? 7.163 6.427 -16.503 1.00 93.56 375 LYS A N 1
ATOM 2902 C CA . LYS A 1 375 ? 6.766 7.527 -15.605 1.00 93.56 375 LYS A CA 1
ATOM 2903 C C . LYS A 1 375 ? 7.668 7.609 -14.371 1.00 93.56 375 LYS A C 1
ATOM 2905 O O . LYS A 1 375 ? 8.107 8.692 -13.987 1.00 93.56 375 LYS A O 1
ATOM 2910 N N . TYR A 1 376 ? 7.906 6.480 -13.705 1.00 94.25 376 TYR A N 1
ATOM 2911 C CA . TYR A 1 376 ? 8.692 6.451 -12.472 1.00 94.25 376 TYR A CA 1
ATOM 2912 C C . TYR A 1 376 ? 10.204 6.456 -12.726 1.00 94.25 376 TYR A C 1
ATOM 2914 O O . TYR A 1 376 ? 10.925 7.039 -11.916 1.00 94.25 376 TYR A O 1
ATOM 2922 N N . SER A 1 377 ? 10.669 5.931 -13.867 1.00 93.75 377 SER A N 1
ATOM 2923 C CA . SER A 1 377 ? 12.058 6.071 -14.324 1.00 93.75 377 SER A CA 1
ATOM 2924 C C . SER A 1 377 ? 12.445 7.539 -14.490 1.00 93.75 377 SER A C 1
ATOM 2926 O O . SER A 1 377 ? 13.491 7.962 -13.997 1.00 93.75 377 SER A O 1
ATOM 2928 N N . GLU A 1 378 ? 11.601 8.331 -15.148 1.00 92.31 378 GLU A N 1
ATOM 2929 C CA . GLU A 1 378 ? 11.855 9.758 -15.340 1.00 92.31 378 GLU A CA 1
ATOM 2930 C C . GLU A 1 378 ? 11.817 10.502 -14.001 1.00 92.31 378 GLU A C 1
ATOM 2932 O O . GLU A 1 378 ? 12.734 11.251 -13.656 1.00 92.31 378 GLU A O 1
ATOM 2937 N N . LYS A 1 379 ? 10.785 10.235 -13.192 1.00 91.69 379 LYS A N 1
ATOM 2938 C CA . LYS A 1 379 ? 10.584 10.903 -11.904 1.00 91.69 379 LYS A CA 1
ATOM 2939 C C . LYS A 1 379 ? 11.739 10.667 -10.926 1.00 91.69 379 LYS A C 1
ATOM 2941 O O . LYS A 1 379 ? 12.142 11.606 -10.237 1.00 91.69 379 LYS A O 1
ATOM 2946 N N . MET A 1 380 ? 12.262 9.440 -10.850 1.00 91.94 380 MET A N 1
ATOM 2947 C CA . MET A 1 380 ? 13.378 9.122 -9.956 1.00 91.94 380 MET A CA 1
ATOM 2948 C C . MET A 1 380 ? 14.679 9.793 -10.416 1.00 91.94 380 MET A C 1
ATOM 2950 O O . MET A 1 380 ? 15.356 10.408 -9.594 1.00 91.94 380 MET A O 1
ATOM 2954 N N . ARG A 1 381 ? 14.972 9.778 -11.726 1.00 91.25 381 ARG A N 1
ATOM 2955 C CA . ARG A 1 381 ? 16.175 10.400 -12.308 1.00 91.25 381 ARG A CA 1
ATOM 2956 C C . ARG A 1 381 ? 16.154 11.913 -12.147 1.00 91.25 381 ARG A C 1
ATOM 2958 O O . ARG A 1 381 ? 17.158 12.516 -11.786 1.00 91.25 381 ARG A O 1
ATOM 2965 N N . LEU A 1 382 ? 14.991 12.536 -12.339 1.00 91.12 382 LEU A N 1
ATOM 2966 C CA . LEU A 1 382 ? 14.829 13.970 -12.115 1.00 91.12 382 LEU A CA 1
ATOM 2967 C C . LEU A 1 382 ? 15.060 14.343 -10.644 1.00 91.12 382 LEU A C 1
ATOM 2969 O O . LEU A 1 382 ? 15.598 15.409 -10.353 1.00 91.12 382 LEU A O 1
ATOM 2973 N N . LYS A 1 383 ? 14.643 13.488 -9.706 1.00 90.06 383 LYS A N 1
ATOM 2974 C CA . LYS A 1 383 ? 14.826 13.720 -8.268 1.00 90.06 383 LYS A CA 1
ATOM 2975 C C . LYS A 1 383 ? 16.277 13.577 -7.830 1.00 90.06 383 LYS A C 1
ATOM 2977 O O . LYS A 1 383 ? 16.746 14.437 -7.093 1.00 90.06 383 LYS A O 1
ATOM 2982 N N . GLU A 1 384 ? 16.964 12.564 -8.336 1.00 92.00 384 GLU A N 1
ATOM 2983 C CA . GLU A 1 384 ? 18.405 12.368 -8.170 1.00 92.00 384 GLU A CA 1
ATOM 2984 C C . GLU A 1 384 ? 19.191 13.559 -8.744 1.00 92.00 384 GLU A C 1
ATOM 2986 O O . GLU A 1 384 ? 19.926 14.225 -8.020 1.00 92.00 384 GLU A O 1
ATOM 2991 N N . TYR A 1 385 ? 18.931 13.933 -10.002 1.00 90.62 385 TYR A N 1
ATOM 2992 C CA . TYR A 1 385 ? 19.569 15.085 -10.651 1.00 90.62 385 TYR A CA 1
ATOM 2993 C C . TYR A 1 385 ? 19.357 16.396 -9.881 1.00 90.62 385 TYR A C 1
ATOM 2995 O O . TYR A 1 385 ? 20.276 17.198 -9.720 1.00 90.62 385 TYR A O 1
ATOM 3003 N N . ARG A 1 386 ? 18.134 16.633 -9.393 1.00 89.19 386 ARG A N 1
ATOM 3004 C CA . ARG A 1 386 ? 17.815 17.837 -8.616 1.00 89.19 386 ARG A CA 1
ATOM 3005 C C . ARG A 1 386 ? 18.521 17.868 -7.270 1.00 89.19 386 ARG A C 1
ATOM 3007 O O . ARG A 1 386 ? 18.864 18.960 -6.838 1.00 89.19 386 ARG A O 1
ATOM 3014 N N . TYR A 1 387 ? 18.714 16.716 -6.632 1.00 90.00 387 TYR A N 1
ATOM 3015 C CA . TYR A 1 387 ? 19.456 16.644 -5.380 1.00 90.00 387 TYR A CA 1
ATOM 3016 C C . TYR A 1 387 ? 20.905 17.088 -5.595 1.00 90.00 387 TYR A C 1
ATOM 3018 O O . TYR A 1 387 ? 21.335 18.039 -4.952 1.00 90.00 387 TYR A O 1
ATOM 3026 N N . TYR A 1 388 ? 21.598 16.533 -6.597 1.00 90.56 388 TYR A N 1
ATOM 3027 C CA . TYR A 1 388 ? 22.969 16.945 -6.938 1.00 90.56 388 TYR A CA 1
ATOM 3028 C C . TYR A 1 388 ? 23.114 18.434 -7.284 1.00 90.56 388 TYR A C 1
ATOM 3030 O O . TYR A 1 388 ? 24.195 18.996 -7.159 1.00 90.56 388 TYR A O 1
ATOM 3038 N N . ARG A 1 389 ? 22.037 19.088 -7.733 1.00 89.94 389 ARG A N 1
ATOM 3039 C CA . ARG A 1 389 ? 22.022 20.520 -8.071 1.00 89.94 389 ARG A CA 1
ATOM 3040 C C . ARG A 1 389 ? 21.482 21.413 -6.944 1.00 89.94 389 ARG A C 1
ATOM 3042 O O . ARG A 1 389 ? 21.241 22.595 -7.175 1.00 89.94 389 ARG A O 1
ATOM 3049 N N . SER A 1 390 ? 21.201 20.858 -5.771 1.00 88.75 390 SER A N 1
ATOM 3050 C CA . SER A 1 390 ? 20.611 21.597 -4.653 1.00 88.75 390 SER A CA 1
ATOM 3051 C C . SER A 1 390 ? 21.658 22.024 -3.631 1.00 88.75 390 SER A C 1
ATOM 3053 O O . SER A 1 390 ? 22.652 21.330 -3.440 1.00 88.75 390 SER A O 1
ATOM 3055 N N . ASP A 1 391 ? 21.372 23.113 -2.917 1.00 88.06 391 ASP A N 1
ATOM 3056 C CA . ASP A 1 391 ? 22.172 23.573 -1.775 1.00 88.06 391 ASP A CA 1
ATOM 3057 C C . ASP A 1 391 ? 22.291 22.470 -0.699 1.00 88.06 391 ASP A C 1
ATOM 3059 O O . ASP A 1 391 ? 23.309 22.361 -0.030 1.00 88.06 391 ASP A O 1
ATOM 3063 N N . GLU A 1 392 ? 21.292 21.579 -0.591 1.00 85.31 392 GLU A N 1
ATOM 3064 C CA . GLU A 1 392 ? 21.309 20.428 0.326 1.00 85.31 392 GLU A CA 1
ATOM 3065 C C . GLU A 1 392 ? 22.458 19.445 0.030 1.00 85.31 392 GLU A C 1
ATOM 3067 O O . GLU A 1 392 ? 22.966 18.810 0.954 1.00 85.31 392 GLU A O 1
ATOM 3072 N N . ALA A 1 393 ? 22.869 19.294 -1.235 1.00 86.12 393 ALA A N 1
ATOM 3073 C CA . ALA A 1 393 ? 24.003 18.439 -1.593 1.00 86.12 393 ALA A CA 1
ATOM 3074 C C . ALA A 1 393 ? 25.342 19.099 -1.238 1.00 86.12 393 ALA A C 1
ATOM 3076 O O . ALA A 1 393 ? 26.231 18.424 -0.725 1.00 86.12 393 ALA A O 1
ATOM 3077 N N . GLU A 1 394 ? 25.460 20.416 -1.431 1.00 87.12 394 GLU A N 1
ATOM 3078 C CA . GLU A 1 394 ? 26.635 21.190 -1.009 1.00 87.12 394 GLU A CA 1
ATOM 3079 C C . GLU A 1 394 ? 26.769 21.192 0.524 1.00 87.12 394 GLU A C 1
ATOM 3081 O O . GLU A 1 394 ? 27.854 21.002 1.073 1.00 87.12 394 GLU A O 1
ATOM 3086 N N . GLU A 1 395 ? 25.657 21.340 1.245 1.00 87.00 395 GLU A N 1
ATOM 3087 C CA . GLU A 1 395 ? 25.615 21.216 2.704 1.00 87.00 395 GLU A CA 1
ATOM 3088 C C . GLU A 1 395 ? 26.009 19.810 3.177 1.00 87.00 395 GLU A C 1
ATOM 3090 O O . GLU A 1 395 ? 26.759 19.682 4.148 1.00 87.00 395 GLU A O 1
ATOM 3095 N N . ALA A 1 396 ? 25.534 18.759 2.500 1.00 85.88 396 ALA A N 1
ATOM 3096 C CA . ALA A 1 396 ? 25.897 17.379 2.812 1.00 85.88 396 ALA A CA 1
ATOM 3097 C C . ALA A 1 396 ? 27.399 17.128 2.614 1.00 85.88 396 ALA A C 1
ATOM 3099 O O . ALA A 1 396 ? 28.039 16.562 3.503 1.00 85.88 396 ALA A O 1
ATOM 3100 N N . GLU A 1 397 ? 27.972 17.615 1.510 1.00 87.81 397 GLU A N 1
ATOM 3101 C CA . GLU A 1 397 ? 29.410 17.537 1.234 1.00 87.81 397 GLU A CA 1
ATOM 3102 C C . GLU A 1 397 ? 30.223 18.269 2.313 1.00 87.81 397 GLU A C 1
ATOM 3104 O O . GLU A 1 397 ? 31.140 17.697 2.908 1.00 87.81 397 GLU A O 1
ATOM 3109 N N . ASN A 1 398 ? 29.823 19.496 2.657 1.00 89.00 398 ASN A N 1
ATOM 3110 C CA . ASN A 1 398 ? 30.452 20.291 3.716 1.00 89.00 398 ASN A CA 1
ATOM 3111 C C . ASN A 1 398 ? 30.351 19.632 5.103 1.00 89.00 398 ASN A C 1
ATOM 3113 O O . ASN A 1 398 ? 31.230 19.813 5.949 1.00 89.00 398 ASN A O 1
ATOM 3117 N N . ALA A 1 399 ? 29.290 18.861 5.349 1.00 88.56 399 ALA A N 1
ATOM 3118 C CA . ALA A 1 399 ? 29.088 18.095 6.575 1.00 88.56 399 ALA A CA 1
ATOM 3119 C C . ALA A 1 399 ? 29.813 16.733 6.581 1.00 88.56 399 ALA A C 1
ATOM 3121 O O . ALA A 1 399 ? 29.730 16.013 7.580 1.00 88.56 399 ALA A O 1
ATOM 3122 N N . GLY A 1 400 ? 30.511 16.365 5.499 1.00 88.12 400 GLY A N 1
ATOM 3123 C CA . GLY A 1 400 ? 31.165 15.061 5.346 1.00 88.12 400 GLY A CA 1
ATOM 3124 C C . GLY A 1 400 ? 30.182 13.889 5.241 1.00 88.12 400 GLY A C 1
ATOM 3125 O O . GLY A 1 400 ? 30.538 12.758 5.574 1.00 88.12 400 GLY A O 1
ATOM 3126 N N . ILE A 1 401 ? 28.938 14.157 4.838 1.00 87.50 401 ILE A N 1
ATOM 3127 C CA . ILE A 1 401 ? 27.922 13.141 4.557 1.00 87.50 401 ILE A CA 1
ATOM 3128 C C . ILE A 1 401 ? 28.181 12.585 3.155 1.00 87.50 401 ILE A C 1
ATOM 3130 O O . ILE A 1 401 ? 28.532 13.325 2.240 1.00 87.50 401 ILE A O 1
ATOM 3134 N N . ASP A 1 402 ? 27.985 11.279 2.981 1.00 88.81 402 ASP A N 1
ATOM 3135 C CA . ASP A 1 402 ? 28.039 10.636 1.669 1.00 88.81 402 ASP A CA 1
ATOM 3136 C C . ASP A 1 402 ? 26.918 11.184 0.763 1.00 88.81 402 ASP A C 1
ATOM 3138 O O . ASP A 1 402 ? 25.734 10.867 0.932 1.00 88.81 402 ASP A O 1
ATOM 3142 N N . VAL A 1 403 ? 27.311 12.051 -0.174 1.00 89.12 403 VAL A N 1
ATOM 3143 C CA . VAL A 1 403 ? 26.410 12.731 -1.111 1.00 89.12 403 VAL A CA 1
ATOM 3144 C C . VAL A 1 403 ? 25.716 11.725 -2.026 1.00 89.12 403 VAL A C 1
ATOM 3146 O O . VAL A 1 403 ? 24.536 11.905 -2.327 1.00 89.12 403 VAL A O 1
ATOM 3149 N N . ASP A 1 404 ? 26.393 10.646 -2.421 1.00 87.62 404 ASP A N 1
ATOM 3150 C CA . ASP A 1 404 ? 25.825 9.629 -3.307 1.00 87.62 404 ASP A CA 1
ATOM 3151 C C . ASP A 1 404 ? 24.756 8.811 -2.580 1.00 87.62 404 ASP A C 1
ATOM 3153 O O . ASP A 1 404 ? 23.669 8.570 -3.117 1.00 87.62 404 ASP A O 1
ATOM 3157 N N . LEU A 1 405 ? 24.996 8.461 -1.314 1.00 88.12 405 LEU A N 1
ATOM 3158 C CA . LEU A 1 405 ? 23.987 7.804 -0.482 1.00 88.12 405 LEU A CA 1
ATOM 3159 C C . LEU A 1 405 ? 22.765 8.709 -0.245 1.00 88.12 405 LEU A C 1
ATOM 3161 O O . LEU A 1 405 ? 21.618 8.247 -0.277 1.00 88.12 405 LEU A O 1
ATOM 3165 N N . ALA A 1 406 ? 22.983 10.006 -0.031 1.00 87.69 406 ALA A N 1
ATOM 3166 C CA . ALA A 1 406 ? 21.900 10.969 0.145 1.00 87.69 406 ALA A CA 1
ATOM 3167 C C . ALA A 1 406 ? 21.111 11.206 -1.160 1.00 87.69 406 ALA A C 1
ATOM 3169 O O . ALA A 1 406 ? 19.874 11.271 -1.132 1.00 87.69 406 ALA A O 1
ATOM 3170 N N . ALA A 1 407 ? 21.796 11.234 -2.306 1.00 89.12 407 ALA A N 1
ATOM 3171 C CA . ALA A 1 407 ? 21.184 11.286 -3.631 1.00 89.12 407 ALA A CA 1
ATOM 3172 C C . ALA A 1 407 ? 20.333 10.042 -3.904 1.00 89.12 407 ALA A C 1
ATOM 3174 O O . ALA A 1 407 ? 19.189 10.164 -4.357 1.00 89.12 407 ALA A O 1
ATOM 3175 N N . LEU A 1 408 ? 20.830 8.854 -3.544 1.00 88.06 408 LEU A N 1
ATOM 3176 C CA . LEU A 1 408 ? 20.084 7.601 -3.637 1.00 88.06 408 LEU A CA 1
ATOM 3177 C C . LEU A 1 408 ? 18.814 7.638 -2.775 1.00 88.06 408 LEU A C 1
ATOM 3179 O O . LEU A 1 408 ? 17.730 7.282 -3.241 1.00 88.06 408 LEU A O 1
ATOM 3183 N N . HIS A 1 409 ? 18.894 8.135 -1.541 1.00 87.62 409 HIS A N 1
ATOM 3184 C CA . HIS A 1 409 ? 17.708 8.308 -0.700 1.00 87.62 409 HIS A CA 1
ATOM 3185 C C . HIS A 1 409 ? 16.688 9.278 -1.332 1.00 87.62 409 HIS A C 1
ATOM 3187 O O . HIS A 1 409 ? 15.480 9.001 -1.354 1.00 87.62 409 HIS A O 1
ATOM 3193 N N . ALA A 1 410 ? 17.150 10.388 -1.918 1.00 88.56 410 ALA A N 1
ATOM 3194 C CA . ALA A 1 410 ? 16.293 11.326 -2.642 1.00 88.56 410 ALA A CA 1
ATOM 3195 C C . ALA A 1 410 ? 15.650 10.692 -3.892 1.00 88.56 410 ALA A C 1
ATOM 3197 O O . ALA A 1 410 ? 14.465 10.929 -4.162 1.00 88.56 410 ALA A O 1
ATOM 3198 N N . LYS A 1 411 ? 16.391 9.848 -4.617 1.00 90.94 411 LYS A N 1
ATOM 3199 C CA . LYS A 1 411 ? 15.924 9.063 -5.770 1.00 90.94 411 LYS A CA 1
ATOM 3200 C C . LYS A 1 411 ? 14.824 8.078 -5.377 1.00 90.94 411 LYS A C 1
ATOM 3202 O O . LYS A 1 411 ? 13.750 8.078 -5.989 1.00 90.94 411 LYS A O 1
ATOM 3207 N N . LEU A 1 412 ? 15.037 7.301 -4.312 1.00 89.75 412 LEU A N 1
ATOM 3208 C CA . LEU A 1 412 ? 14.063 6.337 -3.788 1.00 89.75 412 LEU A CA 1
ATOM 3209 C C . LEU A 1 412 ? 12.770 7.035 -3.356 1.00 89.75 412 LEU A C 1
ATOM 3211 O O . LEU A 1 412 ? 11.690 6.692 -3.848 1.00 89.75 412 LEU A O 1
ATOM 3215 N N . LYS A 1 413 ? 12.875 8.101 -2.551 1.00 87.12 413 LYS A N 1
ATOM 3216 C CA . LYS A 1 413 ? 11.733 8.944 -2.145 1.00 87.12 413 LYS A CA 1
ATOM 3217 C C . LYS A 1 413 ? 11.062 9.641 -3.334 1.00 87.12 413 LYS A C 1
ATOM 3219 O O . LYS A 1 413 ? 9.865 9.935 -3.314 1.00 87.12 413 LYS A O 1
ATOM 3224 N N . GLY A 1 414 ? 11.828 9.905 -4.388 1.00 84.12 414 GLY A N 1
ATOM 3225 C CA . GLY A 1 414 ? 11.371 10.473 -5.648 1.00 84.12 414 GLY A CA 1
ATOM 3226 C C . GLY A 1 414 ? 10.449 9.560 -6.454 1.00 84.12 414 GLY A C 1
ATOM 3227 O O . GLY A 1 414 ? 9.699 10.052 -7.298 1.00 84.12 414 GLY A O 1
ATOM 3228 N N . GLY A 1 415 ? 10.430 8.262 -6.158 1.00 87.31 415 GLY A N 1
ATOM 3229 C CA . GLY A 1 415 ? 9.685 7.257 -6.910 1.00 87.31 415 GLY A CA 1
ATOM 3230 C C . GLY A 1 415 ? 10.522 6.052 -7.334 1.00 87.31 415 GLY A C 1
ATOM 3231 O O . GLY A 1 415 ? 9.970 5.187 -8.008 1.00 87.31 415 GLY A O 1
ATOM 3232 N N . GLY A 1 416 ? 11.799 5.985 -6.941 1.00 90.06 416 GLY A N 1
ATOM 3233 C CA . GLY A 1 416 ? 12.668 4.834 -7.194 1.00 90.06 416 GLY A CA 1
ATOM 3234 C C . GLY A 1 416 ? 12.110 3.529 -6.618 1.00 90.06 416 GLY A C 1
ATOM 3235 O O . GLY A 1 416 ? 12.019 2.557 -7.353 1.00 90.06 416 GLY A O 1
ATOM 3236 N N . ASP A 1 417 ? 11.587 3.529 -5.381 1.00 90.56 417 ASP A N 1
ATOM 3237 C CA . ASP A 1 417 ? 10.977 2.315 -4.788 1.00 90.56 417 ASP A CA 1
ATOM 3238 C C . ASP A 1 417 ? 9.838 1.758 -5.661 1.00 90.56 417 ASP A C 1
ATOM 3240 O O . ASP A 1 417 ? 9.745 0.559 -5.921 1.00 90.56 417 ASP A O 1
ATOM 3244 N N . VAL A 1 418 ? 8.987 2.645 -6.183 1.00 92.94 418 VAL A N 1
ATOM 3245 C CA . VAL A 1 418 ? 7.897 2.247 -7.078 1.00 92.94 418 VAL A CA 1
ATOM 3246 C C . VAL A 1 418 ? 8.452 1.767 -8.417 1.00 92.94 418 VAL A C 1
ATOM 3248 O O . VAL A 1 418 ? 7.979 0.759 -8.930 1.00 92.94 418 VAL A O 1
ATOM 3251 N N . PHE A 1 419 ? 9.461 2.446 -8.970 1.00 95.62 419 PHE A N 1
ATOM 3252 C CA . PHE A 1 419 ? 10.119 2.033 -10.209 1.00 95.62 419 PHE A CA 1
ATOM 3253 C C . PHE A 1 419 ? 10.668 0.607 -10.111 1.00 95.62 419 PHE A C 1
ATOM 3255 O O . PHE A 1 419 ? 10.339 -0.217 -10.961 1.00 95.62 419 PHE A O 1
ATOM 3262 N N . HIS A 1 420 ? 11.423 0.299 -9.055 1.00 94.88 420 HIS A N 1
ATOM 3263 C CA . HIS A 1 420 ? 12.006 -1.023 -8.809 1.00 94.88 420 HIS A CA 1
ATOM 3264 C C . HIS A 1 420 ? 10.941 -2.116 -8.686 1.00 94.88 420 HIS A C 1
ATOM 3266 O O . HIS A 1 420 ? 11.048 -3.170 -9.316 1.00 94.88 420 HIS A O 1
ATOM 3272 N N . ARG A 1 421 ? 9.856 -1.852 -7.947 1.00 95.38 421 ARG A N 1
ATOM 3273 C CA . ARG A 1 421 ? 8.736 -2.799 -7.803 1.00 95.38 421 ARG A CA 1
ATOM 3274 C C . ARG A 1 421 ? 7.996 -3.030 -9.115 1.00 95.38 421 ARG A C 1
ATOM 3276 O O . ARG A 1 421 ? 7.680 -4.171 -9.439 1.00 95.38 421 ARG A O 1
ATOM 3283 N N . VAL A 1 422 ? 7.734 -1.976 -9.890 1.00 96.88 422 VAL A N 1
ATOM 3284 C CA . VAL A 1 422 ? 7.101 -2.100 -11.215 1.00 96.88 422 VAL A CA 1
ATOM 3285 C C . VAL A 1 422 ? 8.029 -2.848 -12.175 1.00 96.88 422 VAL A C 1
ATOM 3287 O O . VAL A 1 422 ? 7.555 -3.718 -12.907 1.00 96.88 422 VAL A O 1
ATOM 3290 N N . GLY A 1 423 ? 9.337 -2.583 -12.139 1.00 96.38 423 GLY A N 1
ATOM 3291 C CA . GLY A 1 423 ? 10.343 -3.326 -12.898 1.00 96.38 423 GLY A CA 1
ATOM 3292 C C . GLY A 1 423 ? 10.290 -4.821 -12.595 1.00 96.38 423 GLY A C 1
ATOM 3293 O O . GLY A 1 423 ? 10.158 -5.624 -13.516 1.00 96.38 423 GLY A O 1
ATOM 3294 N N . ALA A 1 424 ? 10.263 -5.194 -11.315 1.00 96.31 424 ALA A N 1
ATOM 3295 C CA . ALA A 1 424 ? 10.151 -6.587 -10.888 1.00 96.31 424 ALA A CA 1
ATOM 3296 C C . ALA A 1 424 ? 8.826 -7.259 -11.303 1.00 96.31 424 ALA A C 1
ATOM 3298 O O . ALA A 1 424 ? 8.841 -8.397 -11.769 1.00 96.31 424 ALA A O 1
ATOM 3299 N N . ILE A 1 425 ? 7.684 -6.563 -11.204 1.00 97.31 425 ILE A N 1
ATOM 3300 C CA . ILE A 1 425 ? 6.386 -7.090 -11.676 1.00 97.31 425 ILE A CA 1
ATOM 3301 C C . ILE A 1 425 ? 6.409 -7.296 -13.197 1.00 97.31 425 ILE A C 1
ATOM 3303 O O . ILE A 1 425 ? 5.901 -8.295 -13.708 1.00 97.31 425 ILE A O 1
ATOM 3307 N N . THR A 1 426 ? 7.009 -6.357 -13.931 1.00 97.00 426 THR A N 1
ATOM 3308 C CA . THR A 1 426 ? 7.154 -6.457 -15.389 1.00 97.00 426 THR A CA 1
ATOM 3309 C C . THR A 1 426 ? 8.028 -7.647 -15.762 1.00 97.00 426 THR A C 1
ATOM 3311 O O . THR A 1 426 ? 7.696 -8.390 -16.685 1.00 97.00 426 THR A O 1
ATOM 3314 N N . ALA A 1 427 ? 9.090 -7.874 -14.991 1.00 96.62 427 ALA A N 1
ATOM 3315 C CA . ALA A 1 427 ? 9.969 -9.018 -15.143 1.00 96.62 427 ALA A CA 1
ATOM 3316 C C . ALA A 1 427 ? 9.234 -10.345 -14.927 1.00 96.62 427 ALA A C 1
ATOM 3318 O O . ALA A 1 427 ? 9.311 -11.241 -15.764 1.00 96.62 427 ALA A O 1
ATOM 3319 N N . PHE A 1 428 ? 8.453 -10.434 -13.848 1.00 96.50 428 PHE A N 1
ATOM 3320 C CA . PHE A 1 428 ? 7.608 -11.589 -13.555 1.00 96.50 428 PHE A CA 1
ATOM 3321 C C . PHE A 1 428 ? 6.648 -11.901 -14.711 1.00 96.50 428 PHE A C 1
ATOM 3323 O O . PHE A 1 428 ? 6.541 -13.053 -15.129 1.00 96.50 428 PHE A O 1
ATOM 3330 N N . ALA A 1 429 ? 5.975 -10.886 -15.265 1.00 96.19 429 ALA A N 1
ATOM 3331 C CA . ALA A 1 429 ? 5.057 -11.076 -16.388 1.00 96.19 429 ALA A CA 1
ATOM 3332 C C . ALA A 1 429 ? 5.785 -11.538 -17.662 1.00 96.19 429 ALA A C 1
ATOM 3334 O O . ALA A 1 429 ? 5.290 -12.422 -18.363 1.00 96.19 429 ALA A O 1
ATOM 3335 N N . ALA A 1 430 ? 6.960 -10.970 -17.947 1.00 95.50 430 ALA A N 1
ATOM 3336 C CA . ALA A 1 430 ? 7.776 -11.332 -19.101 1.00 95.50 430 ALA A CA 1
ATOM 3337 C C . ALA A 1 430 ? 8.308 -12.774 -19.002 1.00 95.50 430 ALA A C 1
ATOM 3339 O O . ALA A 1 430 ? 8.179 -13.549 -19.945 1.00 95.50 430 ALA A O 1
ATOM 3340 N N . VAL A 1 431 ? 8.838 -13.170 -17.845 1.00 95.19 431 VAL A N 1
ATOM 3341 C CA . VAL A 1 431 ? 9.359 -14.528 -17.620 1.00 95.19 431 VAL A CA 1
ATOM 3342 C C . VAL A 1 431 ? 8.232 -15.560 -17.548 1.00 95.19 431 VAL A C 1
ATOM 3344 O O . VAL A 1 431 ? 8.361 -16.663 -18.074 1.00 95.19 431 VAL A O 1
ATOM 3347 N N . GLY A 1 432 ? 7.103 -15.206 -16.931 1.00 92.50 432 GLY A N 1
ATOM 3348 C CA . GLY A 1 432 ? 5.971 -16.112 -16.748 1.00 92.50 432 GLY A CA 1
ATOM 3349 C C . GLY A 1 432 ? 5.144 -16.371 -18.011 1.00 92.50 432 GLY A C 1
ATOM 3350 O O . GLY A 1 432 ? 4.383 -17.337 -18.047 1.00 92.50 432 GLY A O 1
ATOM 3351 N N . SER A 1 433 ? 5.254 -15.534 -19.048 1.00 95.50 433 SER A N 1
ATOM 3352 C CA . SER A 1 433 ? 4.502 -15.706 -20.294 1.00 95.50 433 SER A CA 1
ATOM 3353 C C . SER A 1 433 ? 5.238 -15.133 -21.499 1.00 95.50 433 SER A C 1
ATOM 3355 O O . SER A 1 433 ? 5.449 -13.924 -21.609 1.00 95.50 433 SER A O 1
ATOM 3357 N N . ARG A 1 434 ? 5.502 -15.993 -22.491 1.00 94.88 434 ARG A N 1
ATOM 3358 C CA . ARG A 1 434 ? 6.100 -15.589 -23.772 1.00 94.88 434 ARG A CA 1
ATOM 3359 C C . ARG A 1 434 ? 5.292 -14.499 -24.485 1.00 94.88 434 ARG A C 1
ATOM 3361 O O . ARG A 1 434 ? 5.878 -13.577 -25.041 1.00 94.88 434 ARG A O 1
ATOM 3368 N N . ARG A 1 435 ? 3.956 -14.568 -24.425 1.00 95.75 435 ARG A N 1
ATOM 3369 C CA . ARG A 1 435 ? 3.076 -13.553 -25.027 1.00 95.75 435 ARG A CA 1
ATOM 3370 C C . ARG A 1 435 ? 3.247 -12.187 -24.356 1.00 95.75 435 ARG A C 1
ATOM 3372 O O . ARG A 1 435 ? 3.236 -11.172 -25.041 1.00 95.75 435 ARG A O 1
ATOM 3379 N N . CYS A 1 436 ? 3.410 -12.154 -23.033 1.00 96.00 436 CYS A N 1
ATOM 3380 C CA . CYS A 1 436 ? 3.683 -10.909 -22.316 1.00 96.00 436 CYS A CA 1
ATOM 3381 C C . CYS A 1 436 ? 5.080 -10.377 -22.652 1.00 96.00 436 CYS A C 1
ATOM 3383 O O . CYS A 1 436 ? 5.220 -9.181 -22.870 1.00 96.00 436 CYS A O 1
ATOM 3385 N N . HIS A 1 437 ? 6.090 -11.247 -22.745 1.00 96.00 437 HIS A N 1
ATOM 3386 C CA . HIS A 1 437 ? 7.451 -10.864 -23.131 1.00 96.00 437 HIS A CA 1
ATOM 3387 C C . HIS A 1 437 ? 7.509 -10.193 -24.511 1.00 96.00 437 HIS A C 1
ATOM 3389 O O . HIS A 1 437 ? 8.031 -9.086 -24.631 1.00 96.00 437 HIS A O 1
ATOM 3395 N N . GLU A 1 438 ? 6.936 -10.833 -25.536 1.00 95.56 438 GLU A N 1
ATOM 3396 C CA . GLU A 1 438 ? 6.890 -10.293 -26.903 1.00 95.56 438 GLU A CA 1
ATOM 3397 C C . GLU A 1 438 ? 6.158 -8.939 -26.931 1.00 95.56 438 GLU A C 1
ATOM 3399 O O . GLU A 1 438 ? 6.710 -7.948 -27.410 1.00 95.56 438 GLU A O 1
ATOM 3404 N N . HIS A 1 439 ? 4.986 -8.854 -26.290 1.00 96.31 439 HIS A N 1
ATOM 3405 C CA . HIS A 1 439 ? 4.211 -7.611 -26.197 1.00 96.31 439 HIS A CA 1
ATOM 3406 C C . HIS A 1 439 ? 4.967 -6.486 -25.478 1.00 96.31 439 HIS A C 1
ATOM 3408 O O . HIS A 1 439 ? 4.936 -5.337 -25.915 1.00 96.31 439 HIS A O 1
ATOM 3414 N N . ILE A 1 440 ? 5.674 -6.793 -24.383 1.00 96.12 440 ILE A N 1
ATOM 3415 C CA . ILE A 1 440 ? 6.442 -5.793 -23.630 1.00 96.12 440 ILE A CA 1
ATOM 3416 C C . ILE A 1 440 ? 7.555 -5.194 -24.497 1.00 96.12 440 ILE A C 1
ATOM 3418 O O . ILE A 1 440 ? 7.738 -3.975 -24.505 1.00 96.12 440 ILE A O 1
ATOM 3422 N N . ILE A 1 441 ? 8.278 -6.026 -25.250 1.00 95.25 441 ILE A N 1
ATOM 3423 C CA . ILE A 1 441 ? 9.353 -5.575 -26.146 1.00 95.25 441 ILE A CA 1
ATOM 3424 C C . ILE A 1 441 ? 8.795 -4.695 -27.268 1.00 95.25 441 ILE A C 1
ATOM 3426 O O . ILE A 1 441 ? 9.346 -3.623 -27.542 1.00 95.25 441 ILE A O 1
ATOM 3430 N N . GLU A 1 442 ? 7.696 -5.117 -27.894 1.00 94.88 442 GLU A N 1
ATOM 3431 C CA . GLU A 1 442 ? 7.038 -4.358 -28.960 1.00 94.88 442 GLU A CA 1
ATOM 3432 C C . GLU A 1 442 ? 6.593 -2.977 -28.463 1.00 94.88 442 GLU A C 1
ATOM 3434 O O . GLU A 1 442 ? 6.926 -1.954 -29.066 1.00 94.88 442 GLU A O 1
ATOM 3439 N N . GLN A 1 443 ? 5.917 -2.918 -27.315 1.00 94.69 443 GLN A N 1
ATOM 3440 C CA . GLN A 1 443 ? 5.399 -1.667 -26.757 1.00 94.69 443 GLN A CA 1
ATOM 3441 C C . GLN A 1 443 ? 6.493 -0.725 -26.247 1.00 94.69 443 GLN A C 1
ATOM 3443 O O . GLN A 1 443 ? 6.362 0.495 -26.374 1.00 94.69 443 GLN A O 1
ATOM 3448 N N . LEU A 1 444 ? 7.594 -1.254 -25.706 1.00 94.38 444 LEU A N 1
ATOM 3449 C CA . LEU A 1 444 ? 8.760 -0.434 -25.366 1.00 94.38 444 LEU A CA 1
ATOM 3450 C C . LEU A 1 444 ? 9.373 0.192 -26.617 1.00 94.38 444 LEU A C 1
ATOM 3452 O O . LEU A 1 444 ? 9.648 1.394 -26.621 1.00 94.38 444 LEU A O 1
ATOM 3456 N N . THR A 1 445 ? 9.498 -0.592 -27.690 1.00 94.31 445 THR A N 1
ATOM 3457 C CA . THR A 1 445 ? 10.035 -0.123 -28.973 1.00 94.31 445 THR A CA 1
ATOM 3458 C C . THR A 1 445 ? 9.173 1.001 -29.554 1.00 94.31 445 THR A C 1
ATOM 3460 O O . THR A 1 445 ? 9.704 2.032 -29.962 1.00 94.31 445 THR A O 1
ATOM 3463 N N . VAL A 1 446 ? 7.841 0.866 -29.508 1.00 94.06 446 VAL A N 1
ATOM 3464 C CA . VAL A 1 446 ? 6.893 1.914 -29.943 1.00 94.06 446 VAL A CA 1
ATOM 3465 C C . VAL A 1 446 ? 7.071 3.221 -29.159 1.00 94.06 446 VAL A C 1
ATOM 3467 O O . VAL A 1 446 ? 6.897 4.304 -29.714 1.00 94.06 446 VAL A O 1
ATOM 3470 N N . ARG A 1 447 ? 7.450 3.146 -27.879 1.00 92.25 447 ARG A N 1
ATOM 3471 C CA . ARG A 1 447 ? 7.696 4.313 -27.014 1.00 92.25 447 ARG A CA 1
ATOM 3472 C C . ARG A 1 447 ? 9.153 4.799 -27.033 1.00 92.25 447 ARG A C 1
ATOM 3474 O O . ARG A 1 447 ? 9.555 5.518 -26.120 1.00 92.25 447 ARG A O 1
ATOM 3481 N N . ASN A 1 448 ? 9.949 4.417 -28.039 1.00 91.00 448 ASN A N 1
ATOM 3482 C CA . ASN A 1 448 ? 11.379 4.749 -28.157 1.00 91.00 448 ASN A CA 1
ATOM 3483 C C . ASN A 1 448 ? 12.201 4.371 -26.910 1.00 91.00 448 ASN A C 1
ATOM 3485 O O . ASN A 1 448 ? 13.143 5.066 -26.532 1.00 91.00 448 ASN A O 1
ATOM 3489 N N . SER A 1 449 ? 11.821 3.282 -26.245 1.00 92.94 449 SER A N 1
ATOM 3490 C CA . SER A 1 449 ? 12.481 2.756 -25.051 1.00 92.94 449 SER A CA 1
ATOM 3491 C C . SER A 1 449 ? 12.951 1.323 -25.290 1.00 92.94 449 SER A C 1
ATOM 3493 O O . SER A 1 449 ? 12.481 0.635 -26.192 1.00 92.94 449 SER A O 1
ATOM 3495 N N . GLY A 1 450 ? 13.903 0.863 -24.481 1.00 90.94 450 GLY A N 1
ATOM 3496 C CA . GLY A 1 450 ? 14.445 -0.491 -24.571 1.00 90.94 450 GLY A CA 1
ATOM 3497 C C . GLY A 1 450 ? 14.107 -1.336 -23.350 1.00 90.94 450 GLY A C 1
ATOM 3498 O O . GLY A 1 450 ? 13.843 -0.816 -22.265 1.00 90.94 450 GLY A O 1
ATOM 3499 N N . ILE A 1 451 ? 14.227 -2.657 -23.506 1.00 91.94 451 ILE A N 1
ATOM 3500 C CA . ILE A 1 451 ? 14.192 -3.618 -22.390 1.00 91.94 451 ILE A CA 1
ATOM 3501 C C . ILE A 1 451 ? 15.266 -3.317 -21.326 1.00 91.94 451 ILE A C 1
ATOM 3503 O O . ILE A 1 451 ? 15.124 -3.699 -20.167 1.00 91.94 451 ILE A O 1
ATOM 3507 N N . SER A 1 452 ? 16.313 -2.571 -21.700 1.00 92.69 452 SER A N 1
ATOM 3508 C CA . SER A 1 452 ? 17.357 -2.073 -20.802 1.00 92.69 452 SER A CA 1
ATOM 3509 C C . SER A 1 452 ? 16.809 -1.296 -19.608 1.00 92.69 452 SER A C 1
ATOM 3511 O O . SER A 1 452 ? 17.360 -1.440 -18.526 1.00 92.69 452 SER A O 1
ATOM 3513 N N . VAL A 1 453 ? 15.709 -0.548 -19.759 1.00 92.94 453 VAL A N 1
ATOM 3514 C CA . VAL A 1 453 ? 15.090 0.196 -18.646 1.00 92.94 453 VAL A CA 1
ATOM 3515 C C . VAL A 1 453 ? 14.608 -0.761 -17.552 1.00 92.94 453 VAL A C 1
ATOM 3517 O O . VAL A 1 453 ? 14.764 -0.486 -16.365 1.00 92.94 453 VAL A O 1
ATOM 3520 N N . ILE A 1 454 ? 14.055 -1.911 -17.944 1.00 94.44 454 ILE A N 1
ATOM 3521 C CA . ILE A 1 454 ? 13.597 -2.941 -17.005 1.00 94.44 454 ILE A CA 1
ATOM 3522 C C . ILE A 1 454 ? 14.800 -3.666 -16.393 1.00 94.44 454 ILE A C 1
ATOM 3524 O O . ILE A 1 454 ? 14.828 -3.861 -15.180 1.00 94.44 454 ILE A O 1
ATOM 3528 N N . LYS A 1 455 ? 15.822 -4.002 -17.193 1.00 95.19 455 LYS A N 1
ATOM 3529 C CA . LYS A 1 455 ? 17.054 -4.634 -16.685 1.00 95.19 455 LYS A CA 1
ATOM 3530 C C . LYS A 1 455 ? 17.786 -3.746 -15.676 1.00 95.19 455 LYS A C 1
ATOM 3532 O O . LYS A 1 455 ? 18.187 -4.239 -14.631 1.00 95.19 455 LYS A O 1
ATOM 3537 N N . GLU A 1 456 ? 17.903 -2.448 -15.953 1.00 93.75 456 GLU A N 1
ATOM 3538 C CA . GLU A 1 456 ? 18.473 -1.447 -15.041 1.00 93.75 456 GLU A CA 1
ATOM 3539 C C . GLU A 1 456 ? 17.678 -1.384 -13.735 1.00 93.75 456 GLU A C 1
ATOM 3541 O O . GLU A 1 456 ? 18.265 -1.454 -12.661 1.00 93.75 456 GLU A O 1
ATOM 3546 N N . SER A 1 457 ? 16.343 -1.350 -13.824 1.00 93.94 457 SER A N 1
ATOM 3547 C CA . SER A 1 457 ? 15.458 -1.365 -12.655 1.00 93.94 457 SER A CA 1
ATOM 3548 C C . SER A 1 457 ? 15.710 -2.569 -11.746 1.00 93.94 457 SER A C 1
ATOM 3550 O O . SER A 1 457 ? 15.855 -2.419 -10.535 1.00 93.94 457 SER A O 1
ATOM 3552 N N . ILE A 1 458 ? 15.790 -3.768 -12.327 1.00 94.94 458 ILE A N 1
ATOM 3553 C CA . ILE A 1 458 ? 15.982 -5.014 -11.575 1.00 94.94 458 ILE A CA 1
ATOM 3554 C C . ILE A 1 458 ? 17.404 -5.101 -11.018 1.00 94.94 458 ILE A C 1
ATOM 3556 O O . ILE A 1 458 ? 17.572 -5.507 -9.872 1.00 94.94 458 ILE A O 1
ATOM 3560 N N . ALA A 1 459 ? 18.415 -4.714 -11.798 1.00 95.00 459 ALA A N 1
ATOM 3561 C CA . ALA A 1 459 ? 19.811 -4.746 -11.374 1.00 95.00 459 ALA A CA 1
ATOM 3562 C C . ALA A 1 459 ? 20.074 -3.777 -10.213 1.00 95.00 459 ALA A C 1
ATOM 3564 O O . ALA A 1 459 ? 20.702 -4.162 -9.228 1.00 95.00 459 ALA A O 1
ATOM 3565 N N . GLU A 1 460 ? 19.547 -2.550 -10.291 1.00 92.44 460 GLU A N 1
ATOM 3566 C CA . GLU A 1 460 ? 19.638 -1.576 -9.200 1.00 92.44 460 GLU A CA 1
ATOM 3567 C C . GLU A 1 460 ? 18.910 -2.101 -7.955 1.00 92.44 460 GLU A C 1
ATOM 3569 O O . GLU A 1 460 ? 19.452 -2.039 -6.855 1.00 92.44 460 GLU A O 1
ATOM 3574 N N . PHE A 1 461 ? 17.723 -2.699 -8.125 1.00 93.50 461 PHE A N 1
ATOM 3575 C CA . PHE A 1 461 ? 16.961 -3.251 -7.008 1.00 93.50 461 PHE A CA 1
ATOM 3576 C C . PHE A 1 461 ? 17.677 -4.429 -6.334 1.00 93.50 461 PHE A C 1
ATOM 3578 O O . PHE A 1 461 ? 17.824 -4.440 -5.115 1.00 93.50 461 PHE A O 1
ATOM 3585 N N . ALA A 1 462 ? 18.169 -5.398 -7.109 1.00 92.06 462 ALA A N 1
ATOM 3586 C CA . ALA A 1 462 ? 18.920 -6.541 -6.594 1.00 92.06 462 ALA A CA 1
ATOM 3587 C C . ALA A 1 462 ? 20.224 -6.112 -5.901 1.00 92.06 462 ALA A C 1
ATOM 3589 O O . ALA A 1 462 ? 20.619 -6.725 -4.911 1.00 92.06 462 ALA A O 1
ATOM 3590 N N . GLY A 1 463 ? 20.860 -5.035 -6.378 1.00 90.38 463 GLY A N 1
ATOM 3591 C CA . GLY A 1 463 ? 22.051 -4.453 -5.760 1.00 90.38 463 GLY A CA 1
ATOM 3592 C C . GLY A 1 463 ? 21.807 -3.827 -4.381 1.00 90.38 463 GLY A C 1
ATOM 3593 O O . GLY A 1 463 ? 22.740 -3.756 -3.587 1.00 90.38 463 GLY A O 1
ATOM 3594 N N . MET A 1 464 ? 20.574 -3.407 -4.073 1.00 88.38 464 MET A N 1
ATOM 3595 C CA . MET A 1 464 ? 20.214 -2.831 -2.767 1.00 88.38 464 MET A CA 1
ATOM 3596 C C . MET A 1 464 ? 19.747 -3.866 -1.738 1.00 88.38 464 MET A C 1
ATOM 3598 O O . MET A 1 464 ? 19.569 -3.526 -0.568 1.00 88.38 464 MET A O 1
ATOM 3602 N N . LEU A 1 465 ? 19.491 -5.104 -2.162 1.00 86.12 465 LEU A N 1
ATOM 3603 C CA . LEU A 1 465 ? 18.973 -6.155 -1.294 1.00 86.12 465 LEU A CA 1
ATOM 3604 C C . LEU A 1 465 ? 20.107 -6.995 -0.701 1.00 86.12 465 LEU A C 1
ATOM 3606 O O . LEU A 1 465 ? 21.106 -7.289 -1.359 1.00 86.12 465 LEU A O 1
ATOM 3610 N N . GLU A 1 466 ? 19.911 -7.436 0.541 1.00 81.44 466 GLU A N 1
ATOM 3611 C CA . GLU A 1 466 ? 20.750 -8.471 1.144 1.00 81.44 466 GLU A CA 1
ATOM 3612 C C . GLU A 1 466 ? 20.558 -9.826 0.441 1.00 81.44 466 GLU A C 1
ATOM 3614 O O . GLU A 1 466 ? 19.550 -10.065 -0.233 1.00 81.44 466 GLU A O 1
ATOM 3619 N N . GLU A 1 467 ? 21.527 -10.729 0.617 1.00 78.81 467 GLU A N 1
ATOM 3620 C CA . GLU A 1 467 ? 21.433 -12.098 0.108 1.00 78.81 467 GLU A CA 1
ATOM 3621 C C . GLU A 1 467 ? 20.191 -12.804 0.663 1.00 78.81 467 GLU A C 1
ATOM 3623 O O . GLU A 1 467 ? 19.978 -12.876 1.874 1.00 78.81 467 GLU A O 1
ATOM 3628 N N . GLY A 1 468 ? 19.359 -13.329 -0.233 1.00 81.88 468 GLY A N 1
ATOM 3629 C CA . GLY A 1 468 ? 18.129 -14.020 0.131 1.00 81.88 468 GLY A CA 1
ATOM 3630 C C . GLY A 1 468 ? 17.233 -14.303 -1.069 1.00 81.88 468 GLY A C 1
ATOM 3631 O O . GLY A 1 468 ? 17.502 -13.869 -2.189 1.00 81.88 468 GLY A O 1
ATOM 3632 N N . ASN A 1 469 ? 16.115 -14.991 -0.817 1.00 84.50 469 ASN A N 1
ATOM 3633 C CA . ASN A 1 469 ? 15.198 -15.470 -1.861 1.00 84.50 469 ASN A CA 1
ATOM 3634 C C . ASN A 1 469 ? 14.717 -14.356 -2.804 1.00 84.50 469 ASN A C 1
ATOM 3636 O O . ASN A 1 469 ? 14.562 -14.574 -4.002 1.00 84.50 469 ASN A O 1
ATOM 3640 N N . GLN A 1 470 ? 14.506 -13.148 -2.271 1.00 87.31 470 GLN A N 1
ATOM 3641 C CA . GLN A 1 470 ? 14.079 -11.993 -3.059 1.00 87.31 470 GLN A CA 1
ATOM 3642 C C . GLN A 1 470 ? 15.141 -11.577 -4.082 1.00 87.31 470 GLN A C 1
ATOM 3644 O O . GLN A 1 470 ? 14.810 -11.348 -5.243 1.00 87.31 470 GLN A O 1
ATOM 3649 N N . LYS A 1 471 ? 16.412 -11.508 -3.670 1.00 90.38 471 LYS A N 1
ATOM 3650 C CA . LYS A 1 471 ? 17.522 -11.158 -4.556 1.00 90.38 471 LYS A CA 1
ATOM 3651 C C . LYS A 1 471 ? 17.722 -12.232 -5.623 1.00 90.38 471 LYS A C 1
ATOM 3653 O O . LYS A 1 471 ? 17.731 -11.905 -6.806 1.00 90.38 471 LYS A O 1
ATOM 3658 N N . SER A 1 472 ? 17.746 -13.507 -5.230 1.00 90.81 472 SER A N 1
ATOM 3659 C CA . SER A 1 472 ? 17.895 -14.627 -6.170 1.00 90.81 472 SER A CA 1
ATOM 3660 C C . SER A 1 472 ? 16.769 -14.682 -7.208 1.00 90.81 472 SER A C 1
ATOM 3662 O O . SER A 1 472 ? 17.016 -14.969 -8.378 1.00 90.81 472 SER A O 1
ATOM 3664 N N . GLN A 1 473 ? 15.531 -14.366 -6.813 1.00 91.25 473 GLN A N 1
ATOM 3665 C CA . GLN A 1 473 ? 14.401 -14.276 -7.740 1.00 91.25 473 GLN A CA 1
ATOM 3666 C C . GLN A 1 473 ? 14.593 -13.146 -8.766 1.00 91.25 473 GLN A C 1
ATOM 3668 O O . GLN A 1 473 ? 14.355 -13.348 -9.957 1.00 91.25 473 GLN A O 1
ATOM 3673 N N . LEU A 1 474 ? 15.044 -11.968 -8.326 1.00 93.38 474 LEU A N 1
ATOM 3674 C CA . LEU A 1 474 ? 15.310 -10.836 -9.219 1.00 93.38 474 LEU A CA 1
ATOM 3675 C C . LEU A 1 474 ? 16.477 -11.117 -10.173 1.00 93.38 474 LEU A C 1
ATOM 3677 O O . LEU A 1 474 ? 16.380 -10.804 -11.357 1.00 93.38 474 LEU A O 1
ATOM 3681 N N . GLU A 1 475 ? 17.545 -11.749 -9.694 1.00 93.81 475 GLU A N 1
ATOM 3682 C CA . GLU A 1 475 ? 18.678 -12.170 -10.527 1.00 93.81 475 GLU A CA 1
ATOM 3683 C C . GLU A 1 475 ? 18.264 -13.219 -11.564 1.00 93.81 475 GLU A C 1
ATOM 3685 O O . GLU A 1 475 ? 18.672 -13.144 -12.724 1.00 93.81 475 GLU A O 1
ATOM 3690 N N . TYR A 1 476 ? 17.396 -14.164 -11.192 1.00 94.69 476 TYR A N 1
ATOM 3691 C CA . TYR A 1 476 ? 16.803 -15.103 -12.142 1.00 94.69 476 TYR A CA 1
ATOM 3692 C C . TYR A 1 476 ? 16.012 -14.376 -13.237 1.00 94.69 476 TYR A C 1
ATOM 3694 O O . TYR A 1 476 ? 16.187 -14.673 -14.423 1.00 94.69 476 TYR A O 1
ATOM 3702 N N . TYR A 1 477 ? 15.189 -13.388 -12.870 1.00 94.50 477 TYR A N 1
ATOM 3703 C CA . TYR A 1 477 ? 14.471 -12.580 -13.855 1.00 94.50 477 TYR A CA 1
ATOM 3704 C C . TYR A 1 477 ? 15.421 -11.794 -14.763 1.00 94.50 477 TYR A C 1
ATOM 3706 O O . TYR A 1 477 ? 15.221 -11.783 -15.977 1.00 94.50 477 TYR A O 1
ATOM 3714 N N . LEU A 1 478 ? 16.474 -11.195 -14.203 1.00 93.38 478 LEU A N 1
ATOM 3715 C CA . LEU A 1 478 ? 17.477 -10.437 -14.954 1.00 93.38 478 LEU A CA 1
ATOM 3716 C C . LEU A 1 478 ? 18.230 -11.298 -15.976 1.00 93.38 478 LEU A C 1
ATOM 3718 O O . LEU A 1 478 ? 18.547 -10.811 -17.055 1.00 93.38 478 LEU A O 1
ATOM 3722 N N . ASN A 1 479 ? 18.510 -12.559 -15.643 1.00 93.00 479 ASN A N 1
ATOM 3723 C CA . ASN A 1 479 ? 19.202 -13.494 -16.532 1.00 93.00 479 ASN A CA 1
ATOM 3724 C C . ASN A 1 479 ? 18.294 -14.079 -17.625 1.00 93.00 479 ASN A C 1
ATOM 3726 O O . ASN A 1 479 ? 18.790 -14.546 -18.649 1.00 93.00 479 ASN A O 1
ATOM 3730 N N . THR A 1 480 ? 16.980 -14.102 -17.392 1.00 91.94 480 THR A N 1
ATOM 3731 C CA . THR A 1 480 ? 16.007 -14.733 -18.299 1.00 91.94 480 THR A CA 1
ATOM 3732 C C . THR A 1 480 ? 15.468 -13.761 -19.353 1.00 91.94 480 THR A C 1
ATOM 3734 O O . THR A 1 480 ? 15.134 -14.181 -20.461 1.00 91.94 480 THR A O 1
ATOM 3737 N N . ILE A 1 481 ? 15.379 -12.474 -19.012 1.00 86.12 481 ILE A N 1
ATOM 3738 C CA . ILE A 1 481 ? 15.005 -11.361 -19.905 1.00 86.12 481 ILE A CA 1
ATOM 3739 C C . ILE A 1 481 ? 16.260 -10.849 -20.600 1.00 86.12 481 ILE A C 1
ATOM 3741 O O . ILE A 1 481 ? 16.211 -10.392 -21.767 1.00 86.12 481 ILE A O 1
#

Foldseek 3Di:
DPLPPPPDDQDFDDDDDDTDGDGPPPDDPVLQCPLAVFLLQLVLLQLLLDPDDPVCPPPNLVVSLVSLQVLLVSLLPLVNCLPRVQALQFGFDGDDPVVVPPPDDPVVVVVVVVVVVCRDGRRSLLSLLSSLQVQLQPEDDAPSSLSSNLSSLSSLLSNVQSYVNVLVVCVVSVVLLSLLSSQQNLYQSVLSSLSSLLSLQLWHPVWPPDDPPPDDDDDPPPVVVRVVSRLVSSLVSLLVCVVSVVVVLLLCLLLVPVVRHRARHCNDLQNPPLLVVLVVQLVVVVVVVVPDDDPPVDVVVVVVSCPPDDPSSVSSVVVNVVSSVSSNQSSLSSLLSSLQSDDCPRPPSSLVVNLVVCPPPQNVSLVSLVVQLVVLLVQLVVQLVVLCVDVVLVVCVVVVHDSVVVSVVSSVVSRLVSNLSSLSSLLSNLQVDVSSVVVNQVSCVVVVHHCVSSLVSLVVVLVSGDDDSRSVSSVVSSVRD

pLDDT: mean 79.7, std 19.64, range [28.2, 97.31]